Protein 4KE2 (pdb70)

Nearest PDB structures (foldseek):
  4ke2-assembly2_B  TM=1.005E+00  e=4.136E-13  Pseudopleuronectes americanus
  4ke2-assembly1_A  TM=9.669E-01  e=2.980E-13  Pseudopleuronectes americanus
  4ke2-assembly1_A  TM=1.005E+00  e=1.232E-13  Pseudopleuronectes americanus
  4ke2-assembly2_B  TM=9.669E-01  e=6.623E-13  Pseudopleuronectes americanus
  4ke2-assembly1_A  TM=9.645E-01  e=1.603E-13  Pseudopleuronectes americanus

Structure (mmCIF, N/CA/C/O backbone):
data_4KE2
#
_entry.id   4KE2
#
_cell.length_a   95.820
_cell.length_b   48.140
_cell.length_c   182.540
_cell.angle_alpha   90.00
_cell.angle_beta   91.87
_cell.angle_gamma   90.00
#
_symmetry.space_group_name_H-M   'C 1 2 1'
#
loop_
_entity.id
_entity.type
_entity.pdbx_description
1 polymer 'Type I hyperactive antifreeze protein'
2 water water
#
loop_
_atom_site.group_PDB
_atom_site.id
_atom_site.type_symbol
_atom_site.label_atom_id
_atom_site.label_alt_id
_atom_site.label_comp_id
_atom_site.label_asym_id
_atom_site.label_entity_id
_atom_site.label_seq_id
_atom_site.pdbx_PDB_ins_code
_atom_site.Cartn_x
_atom_site.Cartn_y
_atom_site.Cartn_z
_atom_site.occupancy
_atom_site.B_iso_or_equiv
_atom_site.auth_seq_id
_atom_site.auth_comp_id
_atom_site.auth_asym_id
_atom_site.auth_atom_id
_atom_site.pdbx_PDB_model_num
ATOM 1 N N . MET A 1 1 ? 67.883 15.334 166.613 1.00 74.43 0 MET A N 1
ATOM 2 C CA . MET A 1 1 ? 67.471 15.371 165.175 1.00 54.66 0 MET A CA 1
ATOM 3 C C . MET A 1 1 ? 68.658 15.015 164.280 1.00 56.29 0 MET A C 1
ATOM 4 O O . MET A 1 1 ? 69.655 15.746 164.230 1.00 57.24 0 MET A O 1
ATOM 20 N N . ASN A 1 2 ? 68.553 13.900 163.561 1.00 54.85 1 ASN A N 1
ATOM 21 C CA . ASN A 1 2 ? 69.745 13.295 162.965 1.00 50.63 1 ASN A CA 1
ATOM 22 C C . ASN A 1 2 ? 70.035 13.631 161.495 1.00 45.72 1 ASN A C 1
ATOM 23 O O . ASN A 1 2 ? 70.825 12.929 160.855 1.00 43.00 1 ASN A O 1
ATOM 34 N N . ILE A 1 3 ? 69.441 14.710 160.974 1.00 37.51 2 ILE A N 1
ATOM 35 C CA . ILE A 1 3 ? 69.771 15.181 159.625 1.00 38.88 2 ILE A CA 1
ATOM 36 C C . ILE A 1 3 ? 70.691 16.411 159.631 1.00 35.92 2 ILE A C 1
ATOM 37 O O . ILE A 1 3 ? 70.291 17.522 160.004 1.00 32.75 2 ILE A O 1
ATOM 53 N N . ASP A 1 4 ? 71.918 16.197 159.180 1.00 30.16 3 ASP A N 1
ATOM 54 C CA . ASP A 1 4 ? 72.884 17.269 158.972 1.00 36.19 3 ASP A CA 1
ATOM 55 C C . ASP A 1 4 ? 72.300 18.386 158.097 1.00 46.17 3 ASP A C 1
ATOM 56 O O . ASP A 1 4 ? 71.797 18.128 156.996 1.00 35.84 3 ASP A O 1
ATOM 65 N N . PRO A 1 5 ? 72.366 19.637 158.582 1.00 38.87 4 PRO A N 1
ATOM 66 C CA . PRO A 1 5 ? 71.793 20.782 157.857 1.00 39.56 4 PRO A CA 1
ATOM 67 C C . PRO A 1 5 ? 72.283 20.908 156.408 1.00 36.65 4 PRO A C 1
ATOM 68 O O . PRO A 1 5 ? 71.468 21.101 155.513 1.00 33.77 4 PRO A O 1
ATOM 79 N N . ALA A 1 6 ? 73.591 20.829 156.192 1.00 24.28 5 ALA A N 1
ATOM 80 C CA . ALA A 1 6 ? 74.160 20.908 154.851 1.00 30.25 5 ALA A CA 1
ATOM 81 C C . ALA A 1 6 ? 73.678 19.760 153.956 1.00 37.23 5 ALA A C 1
ATOM 82 O O . ALA A 1 6 ? 73.511 19.949 152.741 1.00 31.44 5 ALA A O 1
ATOM 89 N N . ALA A 1 7 ? 73.447 18.587 154.552 1.00 28.40 6 ALA A N 1
ATOM 90 C CA . ALA A 1 7 ? 72.951 17.424 153.807 1.00 31.03 6 ALA A CA 1
ATOM 91 C C . ALA A 1 7 ? 71.522 17.634 153.373 1.00 34.57 6 ALA A C 1
ATOM 92 O O . ALA A 1 7 ? 71.147 17.243 152.266 1.00 21.06 6 ALA A O 1
ATOM 99 N N . ARG A 1 8 ? 70.715 18.207 154.265 1.00 27.37 7 ARG A N 1
ATOM 100 C CA . ARG A 1 8 ? 69.345 18.550 153.915 1.00 27.26 7 ARG A CA 1
ATOM 101 C C . ARG A 1 8 ? 69.369 19.562 152.797 1.00 22.31 7 ARG A C 1
ATOM 102 O O . ARG A 1 8 ? 68.648 19.419 151.810 1.00 27.28 7 ARG A O 1
ATOM 123 N N . ALA A 1 9 ? 70.198 20.589 152.945 1.00 24.55 8 ALA A N 1
ATOM 124 C CA . ALA A 1 9 ? 70.317 21.594 151.899 1.00 22.90 8 ALA A CA 1
ATOM 125 C C . ALA A 1 9 ? 70.685 20.931 150.563 1.00 28.09 8 ALA A C 1
ATOM 126 O O . ALA A 1 9 ? 70.091 21.236 149.531 1.00 25.61 8 ALA A O 1
ATOM 133 N N . ALA A 1 10 ? 71.654 20.022 150.585 1.00 20.53 9 ALA A N 1
ATOM 134 C CA . ALA A 1 10 ? 72.100 19.395 149.348 1.00 22.29 9 ALA A CA 1
ATOM 135 C C . ALA A 1 10 ? 70.956 18.611 148.720 1.00 16.54 9 ALA A C 1
ATOM 136 O O . ALA A 1 10 ? 70.763 18.676 147.494 1.00 23.67 9 ALA A O 1
ATOM 143 N N . ALA A 1 11 ? 70.183 17.898 149.539 1.00 20.61 10 ALA A N 1
ATOM 144 C CA . ALA A 1 11 ? 69.077 17.098 149.006 1.00 16.81 10 ALA A CA 1
ATOM 145 C C . ALA A 1 11 ? 68.046 18.011 148.354 1.00 22.62 10 ALA A C 1
ATOM 146 O O . ALA A 1 11 ? 67.539 17.701 147.265 1.00 19.66 10 ALA A O 1
ATOM 153 N N . ALA A 1 12 ? 67.746 19.133 149.009 1.00 18.80 11 ALA A N 1
ATOM 154 C CA . ALA A 1 12 ? 66.737 20.063 148.488 1.00 23.47 11 ALA A CA 1
ATOM 155 C C . ALA A 1 12 ? 67.206 20.745 147.196 1.00 23.41 11 ALA A C 1
ATOM 156 O O . ALA A 1 12 ? 66.420 21.006 146.284 1.00 21.71 11 ALA A O 1
ATOM 163 N N . ALA A 1 13 ? 68.493 21.056 147.122 1.00 19.25 12 ALA A N 1
ATOM 164 C CA . ALA A 1 13 ? 69.031 21.636 145.907 1.00 25.67 12 ALA A CA 1
ATOM 165 C C . ALA A 1 13 ? 68.939 20.613 144.774 1.00 25.61 12 ALA A C 1
ATOM 166 O O . ALA A 1 13 ? 68.664 20.974 143.635 1.00 23.89 12 ALA A O 1
ATOM 173 N N . ALA A 1 14 ? 69.158 19.336 145.071 1.00 24.04 13 ALA A N 1
ATOM 174 C CA . ALA A 1 14 ? 69.104 18.332 143.999 1.00 22.54 13 ALA A CA 1
ATOM 175 C C . ALA A 1 14 ? 67.661 18.144 143.514 1.00 21.72 13 ALA A C 1
ATOM 176 O O . ALA A 1 14 ? 67.420 17.990 142.321 1.00 17.85 13 ALA A O 1
ATOM 183 N N . ALA A 1 15 ? 66.704 18.154 144.437 1.00 18.68 14 ALA A N 1
ATOM 184 C CA . ALA A 1 15 ? 65.295 18.039 144.045 1.00 12.91 14 ALA A CA 1
ATOM 185 C C . ALA A 1 15 ? 64.848 19.235 143.196 1.00 23.16 14 ALA A C 1
ATOM 186 O O . ALA A 1 15 ? 64.101 19.084 142.218 1.00 18.31 14 ALA A O 1
ATOM 193 N N . SER A 1 16 ? 65.310 20.422 143.573 1.00 23.44 15 SER A N 1
ATOM 194 C CA A SER A 1 16 ? 64.946 21.629 142.849 0.62 22.27 15 SER A CA 1
ATOM 195 C CA B SER A 1 16 ? 64.981 21.653 142.858 0.38 22.28 15 SER A CA 1
ATOM 196 C C . SER A 1 16 ? 65.591 21.640 141.472 1.00 18.47 15 SER A C 1
ATOM 197 O O . SER A 1 16 ? 64.936 21.966 140.475 1.00 19.03 15 SER A O 1
ATOM 212 N N . LYS A 1 17 ? 66.863 21.273 141.409 1.00 18.41 16 LYS A N 1
ATOM 213 C CA . LYS A 1 17 ? 67.566 21.179 140.133 1.00 17.57 16 LYS A CA 1
ATOM 214 C C . LYS A 1 17 ? 66.873 20.175 139.210 1.00 21.34 16 LYS A C 1
ATOM 215 O O . LYS A 1 17 ? 66.725 20.440 138.005 1.00 23.01 16 LYS A O 1
ATOM 234 N N . ALA A 1 18 ? 66.425 19.044 139.769 1.00 13.78 17 ALA A N 1
ATOM 235 C CA . ALA A 1 18 ? 65.730 18.034 138.985 1.00 13.74 17 ALA A CA 1
ATOM 236 C C . ALA A 1 18 ? 64.416 18.618 138.425 1.00 14.96 17 ALA A C 1
ATOM 237 O O . ALA A 1 18 ? 64.065 18.380 137.275 1.00 14.23 17 ALA A O 1
ATOM 244 N N . ALA A 1 19 ? 63.689 19.358 139.254 1.00 14.66 18 ALA A N 1
ATOM 245 C CA . ALA A 1 19 ? 62.428 19.956 138.792 1.00 21.02 18 ALA A CA 1
ATOM 246 C C . ALA A 1 19 ? 62.644 20.870 137.593 1.00 15.40 18 ALA A C 1
ATOM 247 O O . ALA A 1 19 ? 61.887 20.814 136.630 1.00 16.39 18 ALA A O 1
ATOM 254 N N . VAL A 1 20 ? 63.647 21.737 137.670 1.00 15.99 19 VAL A N 1
ATOM 255 C CA . VAL A 1 20 ? 63.960 22.683 136.597 1.00 17.64 19 VAL A CA 1
ATOM 256 C C . VAL A 1 20 ? 64.397 21.935 135.324 1.00 29.65 19 VAL A C 1
ATOM 257 O O . VAL A 1 20 ? 63.942 22.220 134.207 1.00 18.70 19 VAL A O 1
ATOM 270 N N . THR A 1 21 ? 65.283 20.966 135.507 1.00 16.31 20 THR A N 1
ATOM 271 C CA . THR A 1 21 ? 65.747 20.109 134.404 1.00 15.55 20 THR A CA 1
ATOM 272 C C . THR A 1 21 ? 64.578 19.443 133.689 1.00 13.28 20 THR A C 1
ATOM 273 O O . THR A 1 21 ? 64.511 19.443 132.446 1.00 15.16 20 THR A O 1
ATOM 284 N N . ALA A 1 22 ? 63.668 18.856 134.468 1.00 14.84 21 ALA A N 1
ATOM 285 C CA . ALA A 1 22 ? 62.543 18.113 133.915 1.00 11.64 21 ALA A CA 1
ATOM 286 C C . ALA A 1 22 ? 61.587 19.051 133.194 1.00 20.38 21 ALA A C 1
ATOM 287 O O . ALA A 1 22 ? 61.072 18.706 132.124 1.00 18.05 21 ALA A O 1
ATOM 294 N N . ALA A 1 23 ? 61.357 20.229 133.779 1.00 17.50 22 ALA A N 1
ATOM 295 C CA . ALA A 1 23 ? 60.477 21.225 133.150 1.00 20.20 22 ALA A CA 1
ATOM 296 C C . ALA A 1 23 ? 61.084 21.685 131.829 1.00 18.33 22 ALA A C 1
ATOM 297 O O . ALA A 1 23 ? 60.377 21.800 130.809 1.00 21.27 22 ALA A O 1
ATOM 304 N N . ASP A 1 24 ? 62.390 21.921 131.829 1.00 24.97 23 ASP A N 1
ATOM 305 C CA . ASP A 1 24 ? 63.062 22.336 130.601 1.00 23.63 23 ASP A CA 1
ATOM 306 C C . ASP A 1 24 ? 62.990 21.233 129.528 1.00 27.81 23 ASP A C 1
ATOM 307 O O . ASP A 1 24 ? 62.779 21.526 128.351 1.00 22.09 23 ASP A O 1
ATOM 316 N N . ALA A 1 25 ? 63.166 19.975 129.928 1.00 15.89 24 ALA A N 1
ATOM 317 C CA . ALA A 1 25 ? 63.120 18.875 128.980 1.00 21.38 24 ALA A CA 1
ATOM 318 C C . ALA A 1 25 ? 61.723 18.758 128.364 1.00 18.95 24 ALA A C 1
ATOM 319 O O . ALA A 1 25 ? 61.589 18.527 127.164 1.00 18.60 24 ALA A O 1
ATOM 326 N N . ALA A 1 26 ? 60.685 18.909 129.187 1.00 16.73 25 ALA A N 1
ATOM 327 C CA . ALA A 1 26 ? 59.308 18.772 128.702 1.00 16.25 25 ALA A CA 1
ATOM 328 C C . ALA A 1 26 ? 58.979 19.857 127.685 1.00 16.61 25 ALA A C 1
ATOM 329 O O . ALA A 1 26 ? 58.369 19.591 126.644 1.00 19.39 25 ALA A O 1
ATOM 336 N N . ALA A 1 27 ? 59.373 21.084 127.996 1.00 19.32 26 ALA A N 1
ATOM 337 C CA . ALA A 1 27 ? 59.185 22.213 127.082 1.00 21.84 26 ALA A CA 1
ATOM 338 C C . ALA A 1 27 ? 59.999 22.029 125.808 1.00 23.55 26 ALA A C 1
ATOM 339 O O . ALA A 1 27 ? 59.497 22.266 124.706 1.00 19.84 26 ALA A O 1
ATOM 346 N N . ALA A 1 28 ? 61.262 21.630 125.953 1.00 18.69 27 ALA A N 1
ATOM 347 C CA . ALA A 1 28 ? 62.110 21.349 124.783 1.00 18.32 27 ALA A CA 1
ATOM 348 C C . ALA A 1 28 ? 61.474 20.331 123.843 1.00 24.06 27 ALA A C 1
ATOM 349 O O . ALA A 1 28 ? 61.429 20.550 122.626 1.00 24.35 27 ALA A O 1
ATOM 356 N N . ALA A 1 29 ? 60.971 19.229 124.393 1.00 15.65 28 ALA A N 1
ATOM 357 C CA . ALA A 1 29 ? 60.377 18.182 123.561 1.00 15.35 28 ALA A CA 1
ATOM 358 C C . ALA A 1 29 ? 59.104 18.706 122.891 1.00 27.48 28 ALA A C 1
ATOM 359 O O . ALA A 1 29 ? 58.836 18.416 121.720 1.00 17.72 28 ALA A O 1
ATOM 366 N N . ALA A 1 30 ? 58.305 19.457 123.644 1.00 19.80 29 ALA A N 1
ATOM 367 C CA . ALA A 1 30 ? 57.057 20.003 123.066 1.00 22.32 29 ALA A CA 1
ATOM 368 C C . ALA A 1 30 ? 57.357 20.926 121.891 1.00 19.11 29 ALA A C 1
ATOM 369 O O . ALA A 1 30 ? 56.630 20.931 120.885 1.00 25.78 29 ALA A O 1
ATOM 376 N N . THR A 1 31 ? 58.407 21.721 122.027 1.00 18.10 30 THR A N 1
ATOM 377 C CA . THR A 1 31 ? 58.842 22.628 120.963 1.00 24.92 30 THR A CA 1
ATOM 378 C C . THR A 1 31 ? 59.288 21.873 119.708 1.00 27.55 30 THR A C 1
ATOM 379 O O . THR A 1 31 ? 58.877 22.213 118.582 1.00 21.23 30 THR A O 1
ATOM 390 N N . ILE A 1 32 ? 60.117 20.845 119.895 1.00 23.72 31 ILE A N 1
ATOM 391 C CA . ILE A 1 32 ? 60.622 20.041 118.771 1.00 22.11 31 ILE A CA 1
ATOM 392 C C . ILE A 1 32 ? 59.497 19.310 118.046 1.00 17.54 31 ILE A C 1
ATOM 393 O O . ILE A 1 32 ? 59.477 19.216 116.808 1.00 21.40 31 ILE A O 1
ATOM 409 N N . ALA A 1 33 ? 58.556 18.778 118.816 1.00 12.93 32 ALA A N 1
ATOM 410 C CA . ALA A 1 33 ? 57.407 18.090 118.247 1.00 13.97 32 ALA A CA 1
ATOM 411 C C . ALA A 1 33 ? 56.521 19.064 117.455 1.00 24.08 32 ALA A C 1
ATOM 412 O O . ALA A 1 33 ? 56.035 18.732 116.360 1.00 15.13 32 ALA A O 1
ATOM 419 N N . ALA A 1 34 ? 56.289 20.248 118.025 1.00 16.05 33 ALA A N 1
ATOM 420 C CA . ALA A 1 34 ? 55.423 21.234 117.383 1.00 19.46 33 ALA A CA 1
ATOM 421 C C . ALA A 1 34 ? 56.065 21.660 116.072 1.00 21.77 33 ALA A C 1
ATOM 422 O O . ALA A 1 34 ? 55.399 21.795 115.036 1.00 23.37 33 ALA A O 1
ATOM 429 N N . SER A 1 35 ? 57.366 21.876 116.120 1.00 17.56 34 SER A N 1
ATOM 430 C CA . SER A 1 35 ? 58.106 22.244 114.911 1.00 19.39 34 SER A CA 1
ATOM 431 C C . SER A 1 35 ? 57.950 21.227 113.770 1.00 24.89 34 SER A C 1
ATOM 432 O O . SER A 1 35 ? 57.683 21.612 112.620 1.00 22.21 34 SER A O 1
ATOM 440 N N . ALA A 1 36 ? 58.099 19.942 114.094 1.00 23.15 35 ALA A N 1
ATOM 441 C CA . ALA A 1 36 ? 57.964 18.865 113.115 1.00 24.82 35 ALA A CA 1
ATOM 442 C C . ALA A 1 36 ? 56.575 18.856 112.478 1.00 22.68 35 ALA A C 1
ATOM 443 O O . ALA A 1 36 ? 56.436 18.670 111.267 1.00 21.65 35 ALA A O 1
ATOM 450 N N . ALA A 1 37 ? 55.541 19.045 113.291 1.00 21.02 36 ALA A N 1
ATOM 451 C CA . ALA A 1 37 ? 54.169 19.088 112.762 1.00 20.85 36 ALA A CA 1
ATOM 452 C C . ALA A 1 37 ? 53.957 20.299 111.857 1.00 19.00 36 ALA A C 1
ATOM 453 O O . ALA A 1 3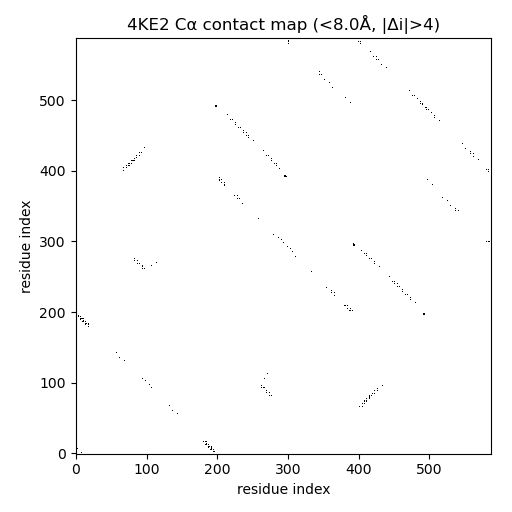7 ? 53.213 20.234 110.871 1.00 19.25 36 ALA A O 1
ATOM 460 N N . SER A 1 38 ? 54.610 21.404 112.197 1.00 16.87 37 SER A N 1
ATOM 461 C CA . SER A 1 38 ? 54.474 22.632 111.437 1.00 18.45 37 SER A CA 1
ATOM 462 C C . SER A 1 38 ? 55.077 22.407 110.071 1.00 25.51 37 SER A C 1
ATOM 463 O O . SER A 1 38 ? 54.482 22.746 109.034 1.00 22.94 37 SER A O 1
ATOM 471 N N . VAL A 1 39 ? 56.266 21.825 110.080 1.00 18.74 38 VAL A N 1
ATOM 472 C CA . VAL A 1 39 ? 57.012 21.562 108.842 1.00 18.69 38 VAL A CA 1
ATOM 473 C C . VAL A 1 39 ? 56.250 20.571 107.972 1.00 23.31 38 VAL A C 1
ATOM 474 O O . VAL A 1 39 ? 56.136 20.764 106.745 1.00 22.65 38 VAL A O 1
ATOM 487 N N . ALA A 1 40 ? 55.706 19.523 108.591 1.00 16.02 39 ALA A N 1
ATOM 488 C CA . ALA A 1 40 ? 54.961 18.522 107.835 1.00 17.29 39 ALA A CA 1
ATOM 489 C C . ALA A 1 40 ? 53.735 19.148 107.183 1.00 26.90 39 ALA A C 1
ATOM 490 O O . ALA A 1 40 ? 53.398 18.814 106.027 1.00 19.26 39 ALA A O 1
ATOM 497 N N . ALA A 1 41 ? 53.073 20.055 107.908 1.00 16.28 40 ALA A N 1
ATOM 498 C CA . ALA A 1 41 ? 51.876 20.704 107.357 1.00 18.55 40 ALA A CA 1
ATOM 499 C C . ALA A 1 41 ? 52.216 21.650 106.198 1.00 25.18 40 ALA A C 1
ATOM 500 O O . ALA A 1 41 ? 51.479 21.709 105.219 1.00 24.06 40 ALA A O 1
ATOM 507 N N . ALA A 1 42 ? 53.336 22.367 106.301 1.00 23.93 41 ALA A N 1
ATOM 508 C CA . ALA A 1 42 ? 53.776 23.258 105.225 1.00 25.94 41 ALA A CA 1
ATOM 509 C C . ALA A 1 42 ? 54.225 22.490 103.996 1.00 23.79 41 ALA A C 1
ATOM 510 O O . ALA A 1 42 ? 54.040 22.960 102.880 1.00 25.01 41 ALA A O 1
ATOM 517 N N . THR A 1 43 ? 54.837 21.334 104.222 1.00 24.05 42 THR A N 1
ATOM 518 C CA . THR A 1 43 ? 55.310 20.472 103.150 1.00 23.75 42 THR A CA 1
ATOM 519 C C . THR A 1 43 ? 54.119 19.893 102.387 1.00 27.64 42 THR A C 1
ATOM 520 O O . THR A 1 43 ? 54.142 19.796 101.156 1.00 24.41 42 THR A O 1
ATOM 531 N N . ALA A 1 44 ? 53.074 19.515 103.121 1.00 18.09 43 ALA A N 1
ATOM 532 C CA . ALA A 1 44 ? 51.859 19.006 102.514 1.00 21.84 43 ALA A CA 1
ATOM 533 C C . ALA A 1 44 ? 51.171 20.071 101.676 1.00 25.67 43 ALA A C 1
ATOM 534 O O . ALA A 1 44 ? 50.613 19.757 100.615 1.00 21.63 43 ALA A O 1
ATOM 541 N N . ALA A 1 45 ? 51.198 21.319 102.140 1.00 18.09 44 ALA A N 1
ATOM 542 C CA . ALA A 1 45 ? 50.602 22.410 101.363 1.00 21.48 44 ALA A CA 1
ATOM 543 C C . ALA A 1 45 ? 51.429 22.697 100.115 1.00 24.89 44 ALA A C 1
ATOM 544 O O . ALA A 1 45 ? 50.868 23.048 99.066 1.00 21.73 44 ALA A O 1
ATOM 551 N N . ASP A 1 46 ? 52.753 22.573 100.219 1.00 18.36 45 ASP A N 1
ATOM 552 C CA . ASP A 1 46 ? 53.617 22.749 99.040 1.00 22.39 45 ASP A CA 1
ATOM 553 C C . ASP A 1 46 ? 53.300 21.691 97.991 1.00 30.18 45 ASP A C 1
ATOM 554 O O . ASP A 1 46 ? 53.293 21.975 96.788 1.00 22.52 45 ASP A O 1
ATOM 563 N N . ASP A 1 47 ? 53.055 20.466 98.446 1.00 24.44 46 ASP A N 1
ATOM 564 C CA A ASP A 1 47 ? 52.732 19.359 97.546 0.49 27.31 46 ASP A CA 1
ATOM 565 C CA B ASP A 1 47 ? 52.770 19.379 97.534 0.51 27.29 46 ASP A CA 1
ATOM 566 C C . ASP A 1 47 ? 51.387 19.578 96.876 1.00 23.78 46 ASP A C 1
ATOM 567 O O . ASP A 1 47 ? 51.201 19.264 95.701 1.00 17.10 46 ASP A O 1
ATOM 584 N N . ALA A 1 48 ? 50.425 20.118 97.618 1.00 20.48 47 ALA A N 1
ATOM 585 C CA . ALA A 1 48 ? 49.121 20.395 97.017 1.00 20.96 47 ALA A CA 1
ATOM 586 C C . ALA A 1 48 ? 49.289 21.444 95.915 1.00 25.60 47 ALA A C 1
ATOM 587 O O . ALA A 1 48 ? 48.725 21.325 94.821 1.00 21.00 47 ALA A O 1
ATOM 594 N N . ALA A 1 49 ? 50.070 22.477 96.197 1.00 18.05 48 ALA A N 1
ATOM 595 C CA . ALA A 1 49 ? 50.341 23.508 95.199 1.00 18.13 48 ALA A CA 1
ATOM 596 C C . ALA A 1 49 ? 51.038 22.926 93.961 1.00 20.25 48 ALA A C 1
ATOM 597 O O . ALA A 1 49 ? 50.733 23.305 92.828 1.00 20.44 48 ALA A O 1
ATOM 604 N N . ALA A 1 50 ? 51.995 22.030 94.166 1.00 20.08 49 ALA A N 1
ATOM 605 C CA . ALA A 1 50 ? 52.680 21.383 93.034 1.00 19.84 49 ALA A CA 1
ATOM 606 C C . ALA A 1 50 ? 51.703 20.560 92.178 1.00 24.45 49 ALA A C 1
ATOM 607 O O . ALA A 1 50 ? 51.725 20.600 90.922 1.00 20.89 49 ALA A O 1
ATOM 614 N N A SER A 1 51 ? 50.846 19.791 92.832 0.73 19.64 50 SER A N 1
ATOM 615 N N B SER A 1 51 ? 50.835 19.821 92.857 0.27 19.79 50 SER A N 1
ATOM 616 C CA A SER A 1 51 ? 49.831 19.043 92.093 0.73 21.50 50 SER A CA 1
ATOM 617 C CA B SER A 1 51 ? 49.794 19.049 92.191 0.27 21.57 50 SER A CA 1
ATOM 618 C C A SER A 1 51 ? 48.942 19.967 91.255 0.73 23.42 50 SER A C 1
ATOM 619 C C B SER A 1 51 ? 48.921 19.938 91.306 0.27 23.25 50 SER A C 1
ATOM 620 O O A SER A 1 51 ? 48.547 19.623 90.131 0.73 20.72 50 SER A O 1
ATOM 621 O O B SER A 1 51 ? 48.516 19.542 90.208 0.27 20.86 50 SER A O 1
ATOM 636 N N . ILE A 1 52 ? 48.638 21.144 91.787 1.00 16.13 51 ILE A N 1
ATOM 637 C CA . ILE A 1 52 ? 47.780 22.080 91.064 1.00 19.28 51 ILE A CA 1
ATOM 638 C C . ILE A 1 52 ? 48.549 22.644 89.865 1.00 23.23 51 ILE A C 1
ATOM 639 O O . ILE A 1 52 ? 48.037 22.677 88.740 1.00 21.65 51 ILE A O 1
ATOM 656 N N . ALA A 1 53 ? 49.792 23.057 90.102 1.00 16.31 52 ALA A N 1
ATOM 657 C CA . ALA A 1 53 ? 50.663 23.503 89.021 1.00 24.06 52 ALA A CA 1
ATOM 658 C C . ALA A 1 53 ? 50.703 22.480 87.866 1.00 23.50 52 ALA A C 1
ATOM 659 O O . ALA A 1 53 ? 50.688 22.840 86.685 1.00 21.68 52 ALA A O 1
ATOM 666 N N . THR A 1 54 ? 50.775 21.202 88.212 1.00 22.73 53 THR A N 1
ATOM 667 C CA . THR A 1 54 ? 50.895 20.145 87.208 1.00 21.96 53 THR A CA 1
ATOM 668 C C . THR A 1 54 ? 49.631 20.040 86.364 1.00 22.19 53 THR A C 1
ATOM 669 O O . THR A 1 54 ? 49.692 19.825 85.148 1.00 19.32 53 THR A O 1
ATOM 680 N N . ILE A 1 55 ? 48.489 20.233 87.011 1.00 19.98 54 ILE A N 1
ATOM 681 C CA . ILE A 1 55 ? 47.198 20.173 86.343 1.00 19.90 54 ILE A CA 1
ATOM 682 C C . ILE A 1 55 ? 47.017 21.396 85.466 1.00 22.93 54 ILE A C 1
ATOM 683 O O . ILE A 1 55 ? 46.584 21.291 84.319 1.00 22.28 54 ILE A O 1
ATOM 699 N N . ASN A 1 56 ? 47.355 22.565 85.979 1.00 18.08 55 ASN A N 1
ATOM 700 C CA . ASN A 1 56 ? 47.324 23.759 85.129 1.00 21.99 55 ASN A CA 1
ATOM 701 C C . ASN A 1 56 ? 48.216 23.676 83.893 1.00 27.58 55 ASN A C 1
ATOM 702 O O . ASN A 1 56 ? 47.801 24.076 82.790 1.00 24.94 55 ASN A O 1
ATOM 713 N N . ALA A 1 57 ? 49.434 23.173 84.059 1.00 18.66 56 ALA A N 1
ATOM 714 C CA . ALA A 1 57 ? 50.332 23.038 82.913 1.00 20.86 56 ALA A CA 1
ATOM 715 C C . ALA A 1 57 ? 49.744 22.076 81.872 1.00 27.85 56 ALA A C 1
ATOM 716 O O . ALA A 1 57 ? 49.782 22.345 80.663 1.00 20.71 56 ALA A O 1
ATOM 723 N N . ALA A 1 58 ? 49.206 20.957 82.345 1.00 24.55 57 ALA A N 1
ATOM 724 C CA . ALA A 1 58 ? 48.657 19.944 81.448 1.00 26.06 57 ALA A CA 1
ATOM 725 C C . ALA A 1 58 ? 47.431 20.489 80.719 1.00 26.91 57 ALA A C 1
ATOM 726 O O . ALA A 1 58 ? 47.253 20.243 79.522 1.00 26.46 57 ALA A O 1
ATOM 733 N N . SER A 1 59 ? 46.593 21.242 81.421 1.00 19.94 58 SER A N 1
ATOM 734 C CA . SER A 1 59 ? 45.427 21.837 80.775 1.00 29.73 58 SER A CA 1
ATOM 735 C C . SER A 1 59 ? 45.879 22.851 79.702 1.00 26.49 58 SER A C 1
ATOM 736 O O . SER A 1 59 ? 45.318 22.904 78.595 1.00 21.95 58 SER A O 1
ATOM 744 N N . ALA A 1 60 ? 46.901 23.646 80.013 1.00 22.70 59 ALA A N 1
ATOM 745 C CA . ALA A 1 60 ? 47.443 24.586 79.024 1.00 23.51 59 ALA A CA 1
ATOM 746 C C . ALA A 1 60 ? 47.947 23.832 77.803 1.00 18.70 59 ALA A C 1
ATOM 747 O O . ALA A 1 60 ? 47.700 24.242 76.656 1.00 24.60 59 ALA A O 1
ATOM 754 N N . ALA A 1 61 ? 48.631 22.716 78.026 1.00 17.35 60 ALA A N 1
ATOM 755 C CA . ALA A 1 61 ? 49.199 21.954 76.910 1.00 18.91 60 ALA A CA 1
ATOM 756 C C . ALA A 1 61 ? 48.086 21.344 76.068 1.00 22.78 60 ALA A C 1
ATOM 757 O O . ALA A 1 61 ? 48.170 21.301 74.827 1.00 22.46 60 ALA A O 1
ATOM 764 N N . ALA A 1 62 ? 47.043 20.867 76.745 1.00 17.31 61 ALA A N 1
ATOM 765 C CA . ALA A 1 62 ? 45.903 20.251 76.057 1.00 18.71 61 ALA A CA 1
ATOM 766 C C . ALA A 1 62 ? 45.173 21.292 75.240 1.00 18.27 61 ALA A C 1
ATOM 767 O O . ALA A 1 62 ? 44.628 21.007 74.159 1.00 20.98 61 ALA A O 1
ATOM 774 N N . LYS A 1 63 ? 45.148 22.515 75.744 1.00 17.86 62 LYS A N 1
ATOM 775 C CA . LYS A 1 63 ? 44.474 23.581 75.029 1.00 18.84 62 LYS A CA 1
ATOM 776 C C . LYS A 1 63 ? 45.151 23.823 73.679 1.00 22.30 62 LYS A C 1
ATOM 777 O O . LYS A 1 63 ? 44.459 23.948 72.647 1.00 21.23 62 LYS A O 1
ATOM 796 N N . SER A 1 64 ? 46.487 23.921 73.706 1.00 18.03 63 SER A N 1
ATOM 797 C CA . SER A 1 64 ? 47.278 24.133 72.468 1.00 21.18 63 SER A CA 1
ATOM 798 C C . SER A 1 64 ? 47.095 22.996 71.459 1.00 21.46 63 SER A C 1
ATOM 799 O O . SER A 1 64 ? 46.862 23.206 70.239 1.00 18.98 63 SER A O 1
ATOM 807 N N . ILE A 1 65 ? 47.218 21.775 71.955 1.00 20.14 64 ILE A N 1
ATOM 808 C CA . ILE A 1 65 ? 47.025 20.617 71.105 1.00 24.57 64 ILE A CA 1
ATOM 809 C C . ILE A 1 65 ? 45.638 20.647 70.424 1.00 25.53 64 ILE A C 1
ATOM 810 O O . ILE A 1 65 ? 45.533 20.426 69.207 1.00 20.64 64 ILE A O 1
ATOM 826 N N . ALA A 1 66 ? 44.582 20.953 71.184 1.00 20.99 65 ALA A N 1
ATOM 827 C CA . ALA A 1 66 ? 43.223 20.923 70.633 1.00 24.72 65 ALA A CA 1
ATOM 828 C C . ALA A 1 66 ? 43.026 21.997 69.569 1.00 22.61 65 ALA A C 1
ATOM 829 O O . ALA A 1 66 ? 42.326 21.787 68.581 1.00 14.97 65 ALA A O 1
ATOM 836 N N . ALA A 1 67 ? 43.641 23.152 69.768 1.00 17.90 66 ALA A N 1
ATOM 837 C CA . ALA A 1 67 ? 43.536 24.249 68.814 1.00 14.15 66 ALA A CA 1
ATOM 838 C C . ALA A 1 67 ? 44.267 23.892 67.530 1.00 16.27 66 ALA A C 1
ATOM 839 O O . ALA A 1 67 ? 43.830 24.253 66.419 1.00 21.23 66 ALA A O 1
ATOM 846 N N . ALA A 1 68 ? 45.385 23.189 67.663 1.00 13.87 67 ALA A N 1
ATOM 847 C CA . ALA A 1 68 ? 46.178 22.838 66.473 1.00 21.42 67 ALA A CA 1
ATOM 848 C C . ALA A 1 68 ? 45.454 21.741 65.698 1.00 23.14 67 ALA A C 1
ATOM 849 O O . ALA A 1 68 ? 45.471 21.694 64.454 1.00 20.61 67 ALA A O 1
ATOM 856 N N . ALA A 1 69 ? 44.809 20.855 66.448 1.00 17.87 68 ALA A N 1
ATOM 857 C CA . ALA A 1 69 ? 44.056 19.764 65.846 1.00 22.00 68 ALA A CA 1
ATOM 858 C C . ALA A 1 69 ? 42.888 20.344 65.097 1.00 14.59 68 ALA A C 1
ATOM 859 O O . ALA A 1 69 ? 42.586 19.883 63.994 1.00 20.49 68 ALA A O 1
ATOM 866 N N . ALA A 1 70 ? 42.241 21.369 65.653 1.00 14.96 69 ALA A N 1
ATOM 867 C CA . ALA A 1 70 ? 41.146 22.036 64.949 1.00 17.60 69 ALA A CA 1
ATOM 868 C C . ALA A 1 70 ? 41.607 22.656 63.623 1.00 19.21 69 ALA A C 1
ATOM 869 O O . ALA A 1 70 ? 40.917 22.566 62.599 1.00 15.30 69 ALA A O 1
ATOM 876 N N A MET A 1 71 ? 42.767 23.296 63.647 0.59 16.26 70 MET A N 1
ATOM 877 N N B MET A 1 71 ? 42.767 23.293 63.644 0.41 16.34 70 MET A N 1
ATOM 878 C CA A MET A 1 71 ? 43.309 23.906 62.430 0.59 18.65 70 MET A CA 1
ATOM 879 C CA B MET A 1 71 ? 43.303 23.910 62.432 0.41 18.69 70 MET A CA 1
ATOM 880 C C A MET A 1 71 ? 43.650 22.849 61.393 0.59 16.96 70 MET A C 1
ATOM 881 C C B MET A 1 71 ? 43.687 22.867 61.391 0.41 17.03 70 MET A C 1
ATOM 882 O O A MET A 1 71 ? 43.411 23.037 60.196 0.59 21.59 70 MET A O 1
ATOM 883 O O B MET A 1 71 ? 43.505 23.081 60.189 0.41 21.54 70 MET A O 1
ATOM 910 N N . ALA A 1 72 ? 44.230 21.745 61.851 1.00 12.37 71 ALA A N 1
ATOM 911 C CA . ALA A 1 72 ? 44.596 20.664 60.962 1.00 13.17 71 ALA A CA 1
ATOM 912 C C . ALA A 1 72 ? 43.351 20.057 60.304 1.00 22.86 71 ALA A C 1
ATOM 913 O O . ALA A 1 72 ? 43.400 19.625 59.133 1.00 15.21 71 ALA A O 1
ATOM 921 N N . ALA A 1 73 ? 42.248 20.013 61.057 1.00 14.69 72 ALA A N 1
ATOM 922 C CA . ALA A 1 73 ? 40.974 19.493 60.516 1.00 16.12 72 ALA A CA 1
ATOM 923 C C . ALA A 1 73 ? 40.411 20.432 59.458 1.00 14.28 72 ALA A C 1
ATOM 924 O O . ALA A 1 73 ? 39.894 20.000 58.410 1.00 15.91 72 ALA A O 1
ATOM 931 N N . LYS A 1 74 ? 40.510 21.722 59.736 1.00 17.46 73 LYS A N 1
ATOM 932 C CA . LYS A 1 74 ? 40.108 22.764 58.811 1.00 18.83 73 LYS A CA 1
ATOM 933 C C . LYS A 1 74 ? 40.902 22.649 57.496 1.00 19.39 73 LYS A C 1
ATOM 934 O O . LYS A 1 74 ? 40.322 22.702 56.391 1.00 17.50 73 LYS A O 1
ATOM 953 N N . ASP A 1 75 ? 42.217 22.490 57.630 1.00 15.32 74 ASP A N 1
ATOM 954 C CA . ASP A 1 75 ? 43.106 22.320 56.481 1.00 16.15 74 ASP A CA 1
ATOM 955 C C . ASP A 1 75 ? 42.782 21.061 55.690 1.00 22.10 74 ASP A C 1
ATOM 956 O O . ASP A 1 75 ? 42.832 21.070 54.458 1.00 16.11 74 ASP A O 1
ATOM 965 N N . THR A 1 76 ? 42.501 19.959 56.384 1.00 13.44 75 THR A N 1
ATOM 966 C CA . THR A 1 76 ? 42.207 18.707 55.692 1.00 15.05 75 THR A CA 1
ATOM 967 C C . THR A 1 76 ? 40.900 18.827 54.878 1.00 16.97 75 THR A C 1
ATOM 968 O O . THR A 1 76 ? 40.822 18.394 53.707 1.00 13.51 75 THR A O 1
ATOM 979 N N . ALA A 1 77 ? 39.897 19.445 55.494 1.00 19.12 76 ALA A N 1
ATOM 980 C CA . ALA A 1 77 ? 38.629 19.739 54.826 1.00 13.98 76 ALA A CA 1
ATOM 981 C C . ALA A 1 77 ? 38.833 20.636 53.619 1.00 18.31 76 ALA A C 1
ATOM 982 O O . ALA A 1 77 ? 38.184 20.463 52.593 1.00 13.50 76 ALA A O 1
ATOM 989 N N . ALA A 1 78 ? 39.684 21.642 53.757 1.00 14.29 77 ALA A N 1
ATOM 990 C CA . ALA A 1 78 ? 39.919 22.581 52.644 1.00 12.87 77 ALA A CA 1
ATOM 991 C C . ALA A 1 78 ? 40.589 21.896 51.456 1.00 16.22 77 ALA A C 1
ATOM 992 O O . ALA A 1 78 ? 40.284 22.209 50.309 1.00 16.26 77 ALA A O 1
ATOM 999 N N . ALA A 1 79 ? 41.515 20.980 51.720 1.00 12.79 78 ALA A N 1
ATOM 1000 C CA . ALA A 1 79 ? 42.120 20.214 50.627 1.00 12.92 78 ALA A CA 1
ATOM 1001 C C . ALA A 1 79 ? 41.036 19.375 49.937 1.00 16.28 78 ALA A C 1
ATOM 1002 O O . ALA A 1 79 ? 40.967 19.306 48.724 1.00 10.69 78 ALA A O 1
ATOM 1009 N N . ALA A 1 80 ? 40.202 18.702 50.719 1.00 11.09 79 ALA A N 1
ATOM 1010 C CA . ALA A 1 80 ? 39.135 17.880 50.124 1.00 12.81 79 ALA A CA 1
ATOM 1011 C C . ALA A 1 80 ? 38.167 18.737 49.337 1.00 10.94 79 ALA A C 1
ATOM 1012 O O . ALA A 1 80 ? 37.603 18.286 48.347 1.00 18.73 79 ALA A O 1
ATOM 1019 N N . ALA A 1 81 ? 37.944 19.973 49.775 1.00 11.94 80 ALA A N 1
ATOM 1020 C CA . ALA A 1 81 ? 37.005 20.844 49.068 1.00 10.72 80 ALA A CA 1
ATOM 1021 C C . ALA A 1 81 ? 37.626 21.330 47.745 1.00 16.16 80 ALA A C 1
ATOM 1022 O O . ALA A 1 81 ? 36.929 21.475 46.724 1.00 14.06 80 ALA A O 1
ATOM 1029 N N . SER A 1 82 ? 38.937 21.577 47.747 1.00 12.19 81 SER A N 1
ATOM 1030 C CA . SER A 1 82 ? 39.590 21.942 46.486 1.00 12.99 81 SER A CA 1
ATOM 1031 C C . SER A 1 82 ? 39.468 20.831 45.445 1.00 12.91 81 SER A C 1
ATOM 1032 O O . SER A 1 82 ? 39.163 21.105 44.274 1.00 13.08 81 SER A O 1
ATOM 1040 N N . ALA A 1 83 ? 39.775 19.601 45.858 1.00 15.24 82 ALA A N 1
ATOM 1041 C CA . ALA A 1 83 ? 39.643 18.437 44.989 1.00 13.95 82 ALA A CA 1
ATOM 1042 C C . ALA A 1 83 ? 38.192 18.262 44.479 1.00 18.70 82 ALA A C 1
ATOM 1043 O O . ALA A 1 83 ? 37.963 17.993 43.271 1.00 13.43 82 ALA A O 1
ATOM 1050 N N . ALA A 1 84 ? 37.223 18.407 45.381 1.00 14.54 83 ALA A N 1
ATOM 1051 C CA . ALA A 1 84 ? 35.809 18.249 45.000 1.00 13.34 83 ALA A CA 1
ATOM 1052 C C . ALA A 1 84 ? 35.368 19.294 43.966 1.00 12.38 83 ALA A C 1
ATOM 1053 O O . ALA A 1 84 ? 34.639 18.988 43.004 1.00 11.78 83 ALA A O 1
ATOM 1060 N N . ALA A 1 85 ? 35.811 20.534 44.157 1.00 13.69 84 ALA A N 1
ATOM 1061 C CA . ALA A 1 85 ? 35.468 21.617 43.241 1.00 14.02 84 ALA A CA 1
ATOM 1062 C C . ALA A 1 85 ? 36.092 21.355 41.872 1.00 18.17 84 ALA A C 1
ATOM 1063 O O . ALA A 1 85 ? 35.473 21.617 40.812 1.00 15.85 84 ALA A O 1
ATOM 1070 N N . ALA A 1 86 ? 37.297 20.808 41.871 1.00 16.69 85 ALA A N 1
ATOM 1071 C CA . ALA A 1 86 ? 37.967 20.511 40.593 1.00 17.20 85 ALA A CA 1
ATOM 1072 C C . ALA A 1 86 ? 37.210 19.417 39.874 1.00 18.58 85 ALA A C 1
ATOM 1073 O O . ALA A 1 86 ? 37.058 19.469 38.663 1.00 14.32 85 ALA A O 1
ATOM 1080 N N . ALA A 1 87 ? 36.723 18.425 40.617 1.00 13.86 86 ALA A N 1
ATOM 1081 C CA . ALA A 1 87 ? 36.007 17.322 39.981 1.00 14.97 86 ALA A CA 1
ATOM 1082 C C . ALA A 1 87 ? 34.672 17.779 39.422 1.00 14.30 86 ALA A C 1
ATOM 1083 O O . ALA A 1 87 ? 34.297 17.331 38.352 1.00 19.15 86 ALA A O 1
ATOM 1090 N N . VAL A 1 88 ? 33.973 18.663 40.141 1.00 11.90 87 VAL A N 1
ATOM 1091 C CA . VAL A 1 88 ? 32.713 19.214 39.669 1.00 13.71 87 VAL A CA 1
ATOM 1092 C C . VAL A 1 88 ? 32.959 19.939 38.358 1.00 16.89 87 VAL A C 1
ATOM 1093 O O . VAL A 1 88 ? 32.208 19.775 37.395 1.00 16.55 87 VAL A O 1
ATOM 1106 N N . ALA A 1 89 ? 33.999 20.769 38.339 1.00 14.44 88 ALA A N 1
ATOM 1107 C CA . ALA A 1 89 ? 34.387 21.510 37.126 1.00 16.28 88 ALA A CA 1
ATOM 1108 C C . ALA A 1 89 ? 34.706 20.588 35.960 1.00 20.63 88 ALA A C 1
ATOM 1109 O O . ALA A 1 89 ? 34.146 20.754 34.857 1.00 20.17 88 ALA A O 1
ATOM 1116 N N . SER A 1 90 ? 35.584 19.608 36.166 1.00 18.04 89 SER A N 1
ATOM 1117 C CA A SER A 1 90 ? 35.930 18.748 35.052 0.68 14.32 89 SER A CA 1
ATOM 1118 C CA B SER A 1 90 ? 35.958 18.670 35.110 0.32 14.46 89 SER A CA 1
ATOM 1119 C C . SER A 1 90 ? 34.750 17.857 34.618 1.00 20.54 89 SER A C 1
ATOM 1120 O O . SER A 1 90 ? 34.597 17.591 33.415 1.00 18.19 89 SER A O 1
ATOM 1135 N N . ALA A 1 91 ? 33.906 17.432 35.559 1.00 15.32 90 ALA A N 1
ATOM 1136 C CA . ALA A 1 91 ? 32.684 16.660 35.222 1.00 14.86 90 ALA A CA 1
ATOM 1137 C C . ALA A 1 91 ? 31.824 17.393 34.217 1.00 20.53 90 ALA A C 1
ATOM 1138 O O . ALA A 1 91 ? 31.359 16.807 33.235 1.00 19.11 90 ALA A O 1
ATOM 1145 N N . ALA A 1 92 ? 31.593 18.672 34.483 1.00 15.93 91 ALA A N 1
ATOM 1146 C CA . ALA A 1 92 ? 30.730 19.486 33.649 1.00 19.11 91 ALA A CA 1
ATOM 1147 C C . ALA A 1 92 ? 31.373 19.846 32.311 1.00 24.64 91 ALA A C 1
ATOM 1148 O O . ALA A 1 92 ? 30.702 19.831 31.273 1.00 25.57 91 ALA A O 1
ATOM 1155 N N A LYS A 1 93 ? 32.660 20.174 32.336 0.46 18.26 92 LYS A N 1
ATOM 1156 N N C LYS A 1 93 ? 32.664 20.164 32.322 0.20 18.51 92 LYS A N 1
ATOM 1157 C CA A LYS A 1 93 ? 33.341 20.579 31.120 0.46 24.14 92 LYS A CA 1
ATOM 1158 C CA B LYS A 1 93 ? 33.864 20.726 31.381 0.34 22.05 92 LYS A CA 1
ATOM 1159 C CA C LYS A 1 93 ? 33.343 20.593 31.103 0.20 24.11 92 LYS A CA 1
ATOM 1160 C C A LYS A 1 93 ? 33.267 19.442 30.119 0.46 25.67 92 LYS A C 1
ATOM 1161 C C C LYS A 1 93 ? 33.462 19.459 30.095 0.20 25.53 92 LYS A C 1
ATOM 1162 O O A LYS A 1 93 ? 32.939 19.655 28.954 0.46 22.58 92 LYS A O 1
ATOM 1163 O O C LYS A 1 93 ? 33.486 19.692 28.887 0.20 24.60 92 LYS A O 1
ATOM 1216 N N . ALA A 1 94 ? 33.538 18.232 30.596 1.00 25.61 93 ALA A N 1
ATOM 1217 C CA . ALA A 1 94 ? 33.631 17.071 29.728 1.00 25.21 93 ALA A CA 1
ATOM 1218 C C . ALA A 1 94 ? 32.310 16.849 28.995 1.00 24.48 93 ALA A C 1
ATOM 1219 O O . ALA A 1 94 ? 32.312 16.436 27.836 1.00 30.38 93 ALA A O 1
ATOM 1227 N N . LEU A 1 95 ? 31.199 17.163 29.653 1.00 31.13 94 LEU A N 1
ATOM 1228 C CA . LEU A 1 95 ? 29.866 16.968 29.067 1.00 33.67 94 LEU A CA 1
ATOM 1229 C C . LEU A 1 95 ? 29.528 18.022 28.001 1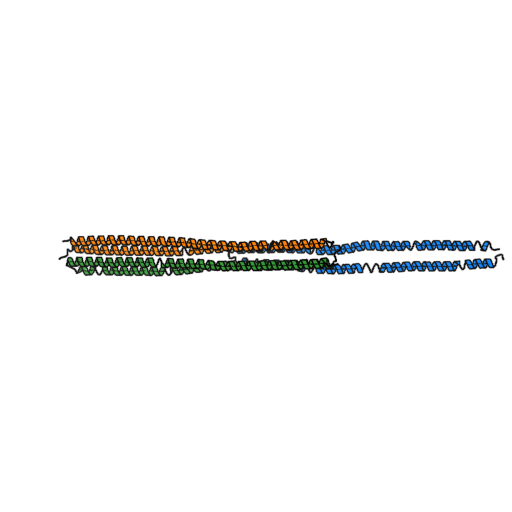.00 34.95 94 LEU A C 1
ATOM 1230 O O . LEU A 1 95 ? 28.619 17.829 27.191 1.00 27.46 94 LEU A O 1
ATOM 1246 N N . GLU A 1 96 ? 30.272 19.123 27.999 1.00 34.16 95 GLU A N 1
ATOM 1247 C CA . GLU A 1 96 ? 29.966 20.254 27.134 1.00 34.92 95 GLU A CA 1
ATOM 1248 C C . GLU A 1 96 ? 30.119 19.934 25.652 1.00 33.84 95 GLU A C 1
ATOM 1249 O O . GLU A 1 96 ? 29.457 20.540 24.813 1.00 34.65 95 GLU A O 1
ATOM 1261 N N . THR A 1 97 ? 31.012 19.004 25.337 1.00 33.90 96 THR A N 1
ATOM 1262 C CA . THR A 1 97 ? 31.348 18.702 23.953 1.00 32.70 96 THR A CA 1
ATOM 1263 C C . THR A 1 97 ? 30.730 17.378 23.500 1.00 38.41 96 THR A C 1
ATOM 1264 O O . THR A 1 97 ? 30.920 16.959 22.358 1.00 36.97 96 THR A O 1
ATOM 1275 N N . ILE A 1 98 ? 30.001 16.724 24.404 1.00 31.89 97 ILE A N 1
ATOM 1276 C CA . ILE A 1 98 ? 29.394 15.421 24.124 1.00 30.79 97 ILE A CA 1
ATOM 1277 C C . ILE A 1 98 ? 27.993 15.631 23.572 1.00 30.29 97 ILE A C 1
ATOM 1278 O O . ILE A 1 98 ? 27.170 16.290 24.220 1.00 28.40 97 ILE A O 1
ATOM 1294 N N . ASN A 1 99 ? 27.725 15.067 22.386 1.00 32.22 98 ASN A N 1
ATOM 1295 C CA . ASN A 1 99 ? 26.459 15.296 21.686 1.00 27.01 98 ASN A CA 1
ATOM 1296 C C . ASN A 1 99 ? 25.628 14.036 21.396 1.00 31.37 98 ASN A C 1
ATOM 1297 O O . ASN A 1 99 ? 24.554 14.138 20.823 1.00 30.89 98 ASN A O 1
ATOM 1308 N N . VAL A 1 100 ? 26.124 12.865 21.781 1.00 22.33 99 VAL A N 1
ATOM 1309 C CA . VAL A 1 100 ? 25.383 11.612 21.644 1.00 25.45 99 VAL A CA 1
ATOM 1310 C C . VAL A 1 100 ? 24.798 11.183 23.011 1.00 27.73 99 VAL A C 1
ATOM 1311 O O . VAL A 1 100 ? 25.529 11.022 23.991 1.00 22.62 99 VAL A O 1
ATOM 1324 N N A LYS A 1 101 ? 23.480 11.016 23.046 0.54 20.05 100 LYS A N 1
ATOM 1325 N N B LYS A 1 101 ? 23.484 10.983 23.046 0.46 20.08 100 LYS A N 1
ATOM 1326 C CA A LYS A 1 101 ? 22.730 10.750 24.271 0.54 21.25 100 LYS A CA 1
ATOM 1327 C CA B LYS A 1 101 ? 22.746 10.789 24.294 0.46 21.27 100 LYS A CA 1
ATOM 1328 C C A LYS A 1 101 ? 23.386 9.688 25.150 0.54 19.57 100 LYS A C 1
ATOM 1329 C C B LYS A 1 101 ? 23.331 9.669 25.168 0.46 19.57 100 LYS A C 1
ATOM 1330 O O A LYS A 1 101 ? 23.649 9.922 26.333 0.54 20.40 100 LYS A O 1
ATOM 1331 O O B LYS A 1 101 ? 23.498 9.854 26.377 0.46 20.48 100 LYS A O 1
ATOM 1368 N N . ALA A 1 102 ? 23.671 8.525 24.572 1.00 16.72 101 ALA A N 1
ATOM 1369 C CA . ALA A 1 102 ? 24.210 7.411 25.356 1.00 18.41 101 ALA A CA 1
ATOM 1370 C C . ALA A 1 102 ? 25.555 7.790 25.988 1.00 19.72 101 ALA A C 1
ATOM 1371 O O . ALA A 1 102 ? 25.832 7.442 27.137 1.00 24.57 101 ALA A O 1
ATOM 1379 N N . ALA A 1 103 ? 26.397 8.475 25.211 1.00 15.64 102 ALA A N 1
ATOM 1380 C CA . ALA A 1 103 ? 27.698 8.947 25.673 1.00 15.36 102 ALA A CA 1
ATOM 1381 C C . ALA A 1 103 ? 27.544 9.958 26.803 1.00 14.30 102 ALA A C 1
ATOM 1382 O O . ALA A 1 103 ? 28.288 9.932 27.790 1.00 15.58 102 ALA A O 1
ATOM 1389 N N . TYR A 1 104 ? 26.594 10.867 26.652 1.00 11.60 103 TYR A N 1
ATOM 1390 C CA . TYR A 1 104 ? 26.313 11.840 27.695 1.00 12.95 103 TYR A CA 1
ATOM 1391 C C . TYR A 1 104 ? 25.921 11.129 28.994 1.00 20.10 103 TYR A C 1
ATOM 1392 O O . TYR A 1 104 ? 26.403 11.492 30.080 1.00 15.99 103 TYR A O 1
ATOM 1410 N N . ALA A 1 105 ? 25.076 10.100 28.886 1.00 16.83 104 ALA A N 1
ATOM 1411 C CA . ALA A 1 105 ? 24.629 9.350 30.100 1.00 15.58 104 ALA A CA 1
ATOM 1412 C C . ALA A 1 105 ? 25.771 8.546 30.698 1.00 12.35 104 ALA A C 1
ATOM 1413 O O . ALA A 1 105 ? 25.905 8.440 31.909 1.00 13.40 104 ALA A O 1
ATOM 1420 N N . ALA A 1 106 ? 26.614 7.997 29.837 1.00 14.89 105 ALA A N 1
ATOM 1421 C CA . ALA A 1 106 ? 27.743 7.200 30.278 1.00 14.38 105 ALA A CA 1
ATOM 1422 C C . ALA A 1 106 ? 28.761 8.047 31.060 1.00 16.19 105 ALA A C 1
ATOM 1423 O O . ALA A 1 106 ? 29.293 7.604 32.092 1.00 14.72 105 ALA A O 1
ATOM 1430 N N . ALA A 1 107 ? 29.056 9.243 30.546 1.00 13.40 106 ALA A N 1
ATOM 1431 C CA . ALA A 1 107 ? 29.949 10.169 31.245 1.00 16.91 106 ALA A CA 1
ATOM 1432 C C . ALA A 1 107 ? 29.317 10.626 32.578 1.00 11.76 106 ALA A C 1
ATOM 1433 O O . ALA A 1 107 ? 30.004 10.740 33.588 1.00 16.32 106 ALA A O 1
ATOM 1440 N N . THR A 1 108 ? 28.016 10.889 32.565 1.00 10.73 107 THR A N 1
ATOM 1441 C CA . THR A 1 108 ? 27.298 11.267 33.789 1.00 14.09 107 THR A CA 1
ATOM 1442 C C . THR A 1 108 ? 27.442 10.155 34.829 1.00 18.21 107 THR A C 1
ATOM 1443 O O . THR A 1 108 ? 27.691 10.423 36.020 1.00 15.85 107 THR A O 1
ATOM 1454 N N . THR A 1 109 ? 27.284 8.911 34.385 1.00 13.08 108 THR A N 1
ATOM 1455 C CA . THR A 1 109 ? 27.404 7.747 35.281 1.00 15.64 108 THR A CA 1
ATOM 1456 C C . THR A 1 109 ? 28.796 7.714 35.928 1.00 17.77 108 THR A C 1
ATOM 1457 O O . THR A 1 109 ? 28.944 7.426 37.126 1.00 9.99 108 THR A O 1
ATOM 1468 N N . ALA A 1 110 ? 29.817 8.003 35.129 1.00 9.33 109 ALA A N 1
ATOM 1469 C CA . ALA A 1 110 ? 31.185 8.034 35.654 1.00 14.51 109 ALA A CA 1
ATOM 1470 C C . ALA A 1 110 ? 31.344 9.204 36.620 1.00 9.19 109 ALA A C 1
ATOM 1471 O O . ALA A 1 110 ? 31.983 9.071 37.650 1.00 12.87 109 ALA A O 1
ATOM 1478 N N . ASN A 1 111 ? 30.747 10.355 36.318 1.00 8.30 110 ASN A N 1
ATOM 1479 C CA . ASN A 1 111 ? 30.898 11.493 37.222 1.00 10.03 110 ASN A CA 1
ATOM 1480 C C . ASN A 1 111 ? 30.271 11.167 38.593 1.00 15.29 110 ASN A C 1
ATOM 1481 O O . ASN A 1 111 ? 30.837 11.432 39.682 1.00 11.38 110 ASN A O 1
ATOM 1492 N N . THR A 1 112 ? 29.092 10.566 38.533 1.00 8.97 111 THR A N 1
ATOM 1493 C CA . THR A 1 112 ? 28.360 10.233 39.758 1.00 10.33 111 THR A CA 1
ATOM 1494 C C . THR A 1 112 ? 29.138 9.267 40.603 1.00 8.44 111 THR A C 1
ATOM 1495 O O . THR A 1 112 ? 29.206 9.423 41.819 1.00 10.91 111 THR A O 1
ATOM 1506 N N . ALA A 1 113 ? 29.710 8.241 39.980 1.00 9.17 112 ALA A N 1
ATOM 1507 C CA . ALA A 1 113 ? 30.395 7.226 40.745 1.00 13.18 112 ALA A CA 1
ATOM 1508 C C . ALA A 1 113 ? 31.679 7.813 41.340 1.00 13.29 112 ALA A C 1
ATOM 1509 O O . ALA A 1 113 ? 32.073 7.464 42.470 1.00 13.85 112 ALA A O 1
ATOM 1516 N N . ALA A 1 114 ? 32.356 8.663 40.564 1.00 14.13 113 ALA A N 1
ATOM 1517 C CA . ALA A 1 114 ? 33.604 9.304 41.066 1.00 14.88 113 ALA A CA 1
ATOM 1518 C C . ALA A 1 114 ? 33.340 10.129 42.335 1.00 10.39 113 ALA A C 1
ATOM 1519 O O . ALA A 1 114 ? 34.099 10.056 43.322 1.00 11.76 113 ALA A O 1
ATOM 1526 N N . ALA A 1 115 ? 32.295 10.941 42.292 1.00 9.28 114 ALA A N 1
ATOM 1527 C CA . ALA A 1 115 ? 31.911 11.787 43.397 1.00 9.09 114 ALA A CA 1
ATOM 1528 C C . ALA A 1 115 ? 31.578 10.935 44.632 1.00 13.50 114 ALA A C 1
ATOM 1529 O O . ALA A 1 115 ? 31.989 11.263 45.766 1.00 12.27 114 ALA A O 1
ATOM 1536 N N . ALA A 1 116 ? 30.894 9.814 44.416 1.00 16.73 115 ALA A N 1
ATOM 1537 C CA . ALA A 1 116 ? 30.569 8.893 45.528 1.00 19.02 115 ALA A CA 1
ATOM 1538 C C . ALA A 1 116 ? 31.814 8.204 46.081 1.00 16.71 115 ALA A C 1
ATOM 1539 O O . ALA A 1 116 ? 31.890 7.931 47.274 1.00 16.04 115 ALA A O 1
ATOM 1546 N N . ALA A 1 117 ? 32.770 7.877 45.214 1.00 13.95 116 ALA A N 1
ATOM 1547 C CA . ALA A 1 117 ? 33.971 7.196 45.665 1.00 15.07 116 ALA A CA 1
ATOM 1548 C C . ALA A 1 117 ? 34.783 8.127 46.526 1.00 16.96 116 ALA A C 1
ATOM 1549 O O . ALA A 1 117 ? 35.325 7.722 47.574 1.00 13.62 116 ALA A O 1
ATOM 1556 N N . ALA A 1 118 ? 34.873 9.380 46.095 1.00 13.51 117 ALA A N 1
ATOM 1557 C CA . ALA A 1 118 ? 35.654 10.351 46.881 1.00 18.16 117 ALA A CA 1
ATOM 1558 C C . ALA A 1 118 ? 34.943 10.740 48.187 1.00 19.04 117 ALA A C 1
ATOM 1559 O O . ALA A 1 118 ? 35.601 10.976 49.215 1.00 14.44 117 ALA A O 1
ATOM 1566 N N . ALA A 1 119 ? 33.616 10.839 48.138 1.00 12.64 118 ALA A N 1
ATOM 1567 C CA . ALA A 1 119 ? 32.830 11.136 49.343 1.00 16.50 118 ALA A CA 1
ATOM 1568 C C . ALA A 1 119 ? 33.026 10.062 50.407 1.00 16.44 118 ALA A C 1
ATOM 1569 O O . ALA A 1 119 ? 33.156 10.381 51.601 1.00 13.94 118 ALA A O 1
ATOM 1576 N N . THR A 1 120 ? 33.054 8.800 49.970 1.00 13.48 119 THR A N 1
ATOM 1577 C CA . THR A 1 120 ? 33.236 7.653 50.855 1.00 16.32 119 THR A CA 1
ATOM 1578 C C . THR A 1 120 ? 34.625 7.685 51.506 1.00 21.70 119 THR A C 1
ATOM 1579 O O . THR A 1 120 ? 34.795 7.387 52.696 1.00 16.47 119 THR A O 1
ATOM 1590 N N . ALA A 1 121 ? 35.618 8.071 50.718 1.00 13.50 120 ALA A N 1
ATOM 1591 C CA . ALA A 1 121 ? 36.987 8.110 51.203 1.00 14.60 120 ALA A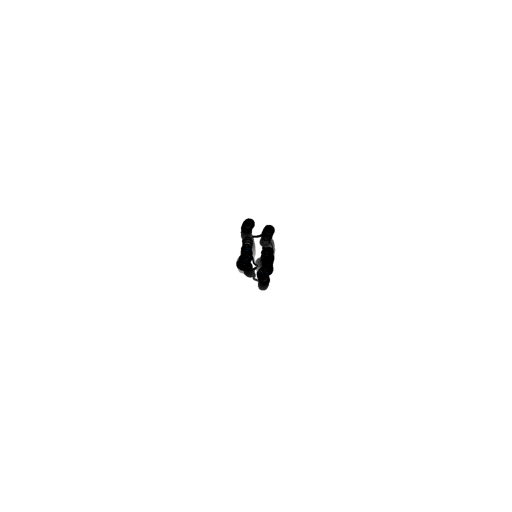 CA 1
ATOM 1592 C C . ALA A 1 121 ? 37.160 9.302 52.125 1.00 9.63 120 ALA A C 1
ATOM 1593 O O . ALA A 1 121 ? 37.857 9.220 53.136 1.00 18.64 120 ALA A O 1
ATOM 1600 N N . THR A 1 122 ? 36.513 10.416 51.818 1.00 12.78 121 THR A N 1
ATOM 1601 C CA . THR A 1 122 ? 36.692 11.611 52.639 1.00 8.85 121 THR A CA 1
ATOM 1602 C C . THR A 1 122 ? 36.022 11.436 54.006 1.00 16.53 121 THR A C 1
ATOM 1603 O O . THR A 1 122 ? 36.585 11.809 55.046 1.00 16.16 121 THR A O 1
ATOM 1614 N N . THR A 1 123 ? 34.823 10.862 53.985 1.00 12.41 122 THR A N 1
ATOM 1615 C CA . THR A 1 123 ? 34.083 10.523 55.217 1.00 12.81 122 THR A CA 1
ATOM 1616 C C . THR A 1 123 ? 34.831 9.554 56.094 1.00 11.55 122 THR A C 1
ATOM 1617 O O . THR A 1 123 ? 34.926 9.738 57.326 1.00 16.11 122 THR A O 1
ATOM 1628 N N . ALA A 1 124 ? 35.362 8.504 55.493 1.00 10.02 123 ALA A N 1
ATOM 1629 C CA . ALA A 1 124 ? 36.072 7.505 56.265 1.00 14.38 123 ALA A CA 1
ATOM 1630 C C . ALA A 1 124 ? 37.347 8.087 56.885 1.00 17.67 123 ALA A C 1
ATOM 1631 O O . ALA A 1 124 ? 37.744 7.711 58.003 1.00 15.03 123 ALA A O 1
ATOM 1638 N N . ALA A 1 125 ? 38.008 8.970 56.137 1.00 15.74 124 ALA A N 1
ATOM 1639 C CA . ALA A 1 125 ? 39.268 9.537 56.617 1.00 17.23 124 ALA A CA 1
ATOM 1640 C C . ALA A 1 125 ? 38.985 10.400 57.832 1.00 16.45 124 ALA A C 1
ATOM 1641 O O . ALA A 1 125 ? 39.739 10.395 58.838 1.00 15.77 124 ALA A O 1
ATOM 1648 N N . ALA A 1 126 ? 37.909 11.168 57.738 1.00 12.26 125 ALA A N 1
ATOM 1649 C CA . ALA A 1 126 ? 37.559 12.104 58.789 1.00 17.38 125 ALA A CA 1
ATOM 1650 C C . ALA A 1 126 ? 37.152 11.348 60.063 1.00 21.22 125 ALA A C 1
ATOM 1651 O O . ALA A 1 126 ? 37.501 11.754 61.170 1.00 18.23 125 ALA A O 1
ATOM 1658 N N . ALA A 1 127 ? 36.442 10.235 59.915 1.00 22.52 126 ALA A N 1
ATOM 1659 C CA . ALA A 1 127 ? 36.133 9.406 61.086 1.00 27.51 126 ALA A CA 1
ATOM 1660 C C . ALA A 1 127 ? 37.422 8.866 61.736 1.00 25.21 126 ALA A C 1
ATOM 1661 O O . ALA A 1 127 ? 37.561 8.885 62.971 1.00 21.87 126 ALA A O 1
ATOM 1668 N N . ALA A 1 128 ? 38.364 8.398 60.916 1.00 15.22 127 ALA A N 1
ATOM 1669 C CA . ALA A 1 128 ? 39.641 7.869 61.414 1.00 21.03 127 ALA A CA 1
ATOM 1670 C C . ALA A 1 128 ? 40.472 8.951 62.095 1.00 26.45 127 ALA A C 1
ATOM 1671 O O . ALA A 1 128 ? 41.094 8.701 63.139 1.00 23.36 127 ALA A O 1
ATOM 1678 N N . ALA A 1 129 ? 40.478 10.149 61.506 1.00 15.56 128 ALA A N 1
ATOM 1679 C CA . ALA A 1 129 ? 41.282 11.258 62.026 1.00 19.82 128 ALA A CA 1
ATOM 1680 C C . ALA A 1 129 ? 40.706 11.796 63.342 1.00 17.75 128 ALA A C 1
ATOM 1681 O O . ALA A 1 129 ? 41.468 12.121 64.304 1.00 19.34 128 ALA A O 1
ATOM 1688 N N . ALA A 1 130 ? 39.383 11.916 63.390 1.00 14.98 129 ALA A N 1
ATOM 1689 C CA . ALA A 1 130 ? 38.725 12.458 64.590 1.00 18.71 129 ALA A CA 1
ATOM 1690 C C . ALA A 1 130 ? 38.929 11.503 65.762 1.00 27.65 129 ALA A C 1
ATOM 1691 O O . ALA A 1 130 ? 39.111 11.944 66.916 1.00 20.19 129 ALA A O 1
ATOM 1698 N N A LYS A 1 131 ? 38.893 10.208 65.461 0.54 22.64 130 LYS A N 1
ATOM 1699 N N B LYS A 1 131 ? 38.906 10.202 65.489 0.46 22.67 130 LYS A N 1
ATOM 1700 C CA A LYS A 1 131 ? 39.074 9.181 66.476 0.54 26.08 130 LYS A CA 1
ATOM 1701 C CA B LYS A 1 131 ? 39.062 9.223 66.561 0.46 26.06 130 LYS A CA 1
ATOM 1702 C C A LYS A 1 131 ? 40.499 9.251 67.017 0.54 25.69 130 LYS A C 1
ATOM 1703 C C B LYS A 1 131 ? 40.522 9.147 67.021 0.46 25.66 130 LYS A C 1
ATOM 1704 O O A LYS A 1 131 ? 40.708 9.205 68.228 0.54 24.37 130 LYS A O 1
ATOM 1705 O O B LYS A 1 131 ? 40.782 8.879 68.193 0.46 24.56 130 LYS A O 1
ATOM 1742 N N . ALA A 1 132 ? 41.479 9.406 66.126 1.00 21.51 131 ALA A N 1
ATOM 1743 C CA . ALA A 1 132 ? 42.891 9.456 66.551 1.00 18.69 131 ALA A CA 1
ATOM 1744 C C . ALA A 1 132 ? 43.126 10.642 67.478 1.00 25.75 131 ALA A C 1
ATOM 1745 O O . ALA A 1 132 ? 43.866 10.546 68.454 1.00 25.08 131 ALA A O 1
ATOM 1753 N N . THR A 1 133 ? 42.480 11.758 67.177 1.00 19.16 132 THR A N 1
ATOM 1754 C CA . THR A 1 133 ? 42.612 12.949 67.984 1.00 24.43 132 THR A CA 1
ATOM 1755 C C . THR A 1 133 ? 42.022 12.677 69.363 1.00 20.29 132 THR A C 1
ATOM 1756 O O . THR A 1 133 ? 42.640 12.969 70.415 1.00 19.14 132 THR A O 1
ATOM 1767 N N . ILE A 1 134 ? 40.822 12.121 69.348 1.00 16.20 133 ILE A N 1
ATOM 1768 C CA . ILE A 1 134 ? 40.136 11.720 70.583 1.00 18.24 133 ILE A CA 1
ATOM 1769 C C . ILE A 1 134 ? 41.012 10.784 71.394 1.00 22.44 133 ILE A C 1
ATOM 1770 O O . ILE A 1 134 ? 41.181 10.964 72.620 1.00 26.59 133 ILE A O 1
ATOM 1786 N N . ASP A 1 135 ? 41.592 9.784 70.743 1.00 16.52 134 ASP A N 1
ATOM 1787 C CA . ASP A 1 135 ? 42.425 8.834 71.473 1.00 15.55 134 ASP A CA 1
ATOM 1788 C C . ASP A 1 135 ? 43.682 9.496 72.019 1.00 22.52 134 ASP A C 1
ATOM 1789 O O . ASP A 1 135 ? 44.093 9.198 73.137 1.00 23.78 134 ASP A O 1
ATOM 1798 N N . ASN A 1 136 ? 44.299 10.388 71.248 1.00 21.26 135 ASN A N 1
ATOM 1799 C CA . ASN A 1 136 ? 45.504 11.063 71.727 1.00 23.54 135 ASN A CA 1
ATOM 1800 C C . ASN A 1 136 ? 45.213 11.848 73.011 1.00 27.26 135 ASN A C 1
ATOM 1801 O O . ASN A 1 136 ? 46.007 11.845 73.965 1.00 21.46 135 ASN A O 1
ATOM 1812 N N . ALA A 1 137 ? 44.084 12.536 73.032 1.00 16.91 136 ALA A N 1
ATOM 1813 C CA . ALA A 1 137 ? 43.756 13.357 74.186 1.00 21.69 136 ALA A CA 1
ATOM 1814 C C . ALA A 1 137 ? 43.438 12.494 75.414 1.00 27.60 136 ALA A C 1
ATOM 1815 O O . ALA A 1 137 ? 43.794 12.839 76.556 1.00 18.72 136 ALA A O 1
ATOM 1822 N N . ALA A 1 138 ? 42.759 11.380 75.181 1.00 19.18 137 ALA A N 1
ATOM 1823 C CA . ALA A 1 138 ? 42.432 10.472 76.274 1.00 22.84 137 ALA A CA 1
ATOM 1824 C C . ALA A 1 138 ? 43.712 9.851 76.805 1.00 24.22 137 ALA A C 1
ATOM 1825 O O . ALA A 1 138 ? 43.881 9.695 78.021 1.00 23.79 137 ALA A O 1
ATOM 1832 N N . ALA A 1 139 ? 44.639 9.517 75.911 1.00 20.97 138 ALA A N 1
ATOM 1833 C CA . ALA A 1 139 ? 45.918 8.943 76.342 1.00 23.23 138 ALA A CA 1
ATOM 1834 C C . ALA A 1 139 ? 46.767 9.931 77.149 1.00 25.79 138 ALA A C 1
ATOM 1835 O O . ALA A 1 139 ? 47.409 9.540 78.137 1.00 25.49 138 ALA A O 1
ATOM 1842 N N . ALA A 1 140 ? 46.778 11.200 76.747 1.00 23.07 139 ALA A N 1
ATOM 1843 C CA . ALA A 1 140 ? 47.527 12.214 77.508 1.00 23.35 139 ALA A CA 1
ATOM 1844 C C . ALA A 1 140 ? 46.946 12.329 78.908 1.00 24.57 139 ALA A C 1
ATOM 1845 O O . ALA A 1 140 ? 47.676 12.345 79.909 1.00 21.95 139 ALA A O 1
ATOM 1852 N N . LYS A 1 141 ? 45.627 12.437 78.968 1.00 18.34 140 LYS A N 1
ATOM 1853 C CA . LYS A 1 141 ? 44.934 12.599 80.243 1.00 24.43 140 LYS A CA 1
ATOM 1854 C C . LYS A 1 141 ? 45.213 11.407 81.158 1.00 26.78 140 LYS A C 1
ATOM 1855 O O . LYS A 1 141 ? 45.500 11.570 82.353 1.00 20.03 140 LYS A O 1
ATOM 1874 N N . ALA A 1 142 ? 45.141 10.202 80.603 1.00 16.29 141 ALA A N 1
ATOM 1875 C CA . ALA A 1 142 ? 45.381 8.999 81.398 1.00 26.22 141 ALA A CA 1
ATOM 1876 C C . ALA A 1 142 ? 46.809 8.954 81.917 1.00 27.72 141 ALA A C 1
ATOM 1877 O O . ALA A 1 142 ? 47.055 8.533 83.049 1.00 27.42 141 ALA A O 1
ATOM 1884 N N . ALA A 1 143 ? 47.764 9.366 81.091 1.00 25.49 142 ALA A N 1
ATOM 1885 C CA . ALA A 1 143 ? 49.159 9.363 81.537 1.00 26.45 142 ALA A CA 1
ATOM 1886 C C . ALA A 1 143 ? 49.315 10.317 82.699 1.00 26.66 142 ALA A C 1
ATOM 1887 O O . ALA A 1 143 ? 50.075 10.051 83.630 1.00 29.51 142 ALA A O 1
ATOM 1894 N N . ALA A 1 144 ? 48.610 11.443 82.648 1.00 21.93 143 ALA A N 1
ATOM 1895 C CA . ALA A 1 144 ? 48.713 12.414 83.739 1.00 27.55 143 ALA A CA 1
ATOM 1896 C C . ALA A 1 144 ? 48.131 11.821 85.025 1.00 28.63 143 ALA A C 1
ATOM 1897 O O . ALA A 1 144 ? 48.694 11.967 86.121 1.00 25.25 143 ALA A O 1
ATOM 1904 N N . VAL A 1 145 ? 47.005 11.138 84.879 1.00 21.64 144 VAL A N 1
ATOM 1905 C CA . VAL A 1 145 ? 46.345 10.474 86.004 1.00 24.94 144 VAL A CA 1
ATOM 1906 C C . VAL A 1 145 ? 47.275 9.410 86.597 1.00 34.19 144 VAL A C 1
ATOM 1907 O O . VAL A 1 145 ? 47.485 9.365 87.808 1.00 31.46 144 VAL A O 1
ATOM 1920 N N . ALA A 1 146 ? 47.866 8.580 85.740 1.00 25.21 145 ALA A N 1
ATOM 1921 C CA . ALA A 1 146 ? 48.739 7.503 86.208 1.00 24.41 145 ALA A CA 1
ATOM 1922 C C . ALA A 1 146 ? 49.904 8.084 86.970 1.00 31.17 145 ALA A C 1
ATOM 1923 O O . ALA A 1 146 ? 50.333 7.537 87.990 1.00 38.70 145 ALA A O 1
ATOM 1930 N N . THR A 1 147 ? 50.418 9.204 86.481 1.00 21.48 146 THR A N 1
ATOM 1931 C CA . THR A 1 147 ? 51.581 9.806 87.106 1.00 22.68 146 THR A CA 1
ATOM 1932 C C . THR A 1 147 ? 51.182 10.362 88.489 1.00 31.51 146 THR A C 1
ATOM 1933 O O . THR A 1 147 ? 51.974 10.344 89.428 1.00 28.75 146 THR A O 1
ATOM 1944 N N . ALA A 1 148 ? 49.942 10.819 88.618 1.00 30.40 147 ALA A N 1
ATOM 1945 C CA . ALA A 1 148 ? 49.442 11.323 89.905 1.00 31.92 147 ALA A CA 1
ATOM 1946 C C . ALA A 1 148 ? 49.283 10.208 90.936 1.00 32.45 147 ALA A C 1
ATOM 1947 O O . ALA A 1 148 ? 49.431 10.438 92.145 1.00 26.35 147 ALA A O 1
ATOM 1954 N N . VAL A 1 149 ? 48.949 9.011 90.467 1.00 27.31 148 VAL A N 1
ATOM 1955 C CA . VAL A 1 149 ? 48.867 7.839 91.344 1.00 36.39 148 VAL A CA 1
ATOM 1956 C C . VAL A 1 149 ? 50.224 7.522 91.984 1.00 36.39 148 VAL A C 1
ATOM 1957 O O . VAL A 1 149 ? 50.327 7.316 93.204 1.00 29.53 148 VAL A O 1
ATOM 1970 N N . SER A 1 150 ? 51.265 7.472 91.161 1.00 23.66 149 SER A N 1
ATOM 1971 C CA . SER A 1 150 ? 52.587 7.150 91.662 1.00 29.08 149 SER A CA 1
ATOM 1972 C C . SER A 1 150 ? 53.166 8.316 92.446 1.00 33.13 149 SER A C 1
ATOM 1973 O O . SER A 1 150 ? 53.863 8.102 93.440 1.00 30.96 149 SER A O 1
ATOM 1981 N N . ASP A 1 151 ? 52.880 9.549 92.023 1.00 19.86 150 ASP A N 1
ATOM 1982 C CA . ASP A 1 151 ? 53.374 10.705 92.771 1.00 24.45 150 ASP A CA 1
ATOM 1983 C C . ASP A 1 151 ? 52.771 10.706 94.181 1.00 27.07 150 ASP A C 1
ATOM 1984 O O . ASP A 1 151 ? 53.462 10.992 95.165 1.00 23.69 150 ASP A O 1
ATOM 1993 N N . ALA A 1 152 ? 51.484 10.396 94.271 1.00 25.01 151 ALA A N 1
ATOM 1994 C CA . ALA A 1 152 ? 50.795 10.378 95.568 1.00 25.18 151 ALA A CA 1
ATOM 1995 C C . ALA A 1 152 ? 51.374 9.291 96.455 1.00 29.62 151 ALA A C 1
ATOM 1996 O O . ALA A 1 152 ? 51.470 9.453 97.676 1.00 33.43 151 ALA A O 1
ATOM 2003 N N . ALA A 1 153 ? 51.740 8.168 95.845 1.00 21.29 152 ALA A N 1
ATOM 2004 C CA . ALA A 1 153 ? 52.386 7.097 96.588 1.00 30.31 152 ALA A CA 1
ATOM 2005 C C . ALA A 1 153 ? 53.723 7.580 97.153 1.00 29.05 152 ALA A C 1
ATOM 2006 O O . ALA A 1 153 ? 53.996 7.403 98.348 1.00 26.60 152 ALA A O 1
ATOM 2013 N N . ALA A 1 154 ? 54.544 8.201 96.303 1.00 22.04 153 ALA A N 1
ATOM 2014 C CA . ALA A 1 154 ? 55.863 8.692 96.714 1.00 25.95 153 ALA A CA 1
ATOM 2015 C C . ALA A 1 154 ? 55.754 9.763 97.796 1.00 29.21 153 ALA A C 1
ATOM 2016 O O . ALA A 1 154 ? 56.570 9.823 98.734 1.00 25.25 153 ALA A O 1
ATOM 2023 N N . THR A 1 155 ? 54.767 10.634 97.655 1.00 23.87 154 THR A N 1
ATOM 2024 C CA . THR A 1 155 ? 54.600 11.708 98.620 1.00 26.54 154 THR A CA 1
ATOM 2025 C C . THR A 1 155 ? 54.217 11.103 99.966 1.00 23.32 154 THR A C 1
ATOM 2026 O O . THR A 1 155 ? 54.766 11.495 101.007 1.00 23.44 154 THR A O 1
ATOM 2037 N N . ALA A 1 156 ? 53.309 10.130 99.952 1.00 19.79 155 ALA A N 1
ATOM 2038 C CA . ALA A 1 156 ? 52.893 9.469 101.207 1.00 25.15 155 ALA A CA 1
ATOM 2039 C C . ALA A 1 156 ? 54.007 8.648 101.884 1.00 25.80 155 ALA A C 1
ATOM 2040 O O . ALA A 1 156 ? 54.079 8.586 103.125 1.00 20.21 155 ALA A O 1
ATOM 2047 N N . ALA A 1 157 ? 54.842 7.990 101.083 1.00 21.33 156 ALA A N 1
ATOM 2048 C CA . ALA A 1 157 ? 56.022 7.285 101.605 1.00 20.46 156 ALA A CA 1
ATOM 2049 C C . ALA A 1 157 ? 57.004 8.236 102.248 1.00 25.36 156 ALA A C 1
ATOM 2050 O O . ALA A 1 157 ? 57.570 7.950 103.311 1.00 22.30 156 ALA A O 1
ATOM 2057 N N . THR A 1 158 ? 57.245 9.367 101.610 1.00 23.29 157 THR A N 1
ATOM 2058 C CA . THR A 1 158 ? 58.204 10.297 102.166 1.00 26.91 157 THR A CA 1
ATOM 2059 C C . THR A 1 158 ? 57.665 10.817 103.498 1.00 27.03 157 THR A C 1
ATOM 2060 O O . THR A 1 158 ? 58.407 10.927 104.475 1.00 24.64 157 THR A O 1
ATOM 2071 N N . ALA A 1 159 ? 56.377 11.139 103.535 1.00 18.82 158 ALA A N 1
ATOM 2072 C CA . ALA A 1 159 ? 55.801 11.691 104.769 1.00 22.66 158 ALA A CA 1
ATOM 2073 C C . ALA A 1 159 ? 55.826 10.675 105.903 1.00 25.74 158 ALA A C 1
ATOM 2074 O O . ALA A 1 159 ? 56.081 11.033 107.058 1.00 21.11 158 ALA A O 1
ATOM 2081 N N . ALA A 1 160 ? 55.541 9.414 105.600 1.00 19.66 159 ALA A N 1
ATOM 2082 C CA . ALA A 1 160 ? 55.550 8.400 106.644 1.00 24.87 159 ALA A CA 1
ATOM 2083 C C . ALA A 1 160 ? 56.975 8.137 107.168 1.00 32.08 159 ALA A C 1
ATOM 2084 O O . ALA A 1 160 ? 57.163 7.787 108.351 1.00 22.76 159 ALA A O 1
ATOM 2091 N N . ALA A 1 161 ? 57.971 8.308 106.300 1.00 25.69 160 ALA A N 1
ATOM 2092 C CA . ALA A 1 161 ? 59.358 8.118 106.706 1.00 24.80 160 ALA A CA 1
ATOM 2093 C C . ALA A 1 161 ? 59.804 9.243 107.606 1.00 28.44 160 ALA A C 1
ATOM 2094 O O . ALA A 1 161 ? 60.524 9.025 108.603 1.00 20.38 160 ALA A O 1
ATOM 2101 N N . VAL A 1 162 ? 59.400 10.459 107.266 1.00 22.44 161 VAL A N 1
ATOM 2102 C CA . VAL A 1 162 ? 59.749 11.590 108.113 1.00 20.64 161 VAL A CA 1
ATOM 2103 C C . VAL A 1 162 ? 59.038 11.445 109.463 1.00 20.58 161 VAL A C 1
ATOM 2104 O O . VAL A 1 162 ? 59.651 11.651 110.499 1.00 21.78 161 VAL A O 1
ATOM 2117 N N . ALA A 1 163 ? 57.770 11.042 109.453 1.00 23.75 162 ALA A N 1
ATOM 2118 C CA . ALA A 1 163 ? 57.058 10.831 110.716 1.00 21.83 162 ALA A CA 1
ATOM 2119 C C . ALA A 1 163 ? 57.764 9.776 111.561 1.00 23.82 162 ALA A C 1
ATOM 2120 O O . ALA A 1 163 ? 57.880 9.921 112.783 1.00 20.62 162 ALA A O 1
ATOM 2127 N N . ALA A 1 164 ? 58.228 8.705 110.927 1.00 19.63 163 ALA A N 1
ATOM 2128 C CA . ALA A 1 164 ? 58.881 7.624 111.667 1.00 20.39 163 ALA A CA 1
ATOM 2129 C C . ALA A 1 164 ? 60.187 8.101 112.254 1.00 25.20 163 ALA A C 1
ATOM 2130 O O . ALA A 1 164 ? 60.513 7.778 113.403 1.00 22.95 163 ALA A O 1
ATOM 2137 N N . ALA A 1 165 ? 60.933 8.884 111.480 1.00 20.09 164 ALA A N 1
ATOM 2138 C CA . ALA A 1 165 ? 62.195 9.419 111.966 1.00 19.84 164 ALA A CA 1
ATOM 2139 C C . ALA A 1 165 ? 61.959 10.329 113.178 1.00 22.95 164 ALA A C 1
ATOM 2140 O O . ALA A 1 165 ? 62.755 10.384 114.136 1.00 19.47 164 ALA A O 1
ATOM 2147 N N . THR A 1 166 ? 60.866 11.065 113.122 1.00 13.90 165 THR A N 1
ATOM 2148 C CA . THR A 1 166 ? 60.548 12.037 114.171 1.00 19.86 165 THR A CA 1
ATOM 2149 C C . THR A 1 166 ? 60.189 11.311 115.468 1.00 22.79 165 THR A C 1
ATOM 2150 O O . THR A 1 166 ? 60.700 11.662 116.555 1.00 21.53 165 THR A O 1
ATOM 2161 N N A LEU A 1 167 ? 59.301 10.325 115.338 0.47 17.20 166 LEU A N 1
ATOM 2162 N N B LEU A 1 167 ? 59.337 10.296 115.356 0.53 17.20 166 LEU A N 1
ATOM 2163 C CA A LEU A 1 167 ? 58.902 9.443 116.435 0.47 21.78 166 LEU A CA 1
ATOM 2164 C CA B LEU A 1 167 ? 58.894 9.530 116.519 0.53 21.79 166 LEU A CA 1
ATOM 2165 C C A LEU A 1 167 ? 60.146 8.880 117.118 0.47 19.89 166 LEU A C 1
ATOM 2166 C C B LEU A 1 167 ? 60.040 8.705 117.152 0.53 19.94 166 LEU A C 1
ATOM 2167 O O A LEU A 1 167 ? 60.392 9.067 118.324 0.47 13.79 166 LEU A O 1
ATOM 2168 O O B LEU A 1 167 ? 60.120 8.557 118.382 0.53 13.62 166 LEU A O 1
ATOM 2199 N N . GLU A 1 168 ? 60.927 8.178 116.320 1.00 18.99 167 GLU A N 1
ATOM 2200 C CA . GLU A 1 168 ? 62.101 7.473 116.816 1.00 19.67 167 GLU A CA 1
ATOM 2201 C C . GLU A 1 168 ? 63.064 8.420 117.513 1.00 16.38 167 GLU A C 1
ATOM 2202 O O . GLU A 1 168 ? 63.679 8.062 118.540 1.00 18.31 167 GLU A O 1
ATOM 2215 N N . ALA A 1 169 ? 63.234 9.629 116.987 1.00 14.11 168 ALA A N 1
ATOM 2216 C CA . ALA A 1 169 ? 64.156 10.567 117.639 1.00 17.37 168 ALA A CA 1
ATOM 2217 C C . ALA A 1 169 ? 63.595 11.059 118.984 1.00 17.07 168 ALA A C 1
ATOM 2218 O O . ALA A 1 169 ? 64.337 11.239 119.958 1.00 16.25 168 ALA A O 1
ATOM 2225 N N . ALA A 1 170 ? 62.295 11.309 119.020 1.00 17.02 169 ALA A N 1
ATOM 2226 C CA . ALA A 1 170 ? 61.655 11.724 120.274 1.00 17.82 169 ALA A CA 1
ATOM 2227 C C . ALA A 1 170 ? 61.790 10.632 121.353 1.00 16.93 169 ALA A C 1
ATOM 2228 O O . ALA A 1 170 ? 62.066 10.913 122.555 1.00 15.81 169 ALA A O 1
ATOM 2235 N N . ALA A 1 171 ? 61.601 9.386 120.934 1.00 15.21 170 ALA A N 1
ATOM 2236 C CA . ALA A 1 171 ? 61.678 8.267 121.850 1.00 15.81 170 ALA A CA 1
ATOM 2237 C C . ALA A 1 171 ? 63.096 8.095 122.387 1.00 16.40 170 ALA A C 1
ATOM 2238 O O . ALA A 1 171 ? 63.272 7.809 123.581 1.00 15.35 170 ALA A O 1
ATOM 2245 N N . ALA A 1 172 ? 64.107 8.259 121.526 1.00 15.48 171 ALA A N 1
ATOM 2246 C CA . ALA A 1 172 ? 65.506 8.147 122.010 1.00 13.20 171 ALA A CA 1
ATOM 2247 C C . ALA A 1 172 ? 65.821 9.257 123.005 1.00 16.11 171 ALA A C 1
ATOM 2248 O O . ALA A 1 172 ? 66.489 9.044 124.029 1.00 11.64 171 ALA A O 1
ATOM 2255 N N . LYS A 1 173 ? 65.351 10.455 122.694 1.00 13.20 172 LYS A N 1
ATOM 2256 C CA . LYS A 1 173 ? 65.548 11.603 123.570 1.00 15.78 172 LYS A CA 1
ATOM 2257 C C . LYS A 1 173 ? 64.866 11.429 124.909 1.00 10.15 172 LYS A C 1
ATOM 2258 O O . LYS A 1 173 ? 65.492 11.736 125.944 1.00 16.93 172 LYS A O 1
ATOM 2277 N N . ALA A 1 174 ? 63.621 10.959 124.908 1.00 12.00 173 ALA A N 1
ATOM 2278 C CA . ALA A 1 174 ? 62.898 10.710 126.179 1.00 14.71 173 ALA A CA 1
ATOM 2279 C C . ALA A 1 174 ? 63.622 9.652 127.014 1.00 14.19 173 ALA A C 1
ATOM 2280 O O . ALA A 1 174 ? 63.698 9.757 128.245 1.00 13.26 173 ALA A O 1
ATOM 2287 N N . ALA A 1 175 ? 64.081 8.595 126.342 1.00 14.70 174 ALA A N 1
ATOM 2288 C CA . ALA A 1 175 ? 64.785 7.500 127.027 1.00 15.46 174 ALA A CA 1
ATOM 2289 C C . ALA A 1 175 ? 66.066 7.969 127.721 1.00 13.92 174 ALA A C 1
ATOM 2290 O O . ALA A 1 175 ? 66.335 7.582 128.875 1.00 14.44 174 ALA A O 1
ATOM 2297 N N . ALA A 1 176 ? 66.864 8.769 127.012 1.00 14.34 175 ALA A N 1
ATOM 2298 C CA . ALA A 1 176 ? 68.112 9.338 127.553 1.00 15.50 175 ALA A CA 1
ATOM 2299 C C . ALA A 1 176 ? 67.830 10.313 128.708 1.00 16.99 175 ALA A C 1
ATOM 2300 O O . ALA A 1 176 ? 68.529 10.352 129.751 1.00 14.94 175 ALA A O 1
ATOM 2307 N N . THR A 1 177 ? 66.770 11.088 128.542 1.00 10.81 176 THR A N 1
ATOM 2308 C CA . THR A 1 177 ? 66.320 11.982 129.613 1.00 12.50 176 THR A CA 1
ATOM 2309 C C . THR A 1 177 ? 65.960 11.233 130.894 1.00 9.52 176 THR A C 1
ATOM 2310 O O . THR A 1 177 ? 66.327 11.662 131.999 1.00 13.02 176 THR A O 1
ATOM 2321 N N . ALA A 1 178 ? 65.254 10.118 130.760 1.00 11.31 177 ALA A N 1
ATOM 2322 C CA . ALA A 1 178 ? 64.884 9.296 131.899 1.00 10.95 177 ALA A CA 1
ATOM 2323 C C . ALA A 1 178 ? 66.150 8.739 132.575 1.00 14.30 177 ALA A C 1
ATOM 2324 O O . ALA A 1 178 ? 66.283 8.752 133.801 1.00 10.32 177 ALA A O 1
ATOM 2331 N N . VAL A 1 179 ? 67.081 8.239 131.771 1.00 13.12 178 VAL A N 1
ATOM 2332 C CA . VAL A 1 179 ? 68.323 7.674 132.329 1.00 10.95 178 VAL A CA 1
ATOM 2333 C C . VAL A 1 179 ? 69.085 8.698 133.129 1.00 13.00 178 VAL A C 1
ATOM 2334 O O . VAL A 1 179 ? 69.501 8.411 134.264 1.00 11.97 178 VAL A O 1
ATOM 2347 N N . SER A 1 180 ? 69.236 9.901 132.587 1.00 11.39 179 SER A N 1
ATOM 2348 C CA . SER A 1 180 ? 69.946 10.969 133.291 1.00 15.16 179 SER A CA 1
ATOM 2349 C C . SER A 1 180 ? 69.239 11.366 134.601 1.00 13.58 179 SER A C 1
ATOM 2350 O O . SER A 1 180 ? 69.890 11.551 135.626 1.00 14.55 179 SER A O 1
ATOM 2358 N N . ALA A 1 181 ? 67.919 11.501 134.562 1.00 14.42 180 ALA A N 1
ATOM 2359 C CA . ALA A 1 181 ? 67.180 11.859 135.772 1.00 12.64 180 ALA A CA 1
ATOM 2360 C C . ALA A 1 181 ? 67.395 10.808 136.874 1.00 16.69 180 ALA A C 1
ATOM 2361 O O . ALA A 1 181 ? 67.641 11.143 138.039 1.00 13.51 180 ALA A O 1
ATOM 2368 N N . ALA A 1 182 ? 67.326 9.538 136.507 1.00 12.68 181 ALA A N 1
ATOM 2369 C CA . ALA A 1 182 ? 67.461 8.497 137.505 1.00 11.21 181 ALA A CA 1
ATOM 2370 C C . ALA A 1 182 ? 68.880 8.488 138.087 1.00 9.42 181 ALA A C 1
ATOM 2371 O O . ALA A 1 182 ? 69.038 8.280 139.276 1.00 12.38 181 ALA A O 1
ATOM 2378 N N . ALA A 1 183 ? 69.884 8.753 137.243 1.00 14.00 182 ALA A N 1
ATOM 2379 C CA . ALA A 1 183 ? 71.276 8.772 137.696 1.00 12.88 182 ALA A CA 1
ATOM 2380 C C . ALA A 1 183 ? 71.534 9.943 138.642 1.00 17.24 182 ALA A C 1
ATOM 2381 O O . ALA A 1 183 ? 72.250 9.796 139.624 1.00 13.08 182 ALA A O 1
ATOM 2388 N N . ALA A 1 184 ? 70.958 11.106 138.348 1.00 12.29 183 ALA A N 1
ATOM 2389 C CA . ALA A 1 184 ? 71.077 12.253 139.244 1.00 12.13 183 ALA A CA 1
ATOM 2390 C C . ALA A 1 184 ? 70.382 12.017 140.594 1.00 9.69 183 ALA A C 1
ATOM 2391 O O . ALA A 1 184 ? 70.945 12.379 141.628 1.00 15.70 183 ALA A O 1
ATOM 2398 N N . ALA A 1 185 ? 69.190 11.414 140.583 1.00 11.90 184 ALA A N 1
ATOM 2399 C CA . ALA A 1 185 ? 68.475 11.106 141.832 1.00 9.77 184 ALA A CA 1
ATOM 2400 C C . ALA A 1 185 ? 69.289 10.086 142.622 1.00 14.41 184 ALA A C 1
ATOM 2401 O O . ALA A 1 185 ? 69.366 10.163 143.850 1.00 13.16 184 ALA A O 1
ATOM 2408 N N . ALA A 1 186 ? 69.862 9.114 141.909 1.00 10.67 185 ALA A N 1
ATOM 2409 C CA . ALA A 1 186 ? 70.593 8.016 142.580 1.00 13.97 185 ALA A CA 1
ATOM 2410 C C . ALA A 1 186 ? 71.846 8.542 143.272 1.00 15.10 185 ALA A C 1
ATOM 2411 O O . ALA A 1 186 ? 72.167 8.133 144.413 1.00 13.61 185 ALA A O 1
ATOM 2418 N N . ALA A 1 187 ? 72.557 9.445 142.590 1.00 12.11 186 ALA A N 1
ATOM 2419 C CA . ALA A 1 187 ? 73.743 10.092 143.173 1.00 16.54 186 ALA A CA 1
ATOM 2420 C C . ALA A 1 187 ? 73.389 10.950 144.376 1.00 18.06 186 ALA A C 1
ATOM 2421 O O . ALA A 1 187 ? 74.143 11.055 145.341 1.00 13.61 186 ALA A O 1
ATOM 2428 N N . ALA A 1 188 ? 72.248 11.622 144.306 1.00 12.91 187 ALA A N 1
ATOM 2429 C CA . ALA A 1 188 ? 71.863 12.473 145.433 1.00 14.93 187 ALA A CA 1
ATOM 2430 C C . ALA A 1 188 ? 71.514 11.625 146.636 1.00 14.15 187 ALA A C 1
ATOM 2431 O O . ALA A 1 188 ? 71.778 12.017 147.771 1.00 20.65 187 ALA A O 1
ATOM 2438 N N . ALA A 1 189 ? 70.934 10.453 146.406 1.00 9.68 188 ALA A N 1
ATOM 2439 C CA . ALA A 1 189 ? 70.502 9.598 147.502 1.00 12.13 188 ALA A CA 1
ATOM 2440 C C . ALA A 1 189 ? 71.728 9.014 148.201 1.00 17.11 188 ALA A C 1
ATOM 2441 O O . ALA A 1 189 ? 71.764 8.913 149.424 1.00 14.79 188 ALA A O 1
ATOM 2448 N N A ILE A 1 190 ? 72.738 8.658 147.418 0.39 16.31 189 ILE A N 1
ATOM 2449 N N B ILE A 1 190 ? 72.733 8.621 147.415 0.61 16.27 189 ILE A N 1
ATOM 2450 C CA A ILE A 1 190 ? 73.974 8.125 147.989 0.39 17.98 189 ILE A CA 1
ATOM 2451 C CA B ILE A 1 190 ? 74.018 8.161 147.981 0.61 17.98 189 ILE A CA 1
ATOM 2452 C C A ILE A 1 190 ? 74.712 9.181 148.823 0.39 15.98 189 ILE A C 1
ATOM 2453 C C B ILE A 1 190 ? 74.652 9.206 148.872 0.61 15.95 189 ILE A C 1
ATOM 2454 O O A ILE A 1 190 ? 75.285 8.872 149.877 0.39 16.25 189 ILE A O 1
ATOM 2455 O O B ILE A 1 190 ? 75.129 8.917 149.987 0.61 16.16 189 ILE A O 1
ATOM 2486 N N . ALA A 1 191 ? 74.690 10.430 148.361 1.00 16.49 190 ALA A N 1
ATOM 2487 C CA . ALA A 1 191 ? 75.343 11.524 149.059 1.00 19.09 190 ALA A CA 1
ATOM 2488 C C . ALA A 1 191 ? 74.640 11.867 150.374 1.00 18.23 190 ALA A C 1
ATOM 2489 O O . ALA A 1 191 ? 75.291 12.090 151.404 1.00 18.45 190 ALA A O 1
ATOM 2497 N N . PHE A 1 192 ? 73.321 11.930 150.337 1.00 14.38 191 PHE A N 1
ATOM 2498 C CA . PHE A 1 192 ? 72.535 12.185 151.547 1.00 17.23 191 PHE A CA 1
ATOM 2499 C C . PHE A 1 192 ? 72.779 11.116 152.620 1.00 24.28 191 PHE A C 1
ATOM 2500 O O . PHE A 1 192 ? 72.964 11.438 153.814 1.00 20.86 191 PHE A O 1
ATOM 2517 N N . ALA A 1 193 ? 72.772 9.850 152.202 1.00 18.68 192 ALA A N 1
ATOM 2518 C CA . ALA A 1 193 ? 72.957 8.722 153.128 1.00 21.73 192 ALA A CA 1
ATOM 2519 C C . ALA A 1 193 ? 74.359 8.655 153.732 1.00 23.13 192 ALA A C 1
ATOM 2520 O O . ALA A 1 193 ? 74.535 8.194 154.867 1.00 24.15 192 ALA A O 1
ATOM 2527 N N . ALA A 1 194 ? 75.339 9.115 152.964 1.00 19.55 193 ALA A N 1
ATOM 2528 C CA . ALA A 1 194 ? 76.726 9.116 153.402 1.00 25.89 193 ALA A CA 1
ATOM 2529 C C . ALA A 1 194 ? 77.043 10.279 154.330 1.00 33.84 193 ALA A C 1
ATOM 2530 O O . ALA A 1 194 ? 78.011 10.213 155.081 1.00 27.76 193 ALA A O 1
ATOM 2537 N N . ALA A 1 195 ? 76.258 11.350 154.264 1.00 28.13 194 ALA A N 1
ATOM 2538 C CA . ALA A 1 195 ? 76.558 12.541 155.051 1.00 32.48 194 ALA A CA 1
ATOM 2539 C C . ALA A 1 195 ? 76.445 12.196 156.524 1.00 32.98 194 ALA A C 1
ATOM 2540 O O . ALA A 1 195 ? 75.589 11.401 156.915 1.00 35.29 194 ALA A O 1
ATOM 2547 N N . PRO A 1 196 ? 77.334 12.769 157.349 1.00 42.27 195 PRO A N 1
ATOM 2548 C CA . PRO A 1 196 ? 77.340 12.386 158.764 1.00 45.42 195 PRO A CA 1
ATOM 2549 C C . PRO A 1 196 ? 76.164 13.007 159.505 1.00 48.40 195 PRO A C 1
ATOM 2550 O O . PRO A 1 196 ? 76.101 14.227 159.652 1.00 54.86 195 PRO A O 1
ATOM 2562 N N . MET B 1 1 ? 17.431 18.900 -70.355 1.00 50.43 0 MET B N 1
ATOM 2563 C CA . MET B 1 1 ? 16.560 20.100 -70.180 1.00 37.66 0 MET B CA 1
ATOM 2564 C C . MET B 1 1 ? 15.334 19.747 -69.344 1.00 46.51 0 MET B C 1
ATOM 2565 O O . MET B 1 1 ? 15.235 20.155 -68.196 1.00 38.45 0 MET B O 1
ATOM 2571 N N . ASN B 1 2 ? 14.398 18.990 -69.912 1.00 52.09 1 ASN B N 1
ATOM 2572 C CA . ASN B 1 2 ? 13.200 18.601 -69.166 1.00 54.38 1 ASN B CA 1
ATOM 2573 C C . ASN B 1 2 ? 13.468 17.540 -68.109 1.00 47.25 1 ASN B C 1
ATOM 2574 O O . ASN B 1 2 ? 14.320 16.658 -68.278 1.00 42.96 1 ASN B O 1
ATOM 2585 N N . ILE B 1 3 ? 12.710 17.638 -67.022 1.00 42.72 2 ILE B N 1
ATOM 2586 C CA . ILE B 1 3 ? 12.883 16.775 -65.875 1.00 33.37 2 ILE B CA 1
ATOM 2587 C C . ILE B 1 3 ? 11.835 15.672 -65.821 1.00 28.77 2 ILE B C 1
ATOM 2588 O O . ILE B 1 3 ? 10.651 15.929 -65.639 1.00 28.81 2 ILE B O 1
ATOM 2604 N N . ASP B 1 4 ? 12.301 14.438 -65.955 1.00 35.76 3 ASP B N 1
ATOM 2605 C CA . ASP B 1 4 ? 11.473 13.268 -65.742 1.00 36.91 3 ASP B CA 1
ATOM 2606 C C . ASP B 1 4 ? 10.765 13.323 -64.378 1.00 42.02 3 ASP B C 1
ATOM 2607 O O . ASP B 1 4 ? 11.409 13.470 -63.334 1.00 34.30 3 ASP B O 1
ATOM 2616 N N . PRO B 1 5 ? 9.428 13.215 -64.381 1.00 28.33 4 PRO B N 1
ATOM 2617 C CA . PRO B 1 5 ? 8.643 13.219 -63.141 1.00 29.41 4 PRO B CA 1
ATOM 2618 C C . PRO B 1 5 ? 9.138 12.202 -62.107 1.00 35.77 4 PRO B C 1
ATOM 2619 O O . PRO B 1 5 ? 9.133 12.492 -60.899 1.00 31.61 4 PRO B O 1
ATOM 2630 N N . ALA B 1 6 ? 9.545 11.025 -62.575 1.00 36.20 5 ALA B N 1
ATOM 2631 C CA . ALA B 1 6 ? 9.992 9.959 -61.679 1.00 40.79 5 ALA B CA 1
ATOM 2632 C C . ALA B 1 6 ? 11.325 10.335 -61.049 1.00 30.47 5 ALA B C 1
ATOM 2633 O O . ALA B 1 6 ? 11.533 10.134 -59.851 1.00 28.37 5 ALA B O 1
ATOM 2640 N N . ALA B 1 7 ? 12.211 10.889 -61.869 1.00 29.87 6 ALA B N 1
ATOM 2641 C CA . ALA B 1 7 ? 13.508 11.371 -61.411 1.00 29.74 6 ALA B CA 1
ATOM 2642 C C . ALA B 1 7 ? 13.311 12.449 -60.374 1.00 34.99 6 ALA B C 1
ATOM 2643 O O . ALA B 1 7 ? 14.015 12.490 -59.371 1.00 24.07 6 ALA B O 1
ATOM 2650 N N . ARG B 1 8 ? 12.340 13.321 -60.619 1.00 24.22 7 ARG B N 1
ATOM 2651 C CA . ARG B 1 8 ? 12.001 14.369 -59.665 1.00 31.27 7 ARG B CA 1
ATOM 2652 C C . ARG B 1 8 ? 11.510 13.791 -58.328 1.00 33.54 7 ARG B C 1
ATOM 2653 O O . ARG B 1 8 ? 11.945 14.225 -57.256 1.00 22.38 7 ARG B O 1
ATOM 2674 N N . ALA B 1 9 ? 10.601 12.821 -58.394 1.00 28.72 8 ALA B N 1
ATOM 2675 C CA . ALA B 1 9 ? 10.065 12.197 -57.188 1.00 32.01 8 ALA B CA 1
ATOM 2676 C C . ALA B 1 9 ? 11.192 11.576 -56.383 1.00 26.29 8 ALA B C 1
ATOM 2677 O O . ALA B 1 9 ? 11.247 11.734 -55.171 1.00 28.72 8 ALA B O 1
ATOM 2684 N N . ALA B 1 10 ? 12.096 10.886 -57.070 1.00 26.93 9 ALA B N 1
ATOM 2685 C CA . ALA B 1 10 ? 13.221 10.224 -56.410 1.00 30.11 9 ALA B CA 1
ATOM 2686 C C . ALA B 1 10 ? 14.114 11.240 -55.720 1.00 27.12 9 ALA B C 1
ATOM 2687 O O . ALA B 1 10 ? 14.531 11.054 -54.566 1.00 23.60 9 ALA B O 1
ATOM 2694 N N . ALA B 1 11 ? 14.431 12.312 -56.436 1.00 25.42 10 ALA B N 1
ATOM 2695 C CA . ALA B 1 11 ? 15.275 13.361 -55.887 1.00 23.53 10 ALA B CA 1
ATOM 2696 C C . ALA B 1 11 ? 14.663 13.932 -54.617 1.00 22.65 10 ALA B C 1
ATOM 2697 O O . ALA B 1 11 ? 15.360 14.138 -53.622 1.00 24.04 10 ALA B O 1
ATOM 2704 N N . ALA B 1 12 ? 13.362 14.193 -54.659 1.00 22.01 11 ALA B N 1
ATOM 2705 C CA . ALA B 1 12 ? 12.640 14.760 -53.527 1.00 22.91 11 ALA B CA 1
ATOM 2706 C C . ALA B 1 12 ? 12.552 13.772 -52.375 1.00 21.79 11 ALA B C 1
ATOM 2707 O O . ALA B 1 12 ? 12.617 14.167 -51.202 1.00 28.66 11 ALA B O 1
ATOM 2714 N N . ALA B 1 13 ? 12.420 12.490 -52.695 1.00 26.01 12 ALA B N 1
ATOM 2715 C CA . ALA B 1 13 ? 12.377 11.454 -51.654 1.00 25.57 12 ALA B CA 1
ATOM 2716 C C . ALA B 1 13 ? 13.736 11.350 -50.965 1.00 19.39 12 ALA B C 1
ATOM 2717 O O . ALA B 1 13 ? 13.823 11.069 -49.764 1.00 22.13 12 ALA B O 1
ATOM 2724 N N . ALA B 1 14 ? 14.792 11.505 -51.750 1.00 24.60 13 ALA B N 1
ATOM 2725 C CA . ALA B 1 14 ? 16.144 11.456 -51.209 1.00 26.14 13 ALA B CA 1
ATOM 2726 C C . ALA B 1 14 ? 16.361 12.654 -50.307 1.00 24.78 13 ALA B C 1
ATOM 2727 O O . ALA B 1 14 ? 16.965 12.547 -49.237 1.00 23.83 13 ALA B O 1
ATOM 2734 N N . ALA B 1 15 ? 15.869 13.814 -50.720 1.00 20.77 14 ALA B N 1
ATOM 2735 C CA . ALA B 1 15 ? 16.081 15.004 -49.899 1.00 23.66 14 ALA B CA 1
ATOM 2736 C C . ALA B 1 15 ? 15.285 14.894 -48.596 1.00 30.18 14 ALA B C 1
ATOM 2737 O O . ALA B 1 15 ? 15.769 15.273 -47.532 1.00 20.40 14 ALA B O 1
ATOM 2744 N N . SER B 1 16 ? 14.076 14.346 -48.675 1.00 18.83 15 SER B N 1
ATOM 2745 C CA . SER B 1 16 ? 13.214 14.228 -47.506 1.00 23.96 15 SER B CA 1
ATOM 2746 C C . SER B 1 16 ? 13.825 13.212 -46.554 1.00 21.91 15 SER B C 1
ATOM 2747 O O . SER B 1 16 ? 13.841 13.413 -45.334 1.00 20.07 15 SER B O 1
ATOM 2755 N N . LYS B 1 17 ? 14.341 12.125 -47.120 1.00 17.31 16 LYS B N 1
ATOM 2756 C CA . LYS B 1 17 ? 14.966 11.088 -46.314 1.00 24.49 16 LYS B CA 1
ATOM 2757 C C . LYS B 1 17 ? 16.212 11.631 -45.635 1.00 19.98 16 LYS B C 1
ATOM 2758 O O . LYS B 1 17 ? 16.465 11.346 -44.461 1.00 18.14 16 LYS B O 1
ATOM 2777 N N . ALA B 1 18 ? 17.006 12.396 -46.373 1.00 21.23 17 ALA B N 1
ATOM 2778 C CA . ALA B 1 18 ? 18.226 12.946 -45.796 1.00 22.46 17 ALA B CA 1
ATOM 2779 C C . ALA B 1 18 ? 17.857 13.861 -44.635 1.00 22.71 17 ALA B C 1
ATOM 2780 O O . ALA B 1 18 ? 18.516 13.861 -43.593 1.00 18.40 17 ALA B O 1
ATOM 2787 N N . ALA B 1 19 ? 16.787 14.627 -44.805 1.00 16.39 18 ALA B N 1
ATOM 2788 C CA . ALA B 1 19 ? 16.367 15.577 -43.756 1.00 15.87 18 ALA B CA 1
ATOM 2789 C C . ALA B 1 19 ? 15.992 14.888 -42.441 1.00 19.66 18 ALA B C 1
ATOM 2790 O O . ALA B 1 19 ? 16.407 15.325 -41.349 1.00 17.18 18 ALA B O 1
ATOM 2797 N N . VAL B 1 20 ? 15.194 13.831 -42.538 1.00 17.07 19 VAL B N 1
ATOM 2798 C CA . VAL B 1 20 ? 14.770 13.066 -41.369 1.00 22.86 19 VAL B CA 1
ATOM 2799 C C . VAL B 1 20 ? 15.984 12.390 -40.699 1.00 20.11 19 VAL B C 1
ATOM 2800 O O . VAL B 1 20 ? 16.145 12.434 -39.477 1.00 17.87 19 VAL B O 1
ATOM 2813 N N . THR B 1 21 ? 16.834 11.779 -41.518 1.00 20.50 20 THR B N 1
ATOM 2814 C CA . THR B 1 21 ? 18.024 11.097 -41.024 1.00 20.17 20 THR B CA 1
ATOM 2815 C C . THR B 1 21 ? 18.913 12.062 -40.261 1.00 16.82 20 THR B C 1
ATOM 2816 O O . THR B 1 21 ? 19.398 11.724 -39.173 1.00 18.35 20 THR B O 1
ATOM 2827 N N . ALA B 1 22 ? 19.113 13.263 -40.802 1.00 17.67 21 ALA B N 1
ATOM 2828 C CA . ALA B 1 22 ? 19.966 14.258 -40.141 1.00 16.99 21 ALA B CA 1
ATOM 2829 C C . ALA B 1 22 ? 19.345 14.802 -38.842 1.00 17.48 21 ALA B C 1
ATOM 2830 O O . ALA B 1 22 ? 20.061 15.060 -37.846 1.00 19.09 21 ALA B O 1
ATOM 2837 N N . ALA B 1 23 ? 18.027 14.988 -38.846 1.00 14.36 22 ALA B N 1
ATOM 2838 C CA . ALA B 1 23 ? 17.336 15.462 -37.635 1.00 17.56 22 ALA B CA 1
ATOM 2839 C C . ALA B 1 23 ? 17.430 14.435 -36.513 1.00 16.58 22 ALA B C 1
ATOM 2840 O O . ALA B 1 23 ? 17.708 14.801 -35.342 1.00 19.41 22 ALA B O 1
ATOM 2847 N N . ASP B 1 24 ? 17.230 13.160 -36.858 1.00 17.98 23 ASP B N 1
ATOM 2848 C CA . ASP B 1 24 ? 17.310 12.067 -35.879 1.00 22.77 23 ASP B CA 1
ATOM 2849 C C . ASP B 1 24 ? 18.736 12.000 -35.325 1.00 22.30 23 ASP B C 1
ATOM 2850 O O . ASP B 1 24 ? 18.936 11.817 -34.117 1.00 20.61 23 ASP B O 1
ATOM 2859 N N . ALA B 1 25 ? 19.717 12.143 -36.214 1.00 16.53 24 ALA B N 1
ATOM 2860 C CA . ALA B 1 25 ? 21.128 12.115 -35.792 1.00 22.24 24 ALA B CA 1
ATOM 2861 C C . ALA B 1 25 ? 21.525 13.278 -34.888 1.00 19.56 24 ALA B C 1
ATOM 2862 O O . ALA B 1 25 ? 22.268 13.101 -33.902 1.00 14.01 24 ALA B O 1
ATOM 2869 N N . ALA B 1 26 ? 21.071 14.481 -35.209 1.00 18.11 25 ALA B N 1
ATOM 2870 C CA . ALA B 1 26 ? 21.331 15.611 -34.330 1.00 17.48 25 ALA B CA 1
ATOM 2871 C C . ALA B 1 26 ? 20.648 15.422 -32.966 1.00 17.55 25 ALA B C 1
ATOM 2872 O O . ALA B 1 26 ? 21.228 15.752 -31.917 1.00 13.93 25 ALA B O 1
ATOM 2879 N N . ALA B 1 27 ? 19.420 14.901 -32.967 1.00 17.29 26 ALA B N 1
ATOM 2880 C CA . ALA B 1 27 ? 18.682 14.718 -31.714 1.00 16.48 26 ALA B CA 1
ATOM 2881 C C . ALA B 1 27 ? 19.295 13.597 -30.864 1.00 16.60 26 ALA B C 1
ATOM 2882 O O . ALA B 1 27 ? 19.340 13.698 -29.647 1.00 16.09 26 ALA B O 1
ATOM 2889 N N . ALA B 1 28 ? 19.785 12.552 -31.516 1.00 16.59 27 ALA B N 1
ATOM 2890 C CA . ALA B 1 28 ? 20.449 11.462 -30.803 1.00 14.10 27 ALA B CA 1
ATOM 2891 C C . ALA B 1 28 ? 21.723 11.948 -30.134 1.00 15.34 27 ALA B C 1
ATOM 2892 O O . ALA B 1 28 ? 22.026 11.549 -29.015 1.00 23.80 27 ALA B O 1
ATOM 2899 N N . ALA B 1 29 ? 22.479 12.791 -30.824 1.00 15.73 28 ALA B N 1
ATOM 2900 C CA . ALA B 1 29 ? 23.742 13.287 -30.297 1.00 14.23 28 ALA B CA 1
ATOM 2901 C C . ALA B 1 29 ? 23.501 14.268 -29.163 1.00 17.52 28 ALA B C 1
ATOM 2902 O O . ALA B 1 29 ? 24.262 14.321 -28.197 1.00 16.07 28 ALA B O 1
ATOM 2909 N N . ALA B 1 30 ? 22.464 15.083 -29.285 1.00 13.89 29 ALA B N 1
ATOM 2910 C CA . ALA B 1 30 ? 22.177 16.049 -28.227 1.00 17.17 29 ALA B CA 1
ATOM 2911 C C . ALA B 1 30 ? 21.734 15.318 -26.967 1.00 12.59 29 ALA B C 1
ATOM 2912 O O . ALA B 1 30 ? 22.068 15.709 -25.853 1.00 15.78 29 ALA B O 1
ATOM 2919 N N . THR B 1 31 ? 20.993 14.246 -27.140 1.00 14.65 30 THR B N 1
ATOM 2920 C CA . THR B 1 31 ? 20.482 13.501 -25.985 1.00 15.98 30 THR B CA 1
ATOM 2921 C C . THR B 1 31 ? 21.615 12.775 -25.257 1.00 21.12 30 THR B C 1
ATOM 2922 O O . THR B 1 31 ? 21.708 12.798 -24.026 1.00 18.90 30 THR B O 1
ATOM 2933 N N . ILE B 1 32 ? 22.476 12.119 -26.024 1.00 17.24 31 ILE B N 1
ATOM 2934 C CA . ILE B 1 32 ? 23.620 11.426 -25.439 1.00 16.74 31 ILE B CA 1
ATOM 2935 C C . ILE B 1 32 ? 24.534 12.411 -24.721 1.00 17.52 31 ILE B C 1
ATOM 2936 O O . ILE B 1 32 ? 25.030 12.140 -23.601 1.00 15.40 31 ILE B O 1
ATOM 2952 N N . ALA B 1 33 ? 24.750 13.575 -25.325 1.00 16.04 32 ALA B N 1
ATOM 2953 C CA . ALA B 1 33 ? 25.645 14.551 -24.697 1.00 17.33 32 ALA B CA 1
ATOM 2954 C C . ALA B 1 33 ? 25.028 15.102 -23.409 1.00 18.89 32 ALA B C 1
ATOM 2955 O O . ALA B 1 33 ? 25.731 15.299 -22.414 1.00 14.30 32 ALA B O 1
ATOM 2962 N N . ALA B 1 34 ? 23.724 15.346 -23.403 1.00 12.90 33 ALA B N 1
ATOM 2963 C CA . ALA B 1 34 ? 23.088 15.881 -22.181 1.00 18.10 33 ALA B CA 1
ATOM 2964 C C . ALA B 1 34 ? 23.109 14.851 -21.056 1.00 18.17 33 ALA B C 1
ATOM 2965 O O . ALA B 1 34 ? 23.272 15.195 -19.869 1.00 15.21 33 ALA B O 1
ATOM 2972 N N . SER B 1 35 ? 22.945 13.585 -21.423 1.00 15.65 34 SER B N 1
ATOM 2973 C CA . SER B 1 35 ? 23.030 12.511 -20.434 1.00 20.59 34 SER B CA 1
ATOM 2974 C C . SER B 1 35 ? 24.428 12.456 -19.826 1.00 16.98 34 SER B C 1
ATOM 2975 O O . SER B 1 35 ? 24.576 12.356 -18.603 1.00 18.72 34 SER B O 1
ATOM 2983 N N . ALA B 1 36 ? 25.461 12.511 -20.655 1.00 18.48 35 ALA B N 1
ATOM 2984 C CA . ALA B 1 36 ? 26.820 12.451 -20.113 1.00 17.00 35 ALA B CA 1
ATOM 2985 C C . ALA B 1 36 ? 27.108 13.607 -19.163 1.00 16.63 35 ALA B C 1
ATOM 2986 O O . ALA B 1 36 ? 27.799 13.421 -18.151 1.00 12.89 35 ALA B O 1
ATOM 2993 N N . ALA B 1 37 ? 26.644 14.812 -19.497 1.00 15.76 36 ALA B N 1
ATOM 2994 C CA . ALA B 1 37 ? 26.934 15.971 -18.648 1.00 17.39 36 ALA B CA 1
ATOM 2995 C C . ALA B 1 37 ? 26.161 15.837 -17.344 1.00 19.45 36 ALA B C 1
ATOM 2996 O O . ALA B 1 37 ? 26.682 16.177 -16.278 1.00 17.18 36 ALA B O 1
ATOM 3003 N N . SER B 1 38 ? 24.933 15.324 -17.441 1.00 15.46 37 SER B N 1
ATOM 3004 C CA . SER B 1 38 ? 24.087 15.075 -16.259 1.00 17.28 37 SER B CA 1
ATOM 3005 C C . SER B 1 38 ? 24.688 14.020 -15.325 1.00 18.32 37 SER B C 1
ATOM 3006 O O . SER B 1 38 ? 24.732 14.198 -14.101 1.00 14.28 37 SER B O 1
ATOM 3014 N N . VAL B 1 39 ? 25.150 12.910 -15.891 1.00 16.16 38 VAL B N 1
ATOM 3015 C CA . VAL B 1 39 ? 25.790 11.884 -15.080 1.00 17.40 38 VAL B CA 1
ATOM 3016 C C . VAL B 1 39 ? 27.040 12.479 -14.403 1.00 21.90 38 VAL B C 1
ATOM 3017 O O . VAL B 1 39 ? 27.276 12.266 -13.201 1.00 17.30 38 VAL B O 1
ATOM 3030 N N . ALA B 1 40 ? 27.832 13.249 -15.150 1.00 16.58 39 ALA B N 1
ATOM 3031 C CA . ALA B 1 40 ? 29.049 13.833 -14.569 1.00 17.72 39 ALA B CA 1
ATOM 3032 C C . ALA B 1 40 ? 28.710 14.727 -13.383 1.00 16.86 39 ALA B C 1
ATOM 3033 O O . ALA B 1 40 ? 29.371 14.690 -12.339 1.00 14.55 39 ALA B O 1
ATOM 3040 N N . ALA B 1 41 ? 27.693 15.559 -13.542 1.00 15.24 40 ALA B N 1
ATOM 3041 C CA . ALA B 1 41 ? 27.302 16.469 -12.475 1.00 19.90 40 ALA B CA 1
ATOM 3042 C C . ALA B 1 41 ? 26.865 15.680 -11.248 1.00 15.10 40 ALA B C 1
ATOM 3043 O O . ALA B 1 41 ? 27.211 16.031 -10.132 1.00 16.17 40 ALA B O 1
ATOM 3050 N N . ALA B 1 42 ? 26.144 14.587 -11.465 1.00 16.25 41 ALA B N 1
ATOM 3051 C CA . ALA B 1 42 ? 25.618 13.805 -10.357 1.00 19.25 41 ALA B CA 1
ATOM 3052 C C . ALA B 1 42 ? 26.760 13.075 -9.651 1.00 19.58 41 ALA B C 1
ATOM 3053 O O . ALA B 1 42 ? 26.794 12.981 -8.422 1.00 20.19 41 ALA B O 1
ATOM 3060 N N . THR B 1 43 ? 27.712 12.576 -10.426 1.00 16.12 42 THR B N 1
ATOM 3061 C CA . THR B 1 43 ? 28.881 11.912 -9.857 1.00 22.57 42 THR B CA 1
ATOM 3062 C C . THR B 1 43 ? 29.704 12.899 -9.013 1.00 19.66 42 THR B C 1
ATOM 3063 O O . THR B 1 43 ? 30.173 12.564 -7.916 1.00 21.01 42 THR B O 1
ATOM 3074 N N . ALA B 1 44 ? 29.841 14.127 -9.502 1.00 13.57 43 ALA B N 1
ATOM 3075 C CA . ALA B 1 44 ? 30.567 15.155 -8.762 1.00 16.99 43 ALA B CA 1
ATOM 3076 C C . ALA B 1 44 ? 29.828 15.498 -7.467 1.00 19.40 43 ALA B C 1
ATOM 3077 O O . ALA B 1 44 ? 30.454 15.659 -6.402 1.00 18.42 43 ALA B O 1
ATOM 3084 N N . ALA B 1 45 ? 28.505 15.619 -7.551 1.00 14.16 44 ALA B N 1
ATOM 3085 C CA . ALA B 1 45 ? 27.691 15.830 -6.342 1.00 15.26 44 ALA B CA 1
ATOM 3086 C C . ALA B 1 45 ? 27.810 14.663 -5.361 1.00 14.61 44 ALA B C 1
ATOM 3087 O O . ALA B 1 45 ? 27.867 14.875 -4.145 1.00 16.51 44 ALA B O 1
ATOM 3094 N N . ASP B 1 46 ? 27.901 13.437 -5.872 1.00 17.55 45 ASP B N 1
ATOM 3095 C CA . ASP B 1 46 ? 28.109 12.286 -4.993 1.00 21.95 45 ASP B CA 1
ATOM 3096 C C . ASP B 1 46 ? 29.477 12.377 -4.300 1.00 25.36 45 ASP B C 1
ATOM 3097 O O . ASP B 1 46 ? 29.586 12.095 -3.097 1.00 16.47 45 ASP B O 1
ATOM 3106 N N . ASP B 1 47 ? 30.515 12.752 -5.054 1.00 16.19 46 ASP B N 1
ATOM 3107 C CA A ASP B 1 47 ? 31.855 12.915 -4.490 0.56 19.64 46 ASP B CA 1
ATOM 3108 C CA B ASP B 1 47 ? 31.845 12.906 -4.485 0.44 19.65 46 ASP B CA 1
ATOM 3109 C C . ASP B 1 47 ? 31.816 13.884 -3.306 1.00 17.59 46 ASP B C 1
ATOM 3110 O O . ASP B 1 47 ? 32.409 13.626 -2.268 1.00 20.30 46 ASP B O 1
ATOM 3127 N N . ALA B 1 48 ? 31.125 15.006 -3.474 1.00 19.33 47 ALA B N 1
ATOM 3128 C CA . ALA B 1 48 ? 31.004 15.997 -2.407 1.00 18.24 47 ALA B CA 1
ATOM 3129 C C . ALA B 1 48 ? 30.326 15.409 -1.164 1.00 18.23 47 ALA B C 1
ATOM 3130 O O . ALA B 1 48 ? 30.827 15.545 -0.034 1.00 15.53 47 ALA B O 1
ATOM 3137 N N . ALA B 1 49 ? 29.204 14.742 -1.367 1.00 18.46 48 ALA B N 1
ATOM 3138 C CA . ALA B 1 49 ? 28.464 14.145 -0.259 1.00 20.82 48 ALA B CA 1
ATOM 3139 C C . ALA B 1 49 ? 29.345 13.140 0.443 1.00 21.03 48 ALA B C 1
ATOM 3140 O O . ALA B 1 49 ? 29.339 13.049 1.674 1.00 20.59 48 ALA B O 1
ATOM 3147 N N . ALA B 1 50 ? 30.116 12.389 -0.335 1.00 13.28 49 ALA B N 1
ATOM 3148 C CA . ALA B 1 50 ? 31.019 11.392 0.233 1.00 16.97 49 ALA B CA 1
ATOM 3149 C C . ALA B 1 50 ? 32.130 12.025 1.056 1.00 19.87 49 ALA B C 1
ATOM 3150 O O . ALA B 1 50 ? 32.463 11.518 2.123 1.00 17.12 49 ALA B O 1
ATOM 3157 N N . SER B 1 51 ? 32.706 13.123 0.570 1.00 14.76 50 SER B N 1
ATOM 3158 C CA . SER B 1 51 ? 33.720 13.837 1.359 1.00 15.65 50 SER B CA 1
ATOM 3159 C C . SER B 1 51 ? 33.082 14.328 2.653 1.00 21.44 50 SER B C 1
ATOM 3160 O O . SER B 1 51 ? 33.669 14.246 3.735 1.00 19.05 50 SER B O 1
ATOM 3168 N N . ILE B 1 52 ? 31.865 14.830 2.556 1.00 11.87 51 ILE B N 1
ATOM 3169 C CA . ILE B 1 52 ? 31.173 15.286 3.769 1.00 16.01 51 ILE B CA 1
ATOM 3170 C C . ILE B 1 52 ? 30.908 14.165 4.763 1.00 18.20 51 ILE B C 1
ATOM 3171 O O . ILE B 1 52 ? 31.061 14.346 5.977 1.00 19.13 51 ILE B O 1
ATOM 3187 N N . ALA B 1 53 ? 30.503 13.003 4.270 1.00 17.17 52 ALA B N 1
ATOM 3188 C CA . ALA B 1 53 ? 30.248 11.885 5.164 1.00 21.33 52 ALA B CA 1
ATOM 3189 C C . ALA B 1 53 ? 31.543 11.430 5.835 1.00 21.92 52 ALA B C 1
ATOM 3190 O O . ALA B 1 53 ? 31.538 10.982 6.992 1.00 21.33 52 ALA B O 1
ATOM 3197 N N . THR B 1 54 ? 32.652 11.522 5.116 1.00 20.69 53 THR B N 1
ATOM 3198 C CA . THR B 1 54 ? 33.950 11.146 5.695 1.00 21.72 53 THR B CA 1
ATOM 3199 C C . THR B 1 54 ? 34.277 12.051 6.884 1.00 16.87 53 THR B C 1
ATOM 3200 O O . THR B 1 54 ? 34.699 11.594 7.965 1.00 16.95 53 THR B O 1
ATOM 3211 N N . ILE B 1 55 ? 34.116 13.344 6.666 1.00 14.95 54 ILE B N 1
ATOM 3212 C CA . ILE B 1 55 ? 34.472 14.337 7.670 1.00 18.73 54 ILE B CA 1
ATOM 3213 C C . ILE B 1 55 ? 33.542 14.203 8.862 1.00 18.85 54 ILE B C 1
ATOM 3214 O O . ILE B 1 55 ? 33.977 14.346 10.019 1.00 14.06 54 ILE B O 1
ATOM 3230 N N . ASN B 1 56 ? 32.262 13.938 8.604 1.00 15.30 55 ASN B N 1
ATOM 3231 C CA . ASN B 1 56 ? 31.323 13.758 9.724 1.00 15.65 55 ASN B CA 1
ATOM 3232 C C . ASN B 1 56 ? 31.703 12.550 10.559 1.00 16.63 55 ASN B C 1
ATOM 3233 O O . ASN B 1 56 ? 31.614 12.581 11.797 1.00 18.18 55 ASN B O 1
ATOM 3244 N N . ALA B 1 57 ? 32.147 11.486 9.897 1.00 13.21 56 ALA B N 1
ATOM 3245 C CA . ALA B 1 57 ? 32.505 10.269 10.615 1.00 19.50 56 ALA B CA 1
ATOM 3246 C C . ALA B 1 57 ? 33.769 10.469 11.446 1.00 23.11 56 ALA B C 1
ATOM 3247 O O . ALA B 1 57 ? 33.880 9.958 12.566 1.00 16.03 56 ALA B O 1
ATOM 3254 N N . ALA B 1 58 ? 34.728 11.193 10.875 1.00 15.36 57 ALA B N 1
ATOM 3255 C CA . ALA B 1 58 ? 35.978 11.507 11.568 1.00 13.82 57 ALA B CA 1
ATOM 3256 C C . ALA B 1 58 ? 35.687 12.421 12.758 1.00 12.24 57 ALA B C 1
ATOM 3257 O O . ALA B 1 58 ? 36.252 12.268 13.835 1.00 13.97 57 ALA B O 1
ATOM 3264 N N . SER B 1 59 ? 34.825 13.396 12.562 1.00 11.87 58 SER B N 1
ATOM 3265 C CA . SER B 1 59 ? 34.477 14.293 13.658 1.00 15.93 58 SER B CA 1
ATOM 3266 C C . SER B 1 59 ? 33.849 13.547 14.851 1.00 19.68 58 SER B C 1
ATOM 3267 O O . SER B 1 59 ? 34.181 13.796 16.027 1.00 11.99 58 SER B O 1
ATOM 3275 N N . ALA B 1 60 ? 32.949 12.623 14.557 1.00 13.36 59 ALA B N 1
ATOM 3276 C CA . ALA B 1 60 ? 32.299 11.865 15.618 1.00 20.10 59 ALA B CA 1
ATOM 3277 C C . ALA B 1 60 ? 33.309 11.003 16.348 1.00 13.85 59 ALA B C 1
ATOM 3278 O O . ALA B 1 60 ? 33.259 10.880 17.574 1.00 19.02 59 ALA B O 1
ATOM 3285 N N . ALA B 1 61 ? 34.201 10.358 15.605 1.00 14.23 60 ALA B N 1
ATOM 3286 C CA . ALA B 1 61 ? 35.229 9.525 16.224 1.00 14.23 60 ALA B CA 1
ATOM 3287 C C . ALA B 1 61 ? 36.173 10.367 17.072 1.00 18.75 60 ALA B C 1
ATOM 3288 O O . ALA B 1 61 ? 36.636 9.910 18.122 1.00 17.95 60 ALA B O 1
ATOM 3295 N N . ALA B 1 62 ? 36.466 11.587 16.615 1.00 17.75 61 ALA B N 1
ATOM 3296 C CA . ALA B 1 62 ? 37.396 12.451 17.338 1.00 15.41 61 ALA B CA 1
ATOM 3297 C C . ALA B 1 62 ? 36.743 12.936 18.631 1.00 13.67 61 ALA B C 1
ATOM 3298 O O . ALA B 1 62 ? 37.406 13.098 19.657 1.00 16.78 61 ALA B O 1
ATOM 3305 N N . LYS B 1 63 ? 35.442 13.158 18.593 1.00 16.73 62 LYS B N 1
ATOM 3306 C CA . LYS B 1 63 ? 34.729 13.521 19.819 1.00 18.11 62 LYS B CA 1
ATOM 3307 C C . LYS B 1 63 ? 34.809 12.413 20.869 1.00 16.93 62 LYS B C 1
ATOM 3308 O O . LYS B 1 63 ? 35.022 12.681 22.073 1.00 14.43 62 LYS B O 1
ATOM 3327 N N . SER B 1 64 ? 34.632 11.165 20.454 1.00 17.67 63 SER B N 1
ATOM 3328 C CA A SER B 1 64 ? 34.652 10.068 21.422 0.35 17.34 63 SER B CA 1
ATOM 3329 C CA B SER B 1 64 ? 34.658 10.057 21.406 0.65 17.29 63 SER B CA 1
ATOM 3330 C C . SER B 1 64 ? 36.053 9.919 22.010 1.00 17.99 63 SER B C 1
ATOM 3331 O O . SER B 1 64 ? 36.198 9.654 23.189 1.00 13.31 63 SER B O 1
ATOM 3346 N N . ILE B 1 65 ? 37.066 10.093 21.171 1.00 14.97 64 ILE B N 1
ATOM 3347 C CA . ILE B 1 65 ? 38.464 9.994 21.612 1.00 13.46 64 ILE B CA 1
ATOM 3348 C C . ILE B 1 65 ? 38.803 11.123 22.598 1.00 15.50 64 ILE B C 1
ATOM 3349 O O . ILE B 1 65 ? 39.480 10.891 23.603 1.00 12.78 64 ILE B O 1
ATOM 3365 N N . ALA B 1 66 ? 38.312 12.329 22.332 1.00 11.16 65 ALA B N 1
ATOM 3366 C CA . ALA B 1 66 ? 38.608 13.457 23.210 1.00 15.05 65 ALA B CA 1
ATOM 3367 C C . ALA B 1 66 ? 37.872 13.307 24.547 1.00 11.69 65 ALA B C 1
ATOM 3368 O O . ALA B 1 66 ? 38.421 13.627 25.619 1.00 9.94 65 ALA B O 1
ATOM 3375 N N . ALA B 1 67 ? 36.654 12.786 24.491 1.00 11.61 66 ALA B N 1
ATOM 3376 C CA . ALA B 1 67 ? 35.907 12.485 25.726 1.00 14.03 66 ALA B CA 1
ATOM 3377 C C . ALA B 1 67 ? 36.643 11.447 26.568 1.00 13.26 66 ALA B C 1
ATOM 3378 O O . ALA B 1 67 ? 36.767 11.613 27.791 1.00 15.88 66 ALA B O 1
ATOM 3385 N N . ALA B 1 68 ? 37.171 10.396 25.926 1.00 12.77 67 ALA B N 1
ATOM 3386 C CA . ALA B 1 68 ? 37.899 9.377 26.658 1.00 11.99 67 ALA B CA 1
ATOM 3387 C C . ALA B 1 68 ? 39.153 9.954 27.319 1.00 12.96 67 ALA B C 1
ATOM 3388 O O . ALA B 1 68 ? 39.518 9.536 28.424 1.00 13.19 67 ALA B O 1
ATOM 3395 N N . ALA B 1 69 ? 39.850 10.841 26.612 1.00 11.75 68 ALA B N 1
ATOM 3396 C CA . ALA B 1 69 ? 41.030 11.507 27.196 1.00 7.79 68 ALA B CA 1
ATOM 3397 C C . ALA B 1 69 ? 40.641 12.297 28.431 1.00 9.36 68 ALA B C 1
ATOM 3398 O O . ALA B 1 69 ? 41.349 12.268 29.459 1.00 11.88 68 ALA B O 1
ATOM 3405 N N . ALA B 1 70 ? 39.546 13.027 28.338 1.00 12.37 69 ALA B N 1
ATOM 3406 C CA . ALA B 1 70 ? 39.126 13.876 29.426 1.00 10.53 69 ALA B CA 1
ATOM 3407 C C . ALA B 1 70 ? 38.728 13.028 30.649 1.00 17.66 69 ALA B C 1
ATOM 3408 O O . ALA B 1 70 ? 39.046 13.375 31.796 1.00 14.26 69 ALA B O 1
ATOM 3415 N N . MET B 1 71 ? 38.051 11.903 30.417 1.00 14.25 70 MET B N 1
ATOM 3416 C CA . MET B 1 71 ? 37.684 11.035 31.538 1.00 16.22 70 MET B CA 1
ATOM 3417 C C . MET B 1 71 ? 38.923 10.415 32.175 1.00 17.61 70 MET B C 1
ATOM 3418 O O . MET B 1 71 ? 39.015 10.303 33.421 1.00 15.45 70 MET B O 1
ATOM 3432 N N . ALA B 1 72 ? 39.900 10.021 31.360 1.00 14.22 71 ALA B N 1
ATOM 3433 C CA . ALA B 1 72 ? 41.148 9.508 31.929 1.00 12.46 71 ALA B CA 1
ATOM 3434 C C . ALA B 1 72 ? 41.918 10.581 32.715 1.00 14.33 71 ALA B C 1
ATOM 3435 O O . ALA B 1 72 ? 42.491 10.276 33.769 1.00 13.88 71 ALA B O 1
ATOM 3442 N N . ALA B 1 73 ? 41.959 11.825 32.216 1.00 10.84 72 ALA B N 1
ATOM 3443 C CA . ALA B 1 73 ? 42.660 12.883 32.956 1.00 12.87 72 ALA B CA 1
ATOM 3444 C C . ALA B 1 73 ? 41.934 13.172 34.278 1.00 12.71 72 ALA B C 1
ATOM 3445 O O . ALA B 1 73 ? 42.561 13.430 35.284 1.00 11.94 72 ALA B O 1
ATOM 3452 N N . LYS B 1 74 ? 40.616 13.149 34.257 1.00 13.02 73 LYS B N 1
ATOM 3453 C CA . LYS B 1 74 ? 39.821 13.366 35.484 1.00 12.69 73 LYS B CA 1
ATOM 3454 C C . LYS B 1 74 ? 40.059 12.251 36.525 1.00 17.75 73 LYS B C 1
ATOM 3455 O O . LYS B 1 74 ? 40.213 12.535 37.707 1.00 11.11 73 LYS B O 1
ATOM 3474 N N . ASP B 1 75 ? 40.088 10.994 36.083 1.00 16.43 74 ASP B N 1
ATOM 3475 C CA . ASP B 1 75 ? 40.314 9.862 36.980 1.00 17.81 74 ASP B CA 1
ATOM 3476 C C . ASP B 1 75 ? 41.737 9.854 37.536 1.00 11.82 74 ASP B C 1
ATOM 3477 O O . ASP B 1 75 ? 41.945 9.529 38.704 1.00 11.47 74 ASP B O 1
ATOM 3486 N N A THR B 1 76 ? 42.728 10.162 36.702 0.58 13.95 75 THR B N 1
ATOM 3487 N N B THR B 1 76 ? 42.693 10.227 36.699 0.42 13.94 75 THR B N 1
ATOM 3488 C CA A THR B 1 76 ? 44.115 10.192 37.195 0.58 11.54 75 THR B CA 1
ATOM 3489 C CA B THR B 1 76 ? 44.094 10.233 37.099 0.42 11.60 75 THR B CA 1
ATOM 3490 C C A THR B 1 76 ? 44.304 11.323 38.197 0.58 12.24 75 THR B C 1
ATOM 3491 C C B THR B 1 76 ? 44.329 11.323 38.138 0.42 12.26 75 THR B C 1
ATOM 3492 O O A THR B 1 76 ? 44.999 11.163 39.193 0.58 14.38 75 THR B O 1
ATOM 3493 O O B THR B 1 76 ? 45.060 11.126 39.103 0.42 14.36 75 THR B O 1
ATOM 3514 N N . ALA B 1 77 ? 43.701 12.476 37.937 1.00 10.98 76 ALA B N 1
ATOM 3515 C CA . ALA B 1 77 ? 43.822 13.585 38.881 1.00 14.12 76 ALA B CA 1
ATOM 3516 C C . ALA B 1 77 ? 43.156 13.198 40.198 1.00 15.96 76 ALA B C 1
ATOM 3517 O O . ALA B 1 77 ? 43.658 13.519 41.274 1.00 10.59 76 ALA B O 1
ATOM 3525 N N . ALA B 1 78 ? 42.016 12.526 40.111 1.00 10.50 77 ALA B N 1
ATOM 3526 C CA . ALA B 1 78 ? 41.309 12.110 41.347 1.00 9.23 77 ALA B CA 1
ATOM 3527 C C . ALA B 1 78 ? 42.120 11.098 42.144 1.00 11.43 77 ALA B C 1
ATOM 3528 O O . ALA B 1 78 ? 42.142 11.135 43.392 1.00 13.27 77 ALA B O 1
ATOM 3535 N N . ALA B 1 79 ? 42.791 10.189 41.449 1.00 11.49 78 ALA B N 1
ATOM 3536 C CA . ALA B 1 79 ? 43.575 9.175 42.132 1.00 13.07 78 ALA B CA 1
ATOM 3537 C C . ALA B 1 79 ? 44.830 9.804 42.745 1.00 15.17 78 ALA B C 1
ATOM 3538 O O . ALA B 1 79 ? 45.299 9.364 43.794 1.00 12.75 78 ALA B O 1
ATOM 3545 N N . ALA B 1 80 ? 45.396 10.807 42.072 1.00 14.17 79 ALA B N 1
ATOM 3546 C CA . ALA B 1 80 ? 46.558 11.509 42.656 1.00 11.47 79 ALA B CA 1
ATOM 3547 C C . ALA B 1 80 ? 46.162 12.222 43.933 1.00 13.65 79 ALA B C 1
ATOM 3548 O O . ALA B 1 80 ? 46.905 12.197 44.914 1.00 14.32 79 ALA B O 1
ATOM 3555 N N . ALA B 1 81 ? 45.010 12.888 43.919 1.00 11.90 80 ALA B N 1
ATOM 3556 C CA . ALA B 1 81 ? 44.582 13.667 45.085 1.00 16.23 80 ALA B CA 1
ATOM 3557 C C . ALA B 1 81 ? 44.281 12.735 46.257 1.00 17.08 80 ALA B C 1
ATOM 3558 O O . ALA B 1 81 ? 44.518 13.087 47.415 1.00 12.51 80 ALA B O 1
ATOM 3565 N N . SER B 1 82 ? 43.713 11.573 45.943 1.00 14.10 81 SER B N 1
ATOM 3566 C CA . SER B 1 82 ? 43.381 10.587 46.965 1.00 17.76 81 SER B CA 1
ATOM 3567 C C . SER B 1 82 ? 44.648 10.052 47.613 1.00 17.46 81 SER B C 1
ATOM 3568 O O . SER B 1 82 ? 44.748 9.943 48.830 1.00 13.34 81 SER B O 1
ATOM 3576 N N . ALA B 1 83 ? 45.626 9.714 46.788 1.00 14.89 82 ALA B N 1
ATOM 3577 C CA . ALA B 1 83 ? 46.871 9.164 47.293 1.00 13.36 82 ALA B CA 1
ATOM 3578 C C . ALA B 1 83 ? 47.605 10.254 48.091 1.00 15.51 82 ALA B C 1
ATOM 3579 O O . ALA B 1 83 ? 48.210 9.962 49.125 1.00 14.88 82 ALA B O 1
ATOM 3586 N N . ALA B 1 84 ? 47.531 11.503 47.627 1.00 13.92 83 ALA B N 1
ATOM 3587 C CA . ALA B 1 84 ? 48.219 12.602 48.330 1.00 19.86 83 ALA B CA 1
ATOM 3588 C C . ALA B 1 84 ? 47.644 12.804 49.734 1.00 16.42 83 ALA B C 1
ATOM 3589 O O . ALA B 1 84 ? 48.382 12.930 50.717 1.00 11.38 83 ALA B O 1
ATOM 3596 N N . ALA B 1 85 ? 46.321 12.831 49.825 1.00 10.03 84 ALA B N 1
ATOM 3597 C CA . ALA B 1 85 ? 45.686 13.028 51.120 1.00 10.50 84 ALA B CA 1
ATOM 3598 C C . ALA B 1 85 ? 45.998 11.869 52.076 1.00 14.00 84 ALA B C 1
ATOM 3599 O O . ALA B 1 85 ? 46.129 12.086 53.273 1.00 15.55 84 ALA B O 1
ATOM 3606 N N . ALA B 1 86 ? 46.141 10.651 51.557 1.00 14.30 85 ALA B N 1
ATOM 3607 C CA . ALA B 1 86 ? 46.445 9.516 52.429 1.00 15.64 85 ALA B CA 1
ATOM 3608 C C . ALA B 1 86 ? 47.867 9.630 52.961 1.00 21.59 85 ALA B C 1
ATOM 3609 O O . ALA B 1 86 ? 48.127 9.326 54.118 1.00 14.38 85 ALA B O 1
ATOM 3616 N N . ALA B 1 87 ? 48.785 10.049 52.100 1.00 15.45 86 ALA B N 1
ATOM 3617 C CA . ALA B 1 87 ? 50.184 10.202 52.474 1.00 15.07 86 ALA B CA 1
ATOM 3618 C C . ALA B 1 87 ? 50.360 11.307 53.514 1.00 13.45 86 ALA B C 1
ATOM 3619 O O . ALA B 1 87 ? 51.184 11.189 54.410 1.00 17.46 86 ALA B O 1
ATOM 3626 N N . VAL B 1 88 ? 49.601 12.384 53.382 1.00 12.81 87 VAL B N 1
ATOM 3627 C CA . VAL B 1 88 ? 49.670 13.473 54.348 1.00 15.53 87 VAL B CA 1
ATOM 3628 C C . VAL B 1 88 ? 49.208 12.965 55.712 1.00 14.18 87 VAL B C 1
ATOM 3629 O O . VAL B 1 88 ? 49.879 13.173 56.725 1.00 11.63 87 VAL B O 1
ATOM 3642 N N . ALA B 1 89 ? 48.088 12.258 55.729 1.00 15.85 88 ALA B N 1
ATOM 3643 C CA . ALA B 1 89 ? 47.542 11.738 57.002 1.00 14.23 88 ALA B CA 1
ATOM 3644 C C . ALA B 1 89 ? 48.509 10.741 57.662 1.00 12.31 88 ALA B C 1
ATOM 3645 O O . ALA B 1 89 ? 48.759 10.813 58.860 1.00 19.97 88 ALA B O 1
ATOM 3652 N N A SER B 1 90 ? 49.051 9.836 56.857 0.62 11.98 89 SER B N 1
ATOM 3653 N N B SER B 1 90 ? 49.083 9.835 56.877 0.38 12.11 89 SER B N 1
ATOM 3654 C CA A SER B 1 90 ? 49.923 8.776 57.341 0.62 17.44 89 SER B CA 1
ATOM 3655 C CA B SER B 1 90 ? 49.917 8.766 57.433 0.38 17.53 89 SER B CA 1
ATOM 3656 C C A SER B 1 90 ? 51.197 9.370 57.933 0.62 19.01 89 SER B C 1
ATOM 3657 C C B SER B 1 90 ? 51.306 9.253 57.859 0.38 18.97 89 SER B C 1
ATOM 3658 O O A SER B 1 90 ? 51.619 9.005 59.023 0.62 17.84 89 SER B O 1
ATOM 3659 O O B SER B 1 90 ? 51.926 8.683 58.761 0.38 16.14 89 SER B O 1
ATOM 3674 N N . ALA B 1 91 ? 51.808 10.291 57.199 1.00 14.99 90 ALA B N 1
ATOM 3675 C CA . ALA B 1 91 ? 53.045 10.937 57.663 1.00 16.63 90 ALA B CA 1
ATOM 3676 C C . ALA B 1 91 ? 52.847 11.625 59.000 1.00 19.20 90 ALA B C 1
ATOM 3677 O O . ALA B 1 91 ? 53.684 11.489 59.892 1.00 19.31 90 ALA B O 1
ATOM 3685 N N . ALA B 1 92 ? 51.767 12.391 59.142 1.00 16.92 91 ALA B N 1
ATOM 3686 C CA . ALA B 1 92 ? 51.554 13.146 60.379 1.00 19.25 91 ALA B CA 1
ATOM 3687 C C . ALA B 1 92 ? 51.304 12.182 61.536 1.00 25.97 91 ALA B C 1
ATOM 3688 O O . ALA B 1 92 ? 51.804 12.379 62.635 1.00 21.63 91 ALA B O 1
ATOM 3695 N N . LYS B 1 93 ? 50.543 11.127 61.285 1.00 19.92 92 LYS B N 1
ATOM 3696 C CA . LYS B 1 93 ? 50.291 10.131 62.328 1.00 24.95 92 LYS B CA 1
ATOM 3697 C C . LYS B 1 93 ? 51.595 9.460 62.779 1.00 25.14 92 LYS B C 1
ATOM 3698 O O . LYS B 1 93 ? 51.795 9.225 63.966 1.00 20.20 92 LYS B O 1
ATOM 3717 N N . ALA B 1 94 ? 52.484 9.159 61.840 1.00 21.75 93 ALA B N 1
ATOM 3718 C CA . ALA B 1 94 ? 53.748 8.514 62.179 1.00 25.61 93 ALA B CA 1
ATOM 3719 C C . ALA B 1 94 ? 54.673 9.422 62.998 1.00 30.91 93 ALA B C 1
ATOM 3720 O O . ALA B 1 94 ? 55.421 8.937 63.852 1.00 25.43 93 ALA B O 1
ATOM 3727 N N . LEU B 1 95 ? 54.630 10.726 62.732 1.00 21.45 94 LEU B N 1
ATOM 3728 C CA . LEU B 1 95 ? 55.481 11.687 63.448 1.00 20.79 94 LEU B CA 1
ATOM 3729 C C . LEU B 1 95 ? 55.002 11.918 64.876 1.00 26.07 94 LEU B C 1
ATOM 3730 O O . LEU B 1 95 ? 55.807 12.196 65.773 1.00 25.74 94 LEU B O 1
ATOM 3746 N N . GLU B 1 96 ? 53.697 11.819 65.092 1.00 23.21 95 GLU B N 1
ATOM 3747 C CA A GLU B 1 96 ? 53.100 11.981 66.431 0.45 28.89 95 GLU B CA 1
ATOM 3748 C CA B GLU B 1 96 ? 53.172 12.072 66.433 0.55 28.93 95 GLU B CA 1
ATOM 3749 C C . GLU B 1 96 ? 53.806 11.136 67.477 1.00 29.23 95 GLU B C 1
ATOM 3750 O O . GLU B 1 96 ? 53.901 11.502 68.663 1.00 21.91 95 GLU B O 1
ATOM 3773 N N . THR B 1 97 ? 54.264 9.969 67.033 1.00 24.65 96 THR B N 1
ATOM 3774 C CA . THR B 1 97 ? 54.835 8.958 67.912 1.00 26.89 96 THR B CA 1
ATOM 3775 C C . THR B 1 97 ? 56.347 9.058 68.069 1.00 37.04 96 THR B C 1
ATOM 3776 O O . THR B 1 97 ? 56.916 8.347 68.883 1.00 30.03 96 THR B O 1
ATOM 3787 N N . ILE B 1 98 ? 56.996 9.917 67.283 1.00 31.51 97 ILE B N 1
ATOM 3788 C CA . ILE B 1 98 ? 58.455 10.061 67.329 1.00 22.07 97 ILE B CA 1
ATOM 3789 C C . ILE B 1 98 ? 58.858 11.054 68.419 1.00 26.92 97 ILE B C 1
ATOM 3790 O O . ILE B 1 98 ? 58.312 12.157 68.491 1.00 30.94 97 ILE B O 1
ATOM 3806 N N . ASN B 1 99 ? 59.816 10.656 69.260 1.00 30.52 98 ASN B N 1
ATOM 3807 C CA . ASN B 1 99 ? 60.216 11.472 70.410 1.00 39.05 98 ASN B CA 1
ATOM 3808 C C . ASN B 1 99 ? 61.679 11.929 70.425 1.00 39.41 98 ASN B C 1
ATOM 3809 O O . ASN B 1 99 ? 62.076 12.695 71.300 1.00 40.35 98 ASN B O 1
ATOM 3820 N N . VAL B 1 100 ? 62.464 11.456 69.458 1.00 27.70 99 VAL B N 1
ATOM 3821 C CA . VAL B 1 100 ? 63.855 11.859 69.305 1.00 24.83 99 VAL B CA 1
ATOM 3822 C C . VAL B 1 100 ? 63.989 12.874 68.157 1.00 29.90 99 VAL B C 1
ATOM 3823 O O . VAL B 1 100 ? 63.601 12.600 67.011 1.00 26.74 99 VAL B O 1
ATOM 3836 N N A LYS B 1 101 ? 64.538 14.040 68.475 0.56 26.11 100 LYS B N 1
ATOM 3837 N N B LYS B 1 101 ? 64.537 14.040 68.480 0.44 26.15 100 LYS B N 1
ATOM 3838 C CA A LYS B 1 101 ? 64.647 15.143 67.525 0.56 24.98 100 LYS B CA 1
ATOM 3839 C CA B LYS B 1 101 ? 64.663 15.145 67.534 0.44 25.02 100 LYS B CA 1
ATOM 3840 C C A LYS B 1 101 ? 65.226 14.679 66.188 0.56 26.48 100 LYS B C 1
ATOM 3841 C C B LYS B 1 101 ? 65.225 14.677 66.193 0.44 26.47 100 LYS B C 1
ATOM 3842 O O A LYS B 1 101 ? 64.650 14.939 65.128 0.56 23.92 100 LYS B O 1
ATOM 3843 O O B LYS B 1 101 ? 64.641 14.935 65.138 0.44 23.95 100 LYS B O 1
ATOM 3880 N N . ALA B 1 102 ? 66.357 13.983 66.244 1.00 24.15 101 ALA B N 1
ATOM 3881 C CA . ALA B 1 102 ? 67.060 13.546 65.040 1.00 28.65 101 ALA B CA 1
ATOM 3882 C C . ALA B 1 102 ? 66.209 12.659 64.133 1.00 26.29 101 ALA B C 1
ATOM 3883 O O . ALA B 1 102 ? 66.265 12.770 62.906 1.00 23.70 101 ALA B O 1
ATOM 3891 N N . ALA B 1 103 ? 65.449 11.756 64.745 1.00 28.61 102 ALA B N 1
ATOM 3892 C CA . ALA B 1 103 ? 64.602 10.825 63.996 1.00 30.05 102 ALA B CA 1
ATOM 3893 C C . ALA B 1 103 ? 63.405 11.547 63.389 1.00 31.71 102 ALA B C 1
ATOM 3894 O O . ALA B 1 103 ? 62.977 11.218 62.275 1.00 26.26 102 ALA B O 1
ATOM 3901 N N . TYR B 1 104 ? 62.877 12.527 64.131 1.00 24.74 103 TYR B N 1
ATOM 3902 C CA . TYR B 1 104 ? 61.768 13.367 63.669 1.00 21.56 103 TYR B CA 1
ATOM 3903 C C . TYR B 1 104 ? 62.161 14.172 62.420 1.00 30.41 103 TYR B C 1
ATOM 3904 O O . TYR B 1 104 ? 61.435 14.198 61.414 1.00 17.41 103 TYR B O 1
ATOM 3922 N N . ALA B 1 105 ? 63.311 14.842 62.492 1.00 20.03 104 ALA B N 1
ATOM 3923 C CA . ALA B 1 105 ? 63.838 15.564 61.334 1.00 21.05 104 ALA B CA 1
ATOM 3924 C C . ALA B 1 105 ? 64.067 14.611 60.160 1.00 16.63 104 ALA B C 1
ATOM 3925 O O . ALA B 1 105 ? 63.740 14.937 59.013 1.00 26.68 104 ALA B O 1
ATOM 3932 N N . ALA B 1 106 ? 64.616 13.430 60.416 1.00 17.25 105 ALA B N 1
ATOM 3933 C CA . ALA B 1 106 ? 64.875 12.490 59.331 1.00 21.90 105 ALA B CA 1
ATOM 3934 C C . ALA B 1 106 ? 63.558 12.049 58.686 1.00 23.08 105 ALA B C 1
ATOM 3935 O O . ALA B 1 106 ? 63.438 11.943 57.445 1.00 19.46 105 ALA B O 1
ATOM 3942 N N . ALA B 1 107 ? 62.556 11.814 59.522 1.00 20.67 106 ALA B N 1
ATOM 3943 C CA . ALA B 1 107 ? 61.265 11.390 58.999 1.00 22.34 106 ALA B CA 1
ATOM 3944 C C . ALA B 1 107 ? 60.637 12.512 58.172 1.00 19.75 106 ALA B C 1
ATOM 3945 O O . ALA B 1 107 ? 60.053 12.255 57.107 1.00 17.35 106 ALA B O 1
ATOM 3952 N N . THR B 1 108 ? 60.747 13.751 58.650 1.00 15.06 107 THR B N 1
ATOM 3953 C CA . THR B 1 108 ? 60.230 14.898 57.899 1.00 18.61 107 THR B CA 1
ATOM 3954 C C . THR B 1 108 ? 60.900 14.977 56.529 1.00 19.53 107 THR B C 1
ATOM 3955 O O . THR B 1 108 ? 60.235 15.210 55.508 1.00 17.55 107 THR B O 1
ATOM 3966 N N . THR B 1 109 ? 62.213 14.786 56.504 1.00 17.42 108 THR B N 1
ATOM 3967 C CA . THR B 1 109 ? 62.957 14.818 55.240 1.00 21.57 108 THR B CA 1
ATOM 3968 C C . THR B 1 109 ? 62.446 13.737 54.280 1.00 22.57 108 THR B C 1
ATOM 3969 O O . THR B 1 109 ? 62.278 13.974 53.064 1.00 16.09 108 THR B O 1
ATOM 3980 N N . ALA B 1 110 ? 62.216 12.540 54.810 1.00 18.97 109 ALA B N 1
ATOM 3981 C CA . ALA B 1 110 ? 61.666 11.464 53.979 1.00 24.11 109 ALA B CA 1
ATOM 3982 C C . ALA B 1 110 ? 60.264 11.818 53.465 1.00 15.67 109 ALA B C 1
ATOM 3983 O O . ALA B 1 110 ? 59.945 11.562 52.304 1.00 17.36 109 ALA B O 1
ATOM 3990 N N . ASN B 1 111 ? 59.421 12.383 54.322 1.00 14.86 110 ASN B N 1
ATOM 3991 C CA . ASN B 1 111 ? 58.093 12.810 53.864 1.00 14.17 110 ASN B CA 1
ATOM 3992 C C . ASN B 1 111 ? 58.165 13.901 52.775 1.00 16.27 110 ASN B C 1
ATOM 3993 O O . ASN B 1 111 ? 57.418 13.873 51.794 1.00 16.59 110 ASN B O 1
ATOM 4004 N N . THR B 1 112 ? 59.034 14.889 52.979 1.00 13.53 111 THR B N 1
ATOM 4005 C CA . THR B 1 112 ? 59.207 15.969 52.013 1.00 17.67 111 THR B CA 1
ATOM 4006 C C . THR B 1 112 ? 59.591 15.429 50.637 1.00 15.22 111 THR B C 1
ATOM 4007 O O . THR B 1 112 ? 59.006 15.828 49.621 1.00 14.67 111 THR B O 1
ATOM 4018 N N . ALA B 1 113 ? 60.555 14.509 50.620 1.00 18.46 112 ALA B N 1
ATOM 4019 C CA . ALA B 1 113 ? 61.074 13.927 49.387 1.00 17.10 112 ALA B CA 1
ATOM 4020 C C . ALA B 1 113 ? 60.016 13.054 48.737 1.00 19.18 112 ALA B C 1
ATOM 4021 O O . ALA B 1 113 ? 59.887 13.013 47.511 1.00 15.69 112 ALA B O 1
ATOM 4028 N N . ALA B 1 114 ? 59.283 12.323 49.563 1.00 16.26 113 ALA B N 1
ATOM 4029 C CA . ALA B 1 114 ? 58.252 11.432 49.036 1.00 20.77 113 ALA B CA 1
ATOM 4030 C C . ALA B 1 114 ? 57.178 12.224 48.334 1.00 13.81 113 ALA B C 1
ATOM 4031 O O . ALA B 1 114 ? 56.698 11.823 47.268 1.00 16.38 113 ALA B O 1
ATOM 4038 N N . ALA B 1 115 ? 56.771 13.337 48.942 1.00 13.62 114 ALA B N 1
ATOM 4039 C CA . ALA B 1 115 ? 55.743 14.188 48.359 1.00 13.90 114 ALA B CA 1
ATOM 4040 C C . ALA B 1 115 ? 56.258 14.799 47.056 1.00 16.89 114 ALA B C 1
ATOM 4041 O O . ALA B 1 115 ? 55.507 14.903 46.080 1.00 14.00 114 ALA B O 1
ATOM 4048 N N . ALA B 1 116 ? 57.525 15.230 47.054 1.00 14.18 115 ALA B N 1
ATOM 4049 C CA . ALA B 1 116 ? 58.129 15.784 45.839 1.00 18.01 115 ALA B CA 1
ATOM 4050 C C . ALA B 1 116 ? 58.193 14.747 44.727 1.00 12.87 115 ALA B C 1
ATOM 4051 O O . ALA B 1 116 ? 57.854 15.048 43.565 1.00 16.90 115 ALA B O 1
ATOM 4058 N N . ALA B 1 117 ? 58.585 13.522 45.069 1.00 16.49 116 ALA B N 1
ATOM 4059 C CA . ALA B 1 117 ? 58.742 12.482 44.054 1.00 15.61 116 ALA B CA 1
ATOM 4060 C C . ALA B 1 117 ? 57.386 12.158 43.431 1.00 20.05 116 ALA B C 1
ATOM 4061 O O . ALA B 1 117 ? 57.286 11.958 42.215 1.00 15.65 116 ALA B O 1
ATOM 4068 N N . ALA B 1 118 ? 56.355 12.117 44.276 1.00 12.55 117 ALA B N 1
ATOM 4069 C CA . ALA B 1 118 ? 54.991 11.779 43.836 1.00 17.97 117 ALA B CA 1
ATOM 4070 C C . ALA B 1 118 ? 54.429 12.886 42.965 1.00 14.80 117 ALA B C 1
ATOM 4071 O O . ALA B 1 118 ? 53.781 12.622 41.951 1.00 14.14 117 ALA B O 1
ATOM 4078 N N . ALA B 1 119 ? 54.643 14.131 43.382 1.00 9.98 118 ALA B N 1
ATOM 4079 C CA . ALA B 1 119 ? 54.193 15.277 42.598 1.00 14.97 118 ALA B CA 1
ATOM 4080 C C . ALA B 1 119 ? 54.881 15.275 41.227 1.00 13.47 118 ALA B C 1
ATOM 4081 O O . ALA B 1 119 ? 54.248 15.487 40.176 1.00 13.85 118 ALA B O 1
ATOM 4088 N N . THR B 1 120 ? 56.177 15.016 41.226 1.00 13.46 119 THR B N 1
ATOM 4089 C CA . THR B 1 120 ? 56.923 14.974 39.961 1.00 16.18 119 THR B CA 1
ATOM 4090 C C . THR B 1 120 ? 56.362 13.895 39.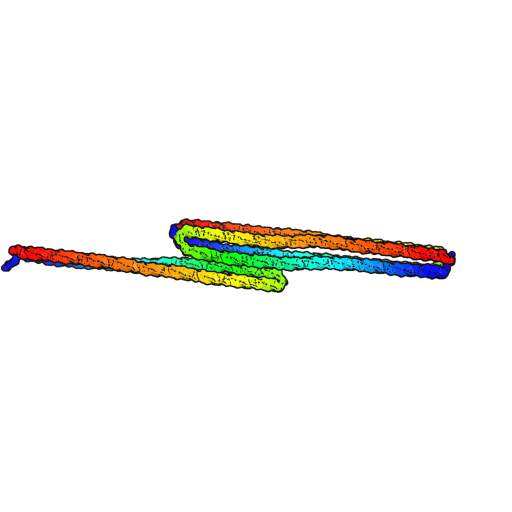053 1.00 14.96 119 THR B C 1
ATOM 4091 O O . THR B 1 120 ? 56.256 14.086 37.824 1.00 14.14 119 THR B O 1
ATOM 4102 N N . ALA B 1 121 ? 56.017 12.752 39.641 1.00 14.53 120 ALA B N 1
ATOM 4103 C CA . ALA B 1 121 ? 55.506 11.643 38.829 1.00 16.85 120 ALA B CA 1
ATOM 4104 C C . ALA B 1 121 ? 54.110 11.926 38.269 1.00 13.63 120 ALA B C 1
ATOM 4105 O O . ALA B 1 121 ? 53.813 11.554 37.109 1.00 9.90 120 ALA B O 1
ATOM 4112 N N A THR B 1 122 ? 53.263 12.559 39.078 0.42 15.23 121 THR B N 1
ATOM 4113 N N B THR B 1 122 ? 53.244 12.563 39.051 0.58 15.26 121 THR B N 1
ATOM 4114 C CA A THR B 1 122 ? 51.900 12.902 38.662 0.42 14.43 121 THR B CA 1
ATOM 4115 C CA B THR B 1 122 ? 51.886 12.842 38.560 0.58 14.40 121 THR B CA 1
ATOM 4116 C C A THR B 1 122 ? 51.982 13.899 37.513 0.42 14.84 121 THR B C 1
ATOM 4117 C C B THR B 1 122 ? 51.947 13.935 37.492 0.58 14.88 121 THR B C 1
ATOM 4118 O O A THR B 1 122 ? 51.327 13.759 36.460 0.42 15.58 121 THR B O 1
ATOM 4119 O O B THR B 1 122 ? 51.249 13.889 36.450 0.58 15.31 121 THR B O 1
ATOM 4140 N N . THR B 1 123 ? 52.811 14.910 37.721 1.00 14.05 122 THR B N 1
ATOM 4141 C CA . THR B 1 123 ? 53.019 15.957 36.748 1.00 11.16 122 THR B CA 1
ATOM 4142 C C . THR B 1 123 ? 53.554 15.377 35.445 1.00 8.73 122 THR B C 1
ATOM 4143 O O . THR B 1 123 ? 53.084 15.776 34.377 1.00 12.93 122 THR B O 1
ATOM 4155 N N . ALA B 1 124 ? 54.520 14.453 35.524 1.00 15.39 123 ALA B N 1
ATOM 4156 C CA . ALA B 1 124 ? 55.103 13.859 34.306 1.00 12.49 123 ALA B CA 1
ATOM 4157 C C . ALA B 1 124 ? 54.088 13.014 33.563 1.00 11.10 123 ALA B C 1
ATOM 4158 O O . ALA B 1 124 ? 54.008 13.043 32.314 1.00 13.50 123 ALA B O 1
ATOM 4165 N N . ALA B 1 125 ? 53.314 12.250 34.313 1.00 8.99 124 ALA B N 1
ATOM 4166 C CA . ALA B 1 125 ? 52.265 11.421 33.717 1.00 11.84 124 ALA B CA 1
ATOM 4167 C C . ALA B 1 125 ? 51.198 12.268 33.028 1.00 13.84 124 ALA B C 1
ATOM 4168 O O . ALA B 1 125 ? 50.708 11.902 31.948 1.00 14.05 124 ALA B O 1
ATOM 4175 N N . ALA B 1 126 ? 50.820 13.385 33.644 1.00 13.13 125 ALA B N 1
ATOM 4176 C CA . ALA B 1 126 ? 49.778 14.231 33.069 1.00 13.90 125 ALA B CA 1
ATOM 4177 C C . ALA B 1 126 ? 50.306 14.882 31.801 1.00 16.25 125 ALA B C 1
ATOM 4178 O O . ALA B 1 126 ? 49.571 15.046 30.801 1.00 11.23 125 ALA B O 1
ATOM 4185 N N . ALA B 1 127 ? 51.574 15.298 31.853 1.00 13.91 126 ALA B N 1
ATOM 4186 C CA . ALA B 1 127 ? 52.185 15.934 30.679 1.00 13.68 126 ALA B CA 1
ATOM 4187 C C . ALA B 1 127 ? 52.315 14.956 29.521 1.00 12.94 126 ALA B C 1
ATOM 4188 O O . ALA B 1 127 ? 52.047 15.314 28.366 1.00 15.69 126 ALA B O 1
ATOM 4195 N N . ALA B 1 128 ? 52.726 13.724 29.806 1.00 11.12 127 ALA B N 1
ATOM 4196 C CA . ALA B 1 128 ? 52.874 12.727 28.741 1.00 16.27 127 ALA B CA 1
ATOM 4197 C C . ALA B 1 128 ? 51.519 12.412 28.090 1.00 16.20 127 ALA B C 1
ATOM 4198 O O . ALA B 1 128 ? 51.422 12.261 26.856 1.00 14.36 127 ALA B O 1
ATOM 4205 N N . ALA B 1 129 ? 50.487 12.314 28.917 1.00 11.21 128 ALA B N 1
ATOM 4206 C CA . ALA B 1 129 ? 49.149 11.956 28.439 1.00 15.09 128 ALA B CA 1
ATOM 4207 C C . ALA B 1 129 ? 48.562 13.103 27.635 1.00 14.66 128 ALA B C 1
ATOM 4208 O O . ALA B 1 129 ? 47.933 12.883 26.590 1.00 13.32 128 ALA B O 1
ATOM 4215 N N . ALA B 1 130 ? 48.769 14.330 28.105 1.00 10.34 129 ALA B N 1
ATOM 4216 C CA . ALA B 1 130 ? 48.228 15.493 27.410 1.00 10.76 129 ALA B CA 1
ATOM 4217 C C . ALA B 1 130 ? 48.954 15.647 26.069 1.00 12.90 129 ALA B C 1
ATOM 4218 O O . ALA B 1 130 ? 48.330 15.926 25.014 1.00 13.09 129 ALA B O 1
ATOM 4225 N N . LYS B 1 131 ? 50.262 15.437 26.076 1.00 10.54 130 LYS B N 1
ATOM 4226 C CA . LYS B 1 131 ? 51.016 15.495 24.818 1.00 16.30 130 LYS B CA 1
ATOM 4227 C C . LYS B 1 131 ? 50.547 14.417 23.843 1.00 12.42 130 LYS B C 1
ATOM 4228 O O . LYS B 1 131 ? 50.407 14.662 22.638 1.00 13.35 130 LYS B O 1
ATOM 4247 N N . ALA B 1 132 ? 50.309 13.213 24.363 1.00 11.40 131 ALA B N 1
ATOM 4248 C CA . ALA B 1 132 ? 49.833 12.124 23.519 1.00 13.78 131 ALA B CA 1
ATOM 4249 C C . ALA B 1 132 ? 48.473 12.442 22.927 1.00 15.06 131 ALA B C 1
ATOM 4250 O O . ALA B 1 132 ? 48.226 12.155 21.750 1.00 13.08 131 ALA B O 1
ATOM 4257 N N . THR B 1 133 ? 47.590 13.043 23.718 1.00 12.83 132 THR B N 1
ATOM 4258 C CA . THR B 1 133 ? 46.270 13.390 23.202 1.00 14.75 132 THR B CA 1
ATOM 4259 C C . THR B 1 133 ? 46.404 14.390 22.031 1.00 13.17 132 THR B C 1
ATOM 4260 O O . THR B 1 133 ? 45.725 14.303 20.992 1.00 9.78 132 THR B O 1
ATOM 4271 N N . ILE B 1 134 ? 47.286 15.354 22.221 1.00 10.04 133 ILE B N 1
ATOM 4272 C CA . ILE B 1 134 ? 47.551 16.383 21.216 1.00 11.11 133 ILE B CA 1
ATOM 4273 C C . ILE B 1 134 ? 48.170 15.782 19.954 1.00 12.90 133 ILE B C 1
ATOM 4274 O O . ILE B 1 134 ? 47.751 16.092 18.825 1.00 13.56 133 ILE B O 1
ATOM 4290 N N . ASP B 1 135 ? 49.159 14.921 20.140 1.00 11.12 134 ASP B N 1
ATOM 4291 C CA . ASP B 1 135 ? 49.936 14.381 19.020 1.00 12.57 134 ASP B CA 1
ATOM 4292 C C . ASP B 1 135 ? 49.075 13.404 18.252 1.00 15.16 134 ASP B C 1
ATOM 4293 O O . ASP B 1 135 ? 49.140 13.333 17.018 1.00 15.34 134 ASP B O 1
ATOM 4302 N N . ASN B 1 136 ? 48.268 12.631 18.970 1.00 13.44 135 ASN B N 1
ATOM 4303 C CA . ASN B 1 136 ? 47.397 11.665 18.283 1.00 16.32 135 ASN B CA 1
ATOM 4304 C C . ASN B 1 136 ? 46.311 12.338 17.478 1.00 15.39 135 ASN B C 1
ATOM 4305 O O . ASN B 1 136 ? 45.973 11.866 16.386 1.00 16.35 135 ASN B O 1
ATOM 4316 N N . ALA B 1 137 ? 45.747 13.426 18.009 1.00 13.73 136 ALA B N 1
ATOM 4317 C CA . ALA B 1 137 ? 44.726 14.146 17.266 1.00 11.10 136 ALA B CA 1
ATOM 4318 C C . ALA B 1 137 ? 45.321 14.803 16.029 1.00 12.80 136 ALA B C 1
ATOM 4319 O O . ALA B 1 137 ? 44.709 14.806 14.950 1.00 15.37 136 ALA B O 1
ATOM 4326 N N . ALA B 1 138 ? 46.486 15.426 16.177 1.00 10.56 137 ALA B N 1
ATOM 4327 C CA . ALA B 1 138 ? 47.102 16.040 14.981 1.00 11.64 137 ALA B CA 1
ATOM 4328 C C . ALA B 1 138 ? 47.425 15.012 13.891 1.00 14.88 137 ALA B C 1
ATOM 4329 O O . ALA B 1 138 ? 47.291 15.310 12.713 1.00 12.30 137 ALA B O 1
ATOM 4336 N N . ALA B 1 139 ? 47.880 13.821 14.277 1.00 9.57 138 ALA B N 1
ATOM 4337 C CA . ALA B 1 139 ? 48.274 12.810 13.285 1.00 13.82 138 ALA B CA 1
ATOM 4338 C C . ALA B 1 139 ? 47.023 12.262 12.585 1.00 15.10 138 ALA B C 1
ATOM 4339 O O . ALA B 1 139 ? 47.030 11.957 11.385 1.00 13.96 138 ALA B O 1
ATOM 4346 N N . ALA B 1 140 ? 45.923 12.175 13.320 1.00 14.30 139 ALA B N 1
ATOM 4347 C CA . ALA B 1 140 ? 44.714 11.647 12.709 1.00 14.36 139 ALA B CA 1
ATOM 4348 C C . ALA B 1 140 ? 44.200 12.634 11.665 1.00 20.84 139 ALA B C 1
ATOM 4349 O O . ALA B 1 140 ? 43.784 12.243 10.571 1.00 12.54 139 ALA B O 1
ATOM 4356 N N . LYS B 1 141 ? 44.211 13.915 12.022 1.00 11.24 140 LYS B N 1
ATOM 4357 C CA . LYS B 1 141 ? 43.730 14.962 11.142 1.00 16.45 140 LYS B CA 1
ATOM 4358 C C . LYS B 1 141 ? 44.621 15.088 9.893 1.00 16.54 140 LYS B C 1
ATOM 4359 O O . LYS B 1 141 ? 44.118 15.221 8.765 1.00 16.36 140 LYS B O 1
ATOM 4378 N N . ALA B 1 142 ? 45.930 15.020 10.094 1.00 9.23 141 ALA B N 1
ATOM 4379 C CA . ALA B 1 142 ? 46.893 15.150 8.988 1.00 11.55 141 ALA B CA 1
ATOM 4380 C C . ALA B 1 142 ? 46.770 13.981 8.012 1.00 17.36 141 ALA B C 1
ATOM 4381 O O . ALA B 1 142 ? 46.911 14.151 6.800 1.00 13.47 141 ALA B O 1
ATOM 4388 N N . ALA B 1 143 ? 46.544 12.782 8.540 1.00 15.22 142 ALA B N 1
ATOM 4389 C CA . ALA B 1 143 ? 46.339 11.619 7.671 1.00 15.40 142 ALA B CA 1
ATOM 4390 C C . ALA B 1 143 ? 45.073 11.765 6.824 1.00 13.05 142 ALA B C 1
ATOM 4391 O O . ALA B 1 143 ? 45.063 11.378 5.654 1.00 12.56 142 ALA B O 1
ATOM 4398 N N . ALA B 1 144 ? 44.008 12.296 7.420 1.00 10.36 143 ALA B N 1
ATOM 4399 C CA . ALA B 1 144 ? 42.759 12.532 6.704 1.00 19.93 143 ALA B CA 1
ATOM 4400 C C . ALA B 1 144 ? 42.920 13.594 5.615 1.00 17.09 143 ALA B C 1
ATOM 4401 O O . ALA B 1 144 ? 42.346 13.469 4.550 1.00 13.27 143 ALA B O 1
ATOM 4408 N N . VAL B 1 145 ? 43.653 14.665 5.901 1.00 13.85 144 VAL B N 1
ATOM 4409 C CA . VAL B 1 145 ? 43.900 15.714 4.908 1.00 13.67 144 VAL B CA 1
ATOM 4410 C C . VAL B 1 145 ? 44.644 15.094 3.724 1.00 13.27 144 VAL B C 1
ATOM 4411 O O . VAL B 1 145 ? 44.287 15.317 2.558 1.00 15.24 144 VAL B O 1
ATOM 4424 N N . ALA B 1 146 ? 45.624 14.245 4.022 1.00 14.51 145 ALA B N 1
ATOM 4425 C CA . ALA B 1 146 ? 46.403 13.570 2.988 1.00 13.66 145 ALA B CA 1
ATOM 4426 C C . ALA B 1 146 ? 45.547 12.612 2.157 1.00 16.48 145 ALA B C 1
ATOM 4427 O O . ALA B 1 146 ? 45.679 12.567 0.940 1.00 13.40 145 ALA B O 1
ATOM 4434 N N . THR B 1 147 ? 44.682 11.834 2.813 1.00 16.24 146 THR B N 1
ATOM 4435 C CA . THR B 1 147 ? 43.731 10.986 2.094 1.00 18.92 146 THR B CA 1
ATOM 4436 C C . THR B 1 147 ? 42.794 11.811 1.219 1.00 15.78 146 THR B C 1
ATOM 4437 O O . THR B 1 147 ? 42.474 11.413 0.085 1.00 15.96 146 THR B O 1
ATOM 4448 N N . ALA B 1 148 ? 42.371 12.968 1.706 1.00 13.98 147 ALA B N 1
ATOM 4449 C CA . ALA B 1 148 ? 41.527 13.855 0.885 1.00 16.39 147 ALA B CA 1
ATOM 4450 C C . ALA B 1 148 ? 42.267 14.323 -0.381 1.00 16.96 147 ALA B C 1
ATOM 4451 O O . ALA B 1 148 ? 41.697 14.390 -1.493 1.00 16.91 147 ALA B O 1
ATOM 4458 N N . VAL B 1 149 ? 43.538 14.671 -0.249 1.00 14.42 148 VAL B N 1
ATOM 4459 C CA . VAL B 1 149 ? 44.243 15.151 -1.434 1.00 10.17 148 VAL B CA 1
ATOM 4460 C C . VAL B 1 149 ? 44.365 14.022 -2.444 1.00 14.91 148 VAL B C 1
ATOM 4461 O O . VAL B 1 149 ? 44.249 14.234 -3.659 1.00 17.91 148 VAL B O 1
ATOM 4474 N N . SER B 1 150 ? 44.620 12.818 -1.945 1.00 15.49 149 SER B N 1
ATOM 4475 C CA . SER B 1 150 ? 44.759 11.668 -2.814 1.00 18.57 149 SER B CA 1
ATOM 4476 C C . SER B 1 150 ? 43.450 11.292 -3.487 1.00 17.17 149 SER B C 1
ATOM 4477 O O . SER B 1 150 ? 43.414 11.034 -4.691 1.00 15.66 149 SER B O 1
ATOM 4485 N N . ASP B 1 151 ? 42.372 11.234 -2.706 1.00 12.57 150 ASP B N 1
ATOM 4486 C CA . ASP B 1 151 ? 41.054 10.968 -3.277 1.00 19.05 150 ASP B CA 1
ATOM 4487 C C . ASP B 1 151 ? 40.675 12.011 -4.337 1.00 13.50 150 ASP B C 1
ATOM 4488 O O . ASP B 1 151 ? 40.034 11.686 -5.332 1.00 15.04 150 ASP B O 1
ATOM 4497 N N . ALA B 1 152 ? 41.035 13.266 -4.115 1.00 11.38 151 ALA B N 1
ATOM 4498 C CA . ALA B 1 152 ? 40.705 14.324 -5.072 1.00 10.87 151 ALA B CA 1
ATOM 4499 C C . ALA B 1 152 ? 41.465 14.112 -6.372 1.00 16.85 151 ALA B C 1
ATOM 4500 O O . ALA B 1 152 ? 40.936 14.359 -7.463 1.00 15.55 151 ALA B O 1
ATOM 4507 N N . ALA B 1 153 ? 42.716 13.710 -6.271 1.00 11.29 152 ALA B N 1
ATOM 4508 C CA . ALA B 1 153 ? 43.494 13.455 -7.493 1.00 11.07 152 ALA B CA 1
ATOM 4509 C C . ALA B 1 153 ? 42.904 12.291 -8.291 1.00 18.95 152 ALA B C 1
ATOM 4510 O O . ALA B 1 153 ? 42.817 12.340 -9.531 1.00 13.73 152 ALA B O 1
ATOM 4517 N N . ALA B 1 154 ? 42.502 11.236 -7.592 1.00 13.82 153 ALA B N 1
ATOM 4518 C CA . ALA B 1 154 ? 41.930 10.078 -8.268 1.00 13.37 153 ALA B CA 1
ATOM 4519 C C . ALA B 1 154 ? 40.593 10.464 -8.894 1.00 16.72 153 ALA B C 1
ATOM 4520 O O . ALA B 1 154 ? 40.301 10.080 -10.005 1.00 15.15 153 ALA B O 1
ATOM 4527 N N . THR B 1 155 ? 39.795 11.236 -8.166 1.00 15.71 154 THR B N 1
ATOM 4528 C CA . THR B 1 155 ? 38.508 11.679 -8.683 1.00 15.66 154 THR B CA 1
ATOM 4529 C C . THR B 1 155 ? 38.693 12.505 -9.972 1.00 13.28 154 THR B C 1
ATOM 4530 O O . THR B 1 155 ? 37.937 12.355 -10.928 1.00 12.32 154 THR B O 1
ATOM 4541 N N . ALA B 1 156 ? 39.681 13.389 -9.993 1.00 11.45 155 ALA B N 1
ATOM 4542 C CA . ALA B 1 156 ? 39.885 14.247 -11.159 1.00 8.35 155 ALA B CA 1
ATOM 4543 C C . ALA B 1 156 ? 40.433 13.483 -12.337 1.00 12.51 155 ALA B C 1
ATOM 4544 O O . ALA B 1 156 ? 40.043 13.761 -13.469 1.00 11.37 155 ALA B O 1
ATOM 4551 N N . ALA B 1 157 ? 41.318 12.518 -12.106 1.00 11.79 156 ALA B N 1
ATOM 4552 C CA . ALA B 1 157 ? 41.830 11.704 -13.211 1.00 14.55 156 ALA B CA 1
ATOM 4553 C C . ALA B 1 157 ? 40.697 10.897 -13.831 1.00 16.29 156 ALA B C 1
ATOM 4554 O O . ALA B 1 157 ? 40.609 10.763 -15.051 1.00 16.11 156 ALA B O 1
ATOM 4561 N N . THR B 1 158 ? 39.823 10.340 -12.993 1.00 15.65 157 THR B N 1
ATOM 4562 C CA . THR B 1 158 ? 38.666 9.620 -13.510 1.00 13.84 157 THR B CA 1
ATOM 4563 C C . THR B 1 158 ? 37.752 10.540 -14.309 1.00 15.98 157 THR B C 1
ATOM 4564 O O . THR B 1 158 ? 37.289 10.185 -15.398 1.00 17.11 157 THR B O 1
ATOM 4575 N N . ALA B 1 159 ? 37.502 11.735 -13.798 1.00 13.83 158 ALA B N 1
ATOM 4576 C CA . ALA B 1 159 ? 36.603 12.646 -14.513 1.00 14.23 158 ALA B CA 1
ATOM 4577 C C . ALA B 1 159 ? 37.206 13.023 -15.857 1.00 12.54 158 ALA B C 1
ATOM 4578 O O . ALA B 1 159 ? 36.492 13.134 -16.856 1.00 12.51 158 ALA B O 1
ATOM 4585 N N . ALA B 1 160 ? 38.512 13.262 -15.885 1.00 15.05 159 ALA B N 1
ATOM 4586 C CA . ALA B 1 160 ? 39.178 13.622 -17.150 1.00 16.03 159 ALA B CA 1
ATOM 4587 C C . ALA B 1 160 ? 39.032 12.504 -18.191 1.00 14.57 159 ALA B C 1
ATOM 4588 O O . ALA B 1 160 ? 38.783 12.756 -19.385 1.00 16.30 159 ALA B O 1
ATOM 4595 N N . ALA B 1 161 ? 39.146 11.264 -17.727 1.00 14.96 160 ALA B N 1
ATOM 4596 C CA . ALA B 1 161 ? 39.115 10.101 -18.609 1.00 17.25 160 ALA B CA 1
ATOM 4597 C C . ALA B 1 161 ? 37.709 9.882 -19.162 1.00 18.43 160 ALA B C 1
ATOM 4598 O O . ALA B 1 161 ? 37.537 9.558 -20.340 1.00 12.75 160 ALA B O 1
ATOM 4605 N N . VAL B 1 162 ? 36.712 10.039 -18.300 1.00 16.24 161 VAL B N 1
ATOM 4606 C CA . VAL B 1 162 ? 35.309 9.943 -18.726 1.00 14.97 161 VAL B CA 1
ATOM 4607 C C . VAL B 1 162 ? 35.000 11.032 -19.775 1.00 16.24 161 VAL B C 1
ATOM 4608 O O . VAL B 1 162 ? 34.372 10.768 -20.817 1.00 16.56 161 VAL B O 1
ATOM 4621 N N . ALA B 1 163 ? 35.430 12.260 -19.491 1.00 13.70 162 ALA B N 1
ATOM 4622 C CA . ALA B 1 163 ? 35.191 13.385 -20.405 1.00 18.92 162 ALA B CA 1
ATOM 4623 C C . ALA B 1 163 ? 35.820 13.128 -21.765 1.00 17.74 162 ALA B C 1
ATOM 4624 O O . ALA B 1 163 ? 35.226 13.379 -22.823 1.00 18.67 162 ALA B O 1
ATOM 4631 N N . ALA B 1 164 ? 37.032 12.628 -21.753 1.00 13.33 163 ALA B N 1
ATOM 4632 C CA . ALA B 1 164 ? 37.720 12.381 -23.006 1.00 16.94 163 ALA B CA 1
ATOM 4633 C C . ALA B 1 164 ? 37.019 11.273 -23.788 1.00 21.35 163 ALA B C 1
ATOM 4634 O O . ALA B 1 164 ? 36.845 11.369 -25.010 1.00 19.91 163 ALA B O 1
ATOM 4641 N N . ALA B 1 165 ? 36.597 10.221 -23.100 1.00 15.73 164 ALA B N 1
ATOM 4642 C CA . ALA B 1 165 ? 35.942 9.108 -23.799 1.00 19.96 164 ALA B CA 1
ATOM 4643 C C . ALA B 1 165 ? 34.603 9.530 -24.376 1.00 19.54 164 ALA B C 1
ATOM 4644 O O . ALA B 1 165 ? 34.219 9.057 -25.446 1.00 14.51 164 ALA B O 1
ATOM 4651 N N . THR B 1 166 ? 33.898 10.390 -23.644 1.00 13.58 165 THR B N 1
ATOM 4652 C CA . THR B 1 166 ? 32.624 10.951 -24.113 1.00 16.44 165 THR B CA 1
ATOM 4653 C C . THR B 1 166 ? 32.790 11.818 -25.355 1.00 20.44 165 THR B C 1
ATOM 4654 O O . THR B 1 166 ? 32.048 11.670 -26.329 1.00 15.05 165 THR B O 1
ATOM 4665 N N . LEU B 1 167 ? 33.743 12.747 -25.324 1.00 16.94 166 LEU B N 1
ATOM 4666 C CA . LEU B 1 167 ? 33.906 13.653 -26.461 1.00 23.17 166 LEU B CA 1
ATOM 4667 C C . LEU B 1 167 ? 34.400 12.874 -27.675 1.00 19.40 166 LEU B C 1
ATOM 4668 O O . LEU B 1 167 ? 33.987 13.147 -28.816 1.00 21.66 166 LEU B O 1
ATOM 4684 N N . GLU B 1 168 ? 35.246 11.880 -27.448 1.00 21.95 167 GLU B N 1
ATOM 4685 C CA . GLU B 1 168 ? 35.785 11.109 -28.567 1.00 20.93 167 GLU B CA 1
ATOM 4686 C C . GLU B 1 168 ? 34.708 10.237 -29.218 1.00 19.94 167 GLU B C 1
ATOM 4687 O O . GLU B 1 168 ? 34.659 10.101 -30.452 1.00 18.40 167 GLU B O 1
ATOM 4699 N N . ALA B 1 169 ? 33.823 9.669 -28.411 1.00 16.22 168 ALA B N 1
ATOM 4700 C CA . ALA B 1 169 ? 32.782 8.812 -28.967 1.00 18.39 168 ALA B CA 1
ATOM 4701 C C . ALA B 1 169 ? 31.834 9.669 -29.807 1.00 20.29 168 ALA B C 1
ATOM 4702 O O . ALA B 1 169 ? 31.362 9.245 -30.863 1.00 23.90 168 ALA B O 1
ATOM 4709 N N . ALA B 1 170 ? 31.575 10.884 -29.334 1.00 14.94 169 ALA B N 1
ATOM 4710 C CA . ALA B 1 170 ? 30.675 11.790 -30.030 1.00 21.25 169 ALA B CA 1
ATOM 4711 C C . ALA B 1 170 ? 31.309 12.273 -31.321 1.00 16.75 169 ALA B C 1
ATOM 4712 O O . ALA B 1 170 ? 30.635 12.362 -32.357 1.00 19.84 169 ALA B O 1
ATOM 4719 N N . ALA B 1 171 ? 32.606 12.557 -31.284 1.00 15.63 170 ALA B N 1
ATOM 4720 C CA . ALA B 1 171 ? 33.318 13.005 -32.481 1.00 25.32 170 ALA B CA 1
ATOM 4721 C C . ALA B 1 171 ? 33.315 11.898 -33.526 1.00 23.17 170 ALA B C 1
ATOM 4722 O O . ALA B 1 171 ? 33.100 12.145 -34.727 1.00 19.81 170 ALA B O 1
ATOM 4729 N N . ALA B 1 172 ? 33.500 10.664 -33.082 1.00 18.77 171 ALA B N 1
ATOM 4730 C CA . ALA B 1 172 ? 33.501 9.563 -34.027 1.00 20.95 171 ALA B CA 1
ATOM 4731 C C . ALA B 1 172 ? 32.111 9.329 -34.611 1.00 23.20 171 ALA B C 1
ATOM 4732 O O . ALA B 1 172 ? 31.984 9.037 -35.802 1.00 16.97 171 ALA B O 1
ATOM 4739 N N . LYS B 1 173 ? 31.074 9.441 -33.783 1.00 19.01 172 LYS B N 1
ATOM 4740 C CA . LYS B 1 173 ? 29.707 9.213 -34.270 1.00 17.30 172 LYS B CA 1
ATOM 4741 C C . LYS B 1 173 ? 29.365 10.288 -35.291 1.00 22.22 172 LYS B C 1
ATOM 4742 O O . LYS B 1 173 ? 28.680 10.030 -36.297 1.00 16.51 172 LYS B O 1
ATOM 4761 N N . ALA B 1 174 ? 29.849 11.502 -35.045 1.00 14.49 173 ALA B N 1
ATOM 4762 C CA . ALA B 1 174 ? 29.589 12.602 -35.972 1.00 21.41 173 ALA B CA 1
ATOM 4763 C C . ALA B 1 174 ? 30.292 12.363 -37.295 1.00 25.29 173 ALA B C 1
ATOM 4764 O O . ALA B 1 174 ? 29.716 12.609 -38.352 1.00 18.40 173 ALA B O 1
ATOM 4771 N N . ALA B 1 175 ? 31.541 11.905 -37.256 1.00 20.38 174 ALA B N 1
ATOM 4772 C CA . ALA B 1 175 ? 32.251 11.627 -38.505 1.00 20.56 174 ALA B CA 1
ATOM 4773 C C . ALA B 1 175 ? 31.526 10.525 -39.271 1.00 17.10 174 ALA B C 1
ATOM 4774 O O . ALA B 1 175 ? 31.362 10.593 -40.500 1.00 23.37 174 ALA B O 1
ATOM 4781 N N . ALA B 1 176 ? 31.056 9.504 -38.574 1.00 17.30 175 ALA B N 1
ATOM 4782 C CA . ALA B 1 176 ? 30.351 8.411 -39.259 1.00 18.74 175 ALA B CA 1
ATOM 4783 C C . ALA B 1 176 ? 29.025 8.899 -39.891 1.00 23.63 175 ALA B C 1
ATOM 4784 O O . ALA B 1 176 ? 28.628 8.471 -40.996 1.00 18.56 175 ALA B O 1
ATOM 4791 N N . THR B 1 177 ? 28.341 9.783 -39.170 1.00 18.64 176 THR B N 1
ATOM 4792 C CA . THR B 1 177 ? 27.108 10.397 -39.667 1.00 18.83 176 THR B CA 1
ATOM 4793 C C . THR B 1 177 ? 27.390 11.183 -40.958 1.00 21.41 176 THR B C 1
ATOM 4794 O O . THR B 1 177 ? 26.668 11.035 -41.957 1.00 21.03 176 THR B O 1
ATOM 4805 N N . ALA B 1 178 ? 28.432 12.008 -40.951 1.00 19.30 177 ALA B N 1
ATOM 4806 C CA . ALA B 1 178 ? 28.746 12.857 -42.112 1.00 19.09 177 ALA B CA 1
ATOM 4807 C C . ALA B 1 178 ? 29.195 12.050 -43.319 1.00 28.42 177 ALA B C 1
ATOM 4808 O O . ALA B 1 178 ? 28.948 12.440 -44.469 1.00 22.28 177 ALA B O 1
ATOM 4815 N N . VAL B 1 179 ? 29.886 10.945 -43.065 1.00 25.85 178 VAL B N 1
ATOM 4816 C CA . VAL B 1 179 ? 30.310 10.078 -44.160 1.00 21.57 178 VAL B CA 1
ATOM 4817 C C . VAL B 1 179 ? 29.053 9.510 -44.832 1.00 25.64 178 VAL B C 1
ATOM 4818 O O . VAL B 1 179 ? 28.905 9.550 -46.062 1.00 28.24 178 VAL B O 1
ATOM 4831 N N . SER B 1 180 ? 28.141 8.984 -44.023 1.00 28.99 179 SER B N 1
ATOM 4832 C CA . SER B 1 180 ? 26.922 8.376 -44.548 1.00 23.46 179 SER B CA 1
ATOM 4833 C C . SER B 1 180 ? 26.076 9.378 -45.338 1.00 31.67 179 SER B C 1
ATOM 4834 O O . SER B 1 180 ? 25.465 9.023 -46.356 1.00 26.19 179 SER B O 1
ATOM 4842 N N . ALA B 1 181 ? 26.033 10.619 -44.863 1.00 21.87 180 ALA B N 1
ATOM 4843 C CA . ALA B 1 181 ? 25.246 11.645 -45.518 1.00 26.23 180 ALA B CA 1
ATOM 4844 C C . ALA B 1 181 ? 25.865 11.964 -46.869 1.00 30.12 180 ALA B C 1
ATOM 4845 O O . ALA B 1 181 ? 25.159 12.104 -47.872 1.00 23.90 180 ALA B O 1
ATOM 4852 N N . ALA B 1 182 ? 27.188 12.074 -46.898 1.00 24.08 181 ALA B N 1
ATOM 4853 C CA . ALA B 1 182 ? 27.884 12.394 -48.146 1.00 23.80 181 ALA B CA 1
ATOM 4854 C C . ALA B 1 182 ? 27.691 11.276 -49.170 1.00 24.72 181 ALA B C 1
ATOM 4855 O O . ALA B 1 182 ? 27.584 11.526 -50.384 1.00 31.50 181 ALA B O 1
ATOM 4862 N N . ALA B 1 183 ? 27.616 10.046 -48.679 1.00 28.36 182 ALA B N 1
ATOM 4863 C CA . ALA B 1 183 ? 27.452 8.892 -49.554 1.00 29.12 182 ALA B CA 1
ATOM 4864 C C . ALA B 1 183 ? 26.040 8.824 -50.144 1.00 34.42 182 ALA B C 1
ATOM 4865 O O . ALA B 1 183 ? 25.871 8.462 -51.314 1.00 22.56 182 ALA B O 1
ATOM 4872 N N . ALA B 1 184 ? 25.024 9.129 -49.337 1.00 21.67 183 ALA B N 1
ATOM 4873 C CA . ALA B 1 184 ? 23.651 9.106 -49.844 1.00 21.99 183 ALA B CA 1
ATOM 4874 C C . ALA B 1 184 ? 23.435 10.237 -50.861 1.00 29.45 183 ALA B C 1
ATOM 4875 O O . ALA B 1 184 ? 22.767 10.053 -51.872 1.00 26.05 183 ALA B O 1
ATOM 4882 N N . ALA B 1 185 ? 24.012 11.406 -50.607 1.00 23.60 184 ALA B N 1
ATOM 4883 C CA . ALA B 1 185 ? 23.828 12.527 -51.524 1.00 32.83 184 ALA B CA 1
ATOM 4884 C C . ALA B 1 185 ? 24.509 12.225 -52.852 1.00 31.88 184 ALA B C 1
ATOM 4885 O O . ALA B 1 185 ? 23.933 12.442 -53.921 1.00 21.22 184 ALA B O 1
ATOM 4892 N N . ALA B 1 186 ? 25.734 11.726 -52.777 1.00 22.28 185 ALA B N 1
ATOM 4893 C CA . ALA B 1 186 ? 26.457 11.278 -53.968 1.00 31.15 185 ALA B CA 1
ATOM 4894 C C . ALA B 1 186 ? 25.611 10.319 -54.807 1.00 24.03 185 ALA B C 1
ATOM 4895 O O . ALA B 1 186 ? 25.473 10.505 -56.021 1.00 29.12 185 ALA B O 1
ATOM 4902 N N . ALA B 1 187 ? 25.027 9.308 -54.165 1.00 23.52 186 ALA B N 1
ATOM 4903 C CA . ALA B 1 187 ? 24.182 8.342 -54.868 1.00 27.73 186 ALA B CA 1
ATOM 4904 C C . ALA B 1 187 ? 22.951 8.984 -55.525 1.00 24.96 186 ALA B C 1
ATOM 4905 O O . ALA B 1 187 ? 22.609 8.678 -56.664 1.00 23.51 186 ALA B O 1
ATOM 4912 N N . ALA B 1 188 ? 22.278 9.860 -54.791 1.00 23.62 187 ALA B N 1
ATOM 4913 C CA . ALA B 1 188 ? 21.106 10.547 -55.311 1.00 19.85 187 ALA B CA 1
ATOM 4914 C C . ALA B 1 188 ? 21.449 11.415 -56.525 1.00 22.78 187 ALA B C 1
ATOM 4915 O O . ALA B 1 188 ? 20.700 11.442 -57.507 1.00 25.44 187 ALA B O 1
ATOM 4922 N N . ALA B 1 189 ? 22.573 12.126 -56.469 1.00 18.31 188 ALA B N 1
ATOM 4923 C CA . ALA B 1 189 ? 22.959 12.995 -57.561 1.00 21.17 188 ALA B CA 1
ATOM 4924 C C . ALA B 1 189 ? 23.244 12.137 -58.784 1.00 29.61 188 ALA B C 1
ATOM 4925 O O . ALA B 1 189 ? 22.820 12.460 -59.893 1.00 25.77 188 ALA B O 1
ATOM 4932 N N . ILE B 1 190 ? 23.940 11.027 -58.569 1.00 24.04 189 ILE B N 1
ATOM 4933 C CA . ILE B 1 190 ? 24.250 10.105 -59.662 1.00 30.79 189 ILE B CA 1
ATOM 4934 C C . ILE B 1 190 ? 22.962 9.556 -60.298 1.00 28.76 189 ILE B C 1
ATOM 4935 O O . ILE B 1 190 ? 22.827 9.533 -61.523 1.00 28.45 189 ILE B O 1
ATOM 4951 N N . ALA B 1 191 ? 22.004 9.153 -59.465 1.00 24.68 190 ALA B N 1
ATOM 4952 C CA . ALA B 1 191 ? 20.712 8.665 -59.954 1.00 27.71 190 ALA B CA 1
ATOM 4953 C C . ALA B 1 191 ? 19.986 9.724 -60.791 1.00 37.30 190 ALA B C 1
ATOM 4954 O O . ALA B 1 191 ? 19.481 9.427 -61.879 1.00 31.91 190 ALA B O 1
ATOM 4961 N N . PHE B 1 192 ? 19.933 10.957 -60.283 1.00 30.04 191 PHE B N 1
ATOM 4962 C CA . PHE B 1 192 ? 19.246 12.038 -60.988 1.00 24.41 191 PHE B CA 1
ATOM 4963 C C . PHE B 1 192 ? 19.890 12.236 -62.360 1.00 33.79 191 PHE B C 1
ATOM 4964 O O . PHE B 1 192 ? 19.203 12.473 -63.356 1.00 29.99 191 PHE B O 1
ATOM 4981 N N . ALA B 1 193 ? 21.216 12.133 -62.411 1.00 26.00 192 ALA B N 1
ATOM 4982 C CA . ALA B 1 193 ? 21.944 12.377 -63.651 1.00 30.52 192 ALA B CA 1
ATOM 4983 C C . ALA B 1 193 ? 21.706 11.262 -64.665 1.00 35.03 192 ALA B C 1
ATOM 4984 O O . ALA B 1 193 ? 21.703 11.512 -65.873 1.00 31.24 192 ALA B O 1
ATOM 4991 N N . ALA B 1 194 ? 21.516 10.040 -64.172 1.00 24.15 193 ALA B N 1
ATOM 4992 C CA . ALA B 1 194 ? 21.300 8.884 -65.039 1.00 41.70 193 ALA B CA 1
ATOM 4993 C C . ALA B 1 194 ? 19.877 8.808 -65.604 1.00 41.46 193 ALA B C 1
ATOM 4994 O O . ALA B 1 194 ? 19.674 8.259 -66.684 1.00 45.87 193 ALA B O 1
ATOM 5001 N N . ALA B 1 195 ? 18.897 9.333 -64.872 1.00 36.17 194 ALA B N 1
ATOM 5002 C CA . ALA B 1 195 ? 17.504 9.333 -65.340 1.00 39.14 194 ALA B CA 1
ATOM 5003 C C . ALA B 1 195 ? 17.355 10.031 -66.707 1.00 49.69 194 ALA B C 1
ATOM 5004 O O . ALA B 1 195 ? 18.068 10.995 -67.005 1.00 43.92 194 ALA B O 1
ATOM 5011 N N . PRO B 1 196 ? 16.421 9.545 -67.545 1.00 48.18 195 PRO B N 1
ATOM 5012 C CA . PRO B 1 196 ? 16.284 10.108 -68.898 1.00 50.90 195 PRO B CA 1
ATOM 5013 C C . PRO B 1 196 ? 15.979 11.606 -68.882 1.00 49.96 195 PRO B C 1
ATOM 5014 O O . PRO B 1 196 ? 16.757 12.424 -69.380 1.00 57.00 195 PRO B O 1
ATOM 5026 N N . MET C 1 1 ? 68.086 15.743 71.762 1.00 56.09 0 MET C N 1
ATOM 5027 C CA . MET C 1 1 ? 67.354 14.443 71.799 1.00 48.01 0 MET C CA 1
ATOM 5028 C C . MET C 1 1 ? 65.863 14.686 71.998 1.00 42.68 0 MET C C 1
ATOM 5029 O O . MET C 1 1 ? 65.054 14.350 71.136 1.00 32.92 0 MET C O 1
ATOM 5035 N N . ASN C 1 2 ? 65.487 15.267 73.133 1.00 46.86 1 ASN C N 1
ATOM 5036 C CA . ASN C 1 2 ? 64.079 15.599 73.349 1.00 52.96 1 ASN C CA 1
ATOM 5037 C C . ASN C 1 2 ? 63.621 16.627 72.341 1.00 34.54 1 ASN C C 1
ATOM 5038 O O . ASN C 1 2 ? 64.432 17.380 71.795 1.00 34.22 1 ASN C O 1
ATOM 5049 N N . ILE C 1 3 ? 62.315 16.651 72.095 1.00 35.23 2 ILE C N 1
ATOM 5050 C CA . ILE C 1 3 ? 61.724 17.613 71.174 1.00 23.72 2 ILE C CA 1
ATOM 5051 C C . ILE C 1 3 ? 60.865 18.623 71.917 1.00 23.13 2 ILE C C 1
ATOM 5052 O O . ILE C 1 3 ? 59.933 18.255 72.622 1.00 25.01 2 ILE C O 1
ATOM 5068 N N . ASP C 1 4 ? 61.176 19.901 71.737 1.00 25.18 3 ASP C N 1
ATOM 5069 C CA . ASP C 1 4 ? 60.372 20.976 72.282 1.00 24.96 3 ASP C CA 1
ATOM 5070 C C . ASP C 1 4 ? 58.962 20.912 71.711 1.00 32.22 3 ASP C C 1
ATOM 5071 O O . ASP C 1 4 ? 58.797 20.825 70.481 1.00 23.44 3 ASP C O 1
ATOM 5080 N N . PRO C 1 5 ? 57.938 20.967 72.589 1.00 19.81 4 PRO C N 1
ATOM 5081 C CA . PRO C 1 5 ? 56.551 20.862 72.113 1.00 20.46 4 PRO C CA 1
ATOM 5082 C C . PRO C 1 5 ? 56.178 21.907 71.077 1.00 25.35 4 PRO C C 1
ATOM 5083 O O . PRO C 1 5 ? 55.496 21.594 70.085 1.00 21.96 4 PRO C O 1
ATOM 5094 N N . ALA C 1 6 ? 56.608 23.139 71.300 1.00 18.40 5 ALA C N 1
ATOM 5095 C CA . ALA C 1 6 ? 56.293 24.205 70.359 1.00 21.11 5 ALA C CA 1
ATOM 5096 C C . ALA C 1 6 ? 57.010 24.015 68.999 1.00 24.79 5 ALA C C 1
ATOM 5097 O O . ALA C 1 6 ? 56.428 24.329 67.945 1.00 22.74 5 ALA C O 1
ATOM 5104 N N . ALA C 1 7 ? 58.242 23.500 69.022 1.00 21.13 6 ALA C N 1
ATOM 5105 C CA . ALA C 1 7 ? 58.956 23.161 67.776 1.00 21.93 6 ALA C CA 1
ATOM 5106 C C . ALA C 1 7 ? 58.214 22.057 67.024 1.00 21.27 6 ALA C C 1
ATOM 5107 O O . ALA C 1 7 ? 58.026 22.146 65.797 1.00 16.01 6 ALA C O 1
ATOM 5114 N N . ARG C 1 8 ? 57.825 21.004 67.743 1.00 19.25 7 ARG C N 1
ATOM 5115 C CA . ARG C 1 8 ? 57.034 19.929 67.131 1.00 18.94 7 ARG C CA 1
ATOM 5116 C C . ARG C 1 8 ? 55.782 20.514 66.493 1.00 17.69 7 ARG C C 1
ATOM 5117 O O . ARG C 1 8 ? 55.458 20.210 65.323 1.00 22.77 7 ARG C O 1
ATOM 5138 N N . ALA C 1 9 ? 55.080 21.373 67.227 1.00 17.08 8 ALA C N 1
ATOM 5139 C CA . ALA C 1 9 ? 53.818 21.926 66.724 1.00 26.43 8 ALA C CA 1
ATOM 5140 C C . ALA C 1 9 ? 54.017 22.801 65.490 1.00 21.30 8 ALA C C 1
ATOM 5141 O O . ALA C 1 9 ? 53.158 22.845 64.583 1.00 16.45 8 ALA C O 1
ATOM 5148 N N . ALA C 1 10 ? 55.114 23.548 65.477 1.00 16.03 9 ALA C N 1
ATOM 5149 C CA . ALA C 1 10 ? 55.407 24.412 64.333 1.00 19.46 9 ALA C CA 1
ATOM 5150 C C . ALA C 1 10 ? 55.676 23.560 63.096 1.00 19.58 9 ALA C C 1
ATOM 5151 O O . ALA C 1 10 ? 55.301 23.924 61.985 1.00 20.67 9 ALA C O 1
ATOM 5158 N N . ALA C 1 11 ? 56.372 22.446 63.299 1.00 13.84 10 ALA C N 1
ATOM 5159 C CA . ALA C 1 11 ? 56.690 21.550 62.214 1.00 18.79 10 ALA C CA 1
ATOM 5160 C C . ALA C 1 11 ? 55.392 20.970 61.677 1.00 22.20 10 ALA C C 1
ATOM 5161 O O . ALA C 1 11 ? 55.199 20.900 60.476 1.00 13.18 10 ALA C O 1
ATOM 5168 N N . ALA C 1 12 ? 54.485 20.577 62.572 1.00 13.08 11 ALA C N 1
ATOM 5169 C CA . ALA C 1 12 ? 53.243 19.943 62.122 1.00 15.17 11 ALA C CA 1
ATOM 5170 C C . ALA C 1 12 ? 52.332 20.929 61.421 1.00 16.92 11 ALA C C 1
ATOM 5171 O O . ALA C 1 12 ? 51.591 20.561 60.503 1.00 18.82 11 ALA C O 1
ATOM 5178 N N . ALA C 1 13 ? 52.354 22.175 61.872 1.00 9.93 12 ALA C N 1
ATOM 5179 C CA . ALA C 1 13 ? 51.565 23.219 61.254 1.00 14.98 12 ALA C CA 1
ATOM 5180 C C . ALA C 1 13 ? 52.109 23.523 59.838 1.00 14.41 12 ALA C C 1
ATOM 5181 O O . ALA C 1 13 ? 51.337 23.759 58.889 1.00 17.56 12 ALA C O 1
ATOM 5188 N N . ALA C 1 14 ? 53.429 23.504 59.704 1.00 13.51 13 ALA C N 1
ATOM 5189 C CA . ALA C 1 14 ? 54.014 23.738 58.368 1.00 15.39 13 ALA C CA 1
ATOM 5190 C C . ALA C 1 14 ? 53.571 22.627 57.411 1.00 19.33 13 ALA C C 1
ATOM 5191 O O . ALA C 1 14 ? 53.271 22.894 56.252 1.00 17.26 13 ALA C O 1
ATOM 5198 N N . ALA C 1 15 ? 53.567 21.380 57.881 1.00 17.17 14 ALA C N 1
ATOM 5199 C CA . ALA C 1 15 ? 53.210 20.257 57.018 1.00 17.95 14 ALA C CA 1
ATOM 5200 C C . ALA C 1 15 ? 51.729 20.306 56.641 1.00 14.16 14 ALA C C 1
ATOM 5201 O O . ALA C 1 15 ? 51.348 19.952 55.515 1.00 13.28 14 ALA C O 1
ATOM 5208 N N . SER C 1 16 ? 50.902 20.718 57.593 1.00 15.73 15 SER C N 1
ATOM 5209 C CA . SER C 1 16 ? 49.473 20.829 57.364 1.00 19.81 15 SER C CA 1
ATOM 5210 C C . SER C 1 16 ? 49.183 21.937 56.322 1.00 22.77 15 SER C C 1
ATOM 5211 O O . SER C 1 16 ? 48.415 21.735 55.359 1.00 16.76 15 SER C O 1
ATOM 5219 N N . LYS C 1 17 ? 49.814 23.095 56.504 1.00 13.97 16 LYS C N 1
ATOM 5220 C CA . LYS C 1 17 ? 49.730 24.206 55.553 1.00 14.73 16 LYS C CA 1
ATOM 5221 C C . LYS C 1 17 ? 50.204 23.798 54.165 1.00 14.31 16 LYS C C 1
ATOM 5222 O O . LYS C 1 17 ? 49.549 24.106 53.185 1.00 14.20 16 LYS C O 1
ATOM 5241 N N . ALA C 1 18 ? 51.318 23.078 54.084 1.00 10.67 17 ALA C N 1
ATOM 5242 C CA . ALA C 1 18 ? 51.827 22.661 52.768 1.00 14.04 17 ALA C CA 1
ATOM 5243 C C . ALA C 1 18 ? 50.804 21.758 52.080 1.00 15.73 17 ALA C C 1
ATOM 5244 O O . ALA C 1 18 ? 50.668 21.765 50.852 1.00 13.01 17 ALA C O 1
ATOM 5251 N N . ALA C 1 19 ? 50.099 20.948 52.867 1.00 15.78 18 ALA C N 1
ATOM 5252 C CA . ALA C 1 19 ? 49.093 20.055 52.268 1.00 16.66 18 ALA C CA 1
ATOM 5253 C C . ALA C 1 19 ? 47.943 20.826 51.627 1.00 12.71 18 ALA C C 1
ATOM 5254 O O . ALA C 1 19 ? 47.464 20.435 50.550 1.00 16.90 18 ALA C O 1
ATOM 5261 N N . VAL C 1 20 ? 47.496 21.909 52.262 1.00 12.57 19 VAL C N 1
ATOM 5262 C CA . VAL C 1 20 ? 46.423 22.724 51.704 1.00 13.12 19 VAL C CA 1
ATOM 5263 C C . VAL C 1 20 ? 46.895 23.378 50.390 1.00 16.68 19 VAL C C 1
ATOM 5264 O O . VAL C 1 20 ? 46.216 23.356 49.352 1.00 12.66 19 VAL C O 1
ATOM 5277 N N . THR C 1 21 ? 48.066 23.984 50.458 1.00 17.04 20 THR C N 1
ATOM 5278 C CA . THR C 1 21 ? 48.671 24.624 49.288 1.00 15.31 20 THR C CA 1
ATOM 5279 C C . THR C 1 21 ? 48.814 23.649 48.124 1.00 12.81 20 THR C C 1
ATOM 5280 O O . THR C 1 21 ? 48.466 23.978 47.006 1.00 14.95 20 THR C O 1
ATOM 5291 N N . ALA C 1 22 ? 49.307 22.448 48.391 1.00 10.52 21 ALA C N 1
ATOM 5292 C CA . ALA C 1 22 ? 49.502 21.468 47.327 1.00 10.44 21 ALA C CA 1
ATOM 5293 C C . ALA C 1 22 ? 48.191 21.041 46.692 1.00 16.81 21 ALA C C 1
ATOM 5294 O O . ALA C 1 22 ? 48.099 20.885 45.457 1.00 10.43 21 ALA C O 1
ATOM 5301 N N . ALA C 1 23 ? 47.171 20.877 47.518 1.00 14.10 22 ALA C N 1
ATOM 5302 C CA . ALA C 1 23 ? 45.860 20.454 47.021 1.00 13.43 22 ALA C CA 1
ATOM 5303 C C . ALA C 1 23 ? 45.223 21.536 46.193 1.00 13.65 22 ALA C C 1
ATOM 5304 O O . ALA C 1 23 ? 44.567 21.251 45.184 1.00 11.92 22 ALA C O 1
ATOM 5311 N N . ASP C 1 24 ? 45.386 22.784 46.617 1.00 14.49 23 ASP C N 1
ATOM 5312 C CA A ASP C 1 24 ? 44.869 23.888 45.838 0.54 15.92 23 ASP C CA 1
ATOM 5313 C CA B ASP C 1 24 ? 44.907 23.932 45.859 0.46 15.93 23 ASP C CA 1
ATOM 5314 C C . ASP C 1 24 ? 45.589 23.973 44.499 1.00 16.24 23 ASP C C 1
ATOM 5315 O O . ASP C 1 24 ? 44.944 24.192 43.478 1.00 16.45 23 ASP C O 1
ATOM 5332 N N . ALA C 1 25 ? 46.910 23.789 44.501 1.00 12.55 24 ALA C N 1
ATOM 5333 C CA . ALA C 1 25 ? 47.658 23.865 43.220 1.00 15.69 24 ALA C CA 1
ATOM 5334 C C . ALA C 1 25 ? 47.268 22.759 42.258 1.00 15.66 24 ALA C C 1
ATOM 5335 O O . ALA C 1 25 ? 47.171 22.990 41.049 1.00 10.44 24 ALA C O 1
ATOM 5342 N N . ALA C 1 26 ? 47.076 21.550 42.774 1.00 14.86 25 ALA C N 1
ATOM 5343 C CA . ALA C 1 26 ? 46.756 20.414 41.919 1.00 13.50 25 ALA C CA 1
ATOM 5344 C C . ALA C 1 26 ? 45.359 20.577 41.293 1.00 12.76 25 ALA C C 1
ATOM 5345 O O . ALA C 1 26 ? 45.164 20.270 40.102 1.00 9.25 25 ALA C O 1
ATOM 5352 N N . ALA C 1 27 ? 44.387 21.059 42.082 1.00 12.82 26 ALA C N 1
ATOM 5353 C CA . ALA C 1 27 ? 43.059 21.389 41.575 1.00 11.81 26 ALA C CA 1
ATOM 5354 C C . ALA C 1 27 ? 43.106 22.502 40.536 1.00 14.07 26 ALA C C 1
ATOM 5355 O O . ALA C 1 27 ? 42.431 22.452 39.504 1.00 12.32 26 ALA C O 1
ATOM 5362 N N . ALA C 1 28 ? 43.890 23.530 40.815 1.00 15.06 27 ALA C N 1
ATOM 5363 C CA . ALA C 1 28 ? 44.013 24.650 39.887 1.00 15.60 27 ALA C CA 1
ATOM 5364 C C . ALA C 1 28 ? 44.541 24.172 38.545 1.00 11.18 27 ALA C C 1
ATOM 5365 O O . ALA C 1 28 ? 44.021 24.571 37.510 1.00 13.39 27 ALA C O 1
ATOM 5372 N N . ALA C 1 29 ? 45.532 23.293 38.558 1.00 10.28 28 ALA C N 1
ATOM 5373 C CA . ALA C 1 29 ? 46.136 22.815 37.316 1.00 11.66 28 ALA C CA 1
ATOM 5374 C C . ALA C 1 29 ? 45.159 21.938 36.547 1.00 14.70 28 ALA C C 1
ATOM 5375 O O . ALA C 1 29 ? 45.086 22.005 35.325 1.00 11.38 28 ALA C O 1
ATOM 5382 N N . ALA C 1 30 ? 44.473 21.054 37.259 1.00 9.06 29 ALA C N 1
ATOM 5383 C CA . ALA C 1 30 ? 43.547 20.108 36.609 1.00 11.81 29 ALA C CA 1
ATOM 5384 C C . ALA C 1 30 ? 42.466 20.875 35.888 1.00 13.18 29 ALA C C 1
ATOM 5385 O O . ALA C 1 30 ? 42.012 20.484 34.790 1.00 9.34 29 ALA C O 1
ATOM 5392 N N . THR C 1 31 ? 42.040 21.959 36.523 1.00 12.19 30 THR C N 1
ATOM 5393 C CA . THR C 1 31 ? 40.916 22.752 36.023 1.00 10.44 30 THR C CA 1
ATOM 5394 C C . THR C 1 31 ? 41.332 23.528 34.782 1.00 17.06 30 THR C C 1
ATOM 5395 O O . THR C 1 31 ? 40.631 23.546 33.761 1.00 13.65 30 THR C O 1
ATOM 5406 N N . ILE C 1 32 ? 42.494 24.152 34.848 1.00 13.21 31 ILE C N 1
ATOM 5407 C CA . ILE C 1 32 ? 43.018 24.835 33.647 1.00 12.60 31 ILE C CA 1
ATOM 5408 C C . ILE C 1 32 ? 43.212 23.872 32.480 1.00 10.70 31 ILE C C 1
ATOM 5409 O O . ILE C 1 32 ? 42.906 24.197 31.332 1.00 12.94 31 ILE C O 1
ATOM 5425 N N . ALA C 1 33 ? 43.725 22.689 32.756 1.00 9.43 32 ALA C N 1
ATOM 5426 C CA . ALA C 1 33 ? 44.019 21.740 31.694 1.00 8.87 32 ALA C CA 1
ATOM 5427 C C . ALA C 1 33 ? 42.698 21.283 31.069 1.00 12.35 32 ALA C C 1
ATOM 5428 O O . ALA C 1 33 ? 42.562 21.179 29.838 1.00 9.70 32 ALA C O 1
ATOM 5435 N N . ALA C 1 34 ? 41.704 21.041 31.912 1.00 13.84 33 ALA C N 1
ATOM 5436 C CA . ALA C 1 34 ? 40.433 20.503 31.404 1.00 12.49 33 ALA C CA 1
ATOM 5437 C C . ALA C 1 34 ? 39.714 21.548 30.589 1.00 11.61 33 ALA C C 1
ATOM 5438 O O . ALA C 1 34 ? 39.034 21.237 29.586 1.00 13.30 33 ALA C O 1
ATOM 5445 N N . SER C 1 35 ? 39.847 22.813 30.976 1.00 11.70 34 SER C N 1
ATOM 5446 C CA A SER C 1 35 ? 39.239 23.885 30.202 0.56 14.16 34 SER C CA 1
ATOM 5447 C CA B SER C 1 35 ? 39.225 23.875 30.201 0.44 14.19 34 SER C CA 1
ATOM 5448 C C . SER C 1 35 ? 39.888 23.959 28.819 1.00 15.32 34 SER C C 1
ATOM 5449 O O . SER C 1 35 ? 39.197 24.045 27.809 1.00 16.74 34 SER C O 1
ATOM 5464 N N . ALA C 1 36 ? 41.219 23.905 28.781 1.00 12.63 35 ALA C N 1
ATOM 5465 C CA . ALA C 1 36 ? 41.934 23.991 27.505 1.00 16.59 35 ALA C CA 1
ATOM 5466 C C . ALA C 1 36 ? 41.605 22.817 26.593 1.00 15.71 35 ALA C C 1
ATOM 5467 O O . ALA C 1 36 ? 41.472 22.981 25.373 1.00 13.87 35 ALA C O 1
ATOM 5474 N N . ALA C 1 37 ? 41.494 21.627 27.171 1.00 14.44 36 ALA C N 1
ATOM 5475 C CA . ALA C 1 37 ? 41.279 20.431 26.376 1.00 13.15 36 ALA C CA 1
ATOM 5476 C C . ALA C 1 37 ? 39.890 20.466 25.757 1.00 16.43 36 ALA C C 1
ATOM 5477 O O . ALA C 1 37 ? 39.703 20.042 24.613 1.00 14.11 36 ALA C O 1
ATOM 5484 N N . SER C 1 38 ? 38.936 20.983 26.522 1.00 13.82 37 SER C N 1
ATOM 5485 C CA . SER C 1 38 ? 37.560 21.123 26.051 1.00 17.83 37 SER C CA 1
ATOM 5486 C C . SER C 1 38 ? 37.446 22.176 24.951 1.00 17.68 37 SER C C 1
ATOM 5487 O O . SER C 1 38 ? 36.689 22.010 23.999 1.00 12.18 37 SER C O 1
ATOM 5495 N N . VAL C 1 39 ? 38.181 23.270 25.094 1.00 12.60 38 VAL C N 1
ATOM 5496 C CA . VAL C 1 39 ? 38.197 24.307 24.063 1.00 15.97 38 VAL C CA 1
ATOM 5497 C C . VAL C 1 39 ? 38.812 23.783 22.765 1.00 14.93 38 VAL C C 1
ATOM 5498 O O . VAL C 1 39 ? 38.292 24.069 21.680 1.00 14.48 38 VAL C O 1
ATOM 5511 N N . ALA C 1 40 ? 39.898 23.013 22.852 1.00 12.46 39 ALA C N 1
ATOM 5512 C CA . ALA C 1 40 ? 40.497 22.446 21.637 1.00 14.63 39 ALA C CA 1
ATOM 5513 C C . ALA C 1 40 ? 39.493 21.529 20.928 1.00 14.35 39 ALA C C 1
ATOM 5514 O O . ALA C 1 40 ? 39.353 21.547 19.683 1.00 12.20 39 ALA C O 1
ATOM 5521 N N . ALA C 1 41 ? 38.797 20.707 21.714 1.00 11.53 40 ALA C N 1
ATOM 5522 C CA . ALA C 1 41 ? 37.842 19.762 21.131 1.00 9.33 40 ALA C CA 1
ATOM 5523 C C . ALA C 1 41 ? 36.719 20.489 20.403 1.00 15.93 40 ALA C C 1
ATOM 5524 O O . ALA C 1 41 ? 36.357 20.107 19.283 1.00 13.14 40 ALA C O 1
ATOM 5531 N N . ALA C 1 42 ? 36.171 21.522 21.034 1.00 10.74 41 ALA C N 1
ATOM 5532 C CA . ALA C 1 42 ? 35.067 22.297 20.449 1.00 15.06 41 ALA C CA 1
ATOM 5533 C C . ALA C 1 42 ? 35.530 23.006 19.184 1.00 18.72 41 ALA C C 1
ATOM 5534 O O . ALA C 1 42 ? 34.832 23.050 18.159 1.00 17.03 41 ALA C O 1
ATOM 5541 N N . THR C 1 43 ? 36.709 23.589 19.276 1.00 14.34 42 THR C N 1
ATOM 5542 C CA . THR C 1 43 ? 37.266 24.308 18.143 1.00 14.39 42 THR C CA 1
ATOM 5543 C C . THR C 1 43 ? 37.490 23.380 16.956 1.00 12.27 42 THR C C 1
ATOM 5544 O O . THR C 1 43 ? 37.211 23.751 15.823 1.00 17.16 42 THR C O 1
ATOM 5555 N N . ALA C 1 44 ? 37.981 22.180 17.210 1.00 8.53 43 ALA C N 1
ATOM 5556 C CA . ALA C 1 44 ? 38.148 21.191 16.161 1.00 12.56 43 ALA C CA 1
ATOM 5557 C C . ALA C 1 44 ? 36.797 20.818 15.537 1.00 16.70 43 ALA C C 1
ATOM 5558 O O . ALA C 1 44 ? 36.668 20.743 14.309 1.00 13.70 43 ALA C O 1
ATOM 5565 N N . ALA C 1 45 ? 35.789 20.585 16.377 1.00 13.43 44 ALA C N 1
ATOM 5566 C CA . ALA C 1 45 ? 34.438 20.298 15.870 1.00 14.01 44 ALA C CA 1
ATOM 5567 C C . ALA C 1 45 ? 33.876 21.441 15.021 1.00 11.29 44 ALA C C 1
ATOM 5568 O O . ALA C 1 45 ? 33.249 21.192 13.974 1.00 17.20 44 ALA C O 1
ATOM 5575 N N . ASP C 1 46 ? 34.118 22.681 15.423 1.00 17.96 45 ASP C N 1
ATOM 5576 C CA . ASP C 1 46 ? 33.661 23.833 14.650 1.00 18.59 45 ASP C CA 1
ATOM 5577 C C . ASP C 1 46 ? 34.348 23.886 13.293 1.00 21.99 45 ASP C C 1
ATOM 5578 O O . ASP C 1 46 ? 33.724 24.292 12.306 1.00 16.17 45 ASP C O 1
ATOM 5587 N N . ASP C 1 47 ? 35.629 23.519 13.256 1.00 17.62 46 ASP C N 1
ATOM 5588 C CA A ASP C 1 47 ? 36.398 23.480 11.995 0.51 18.92 46 ASP C CA 1
ATOM 5589 C CA B ASP C 1 47 ? 36.368 23.532 12.005 0.49 18.94 46 ASP C CA 1
ATOM 5590 C C . ASP C 1 47 ? 35.886 22.401 11.070 1.00 16.51 46 ASP C C 1
ATOM 5591 O O . ASP C 1 47 ? 35.827 22.585 9.864 1.00 16.18 46 ASP C O 1
ATOM 5608 N N . ALA C 1 48 ? 35.500 21.255 11.622 1.00 15.45 47 ALA C N 1
ATOM 5609 C CA . ALA C 1 48 ? 34.930 20.202 10.782 1.00 16.58 47 ALA C CA 1
ATOM 5610 C C . ALA C 1 48 ? 33.627 20.693 10.135 1.00 22.09 47 ALA C C 1
ATOM 5611 O O . ALA C 1 48 ? 33.391 20.489 8.925 1.00 14.16 47 ALA C O 1
ATOM 5618 N N . ALA C 1 49 ? 32.789 21.353 10.934 1.00 16.01 48 ALA C N 1
ATOM 5619 C CA . ALA C 1 49 ? 31.528 21.887 10.436 1.00 16.51 48 ALA C CA 1
ATOM 5620 C C . ALA C 1 49 ? 31.756 22.939 9.353 1.00 18.60 48 ALA C C 1
ATOM 5621 O O . ALA C 1 49 ? 31.013 23.006 8.355 1.00 17.72 48 ALA C O 1
ATOM 5628 N N . ALA C 1 50 ? 32.762 23.779 9.556 1.00 18.32 49 ALA C N 1
ATOM 5629 C CA . ALA C 1 50 ? 33.061 24.821 8.586 1.00 15.81 49 ALA C CA 1
ATOM 5630 C C . ALA C 1 50 ? 33.583 24.212 7.282 1.00 18.40 49 ALA C C 1
ATOM 5631 O O . ALA C 1 50 ? 33.199 24.665 6.199 1.00 20.57 49 ALA C O 1
ATOM 5638 N N . SER C 1 51 ? 34.423 23.182 7.362 1.00 14.50 50 SER C N 1
ATOM 5639 C CA A SER C 1 51 ? 34.889 22.497 6.162 0.78 16.43 50 SER C CA 1
ATOM 5640 C CA B SER C 1 51 ? 34.883 22.507 6.153 0.22 16.51 50 SER C CA 1
ATOM 5641 C C . SER C 1 51 ? 33.680 21.951 5.394 1.00 17.19 50 SER C C 1
ATOM 5642 O O . SER C 1 51 ? 33.621 22.001 4.171 1.00 17.91 50 SER C O 1
ATOM 5657 N N . ILE C 1 52 ? 32.696 21.446 6.125 1.00 17.54 51 ILE C N 1
ATOM 5658 C CA . ILE C 1 52 ? 31.526 20.851 5.482 1.00 15.87 51 ILE C CA 1
ATOM 5659 C C . ILE C 1 52 ? 30.700 21.914 4.800 1.00 20.89 51 ILE C C 1
ATOM 5660 O O . ILE C 1 52 ? 30.223 21.703 3.655 1.00 18.06 51 ILE C O 1
ATOM 5676 N N . ALA C 1 53 ? 30.550 23.068 5.453 1.00 14.95 52 ALA C N 1
ATOM 5677 C CA . ALA C 1 53 ? 29.778 24.158 4.841 1.00 17.36 52 ALA C CA 1
ATOM 5678 C C . ALA C 1 53 ? 30.452 24.620 3.552 1.00 20.36 52 ALA C C 1
ATOM 5679 O O . ALA C 1 53 ? 29.788 24.984 2.582 1.00 19.88 52 ALA C O 1
ATOM 5686 N N . THR C 1 54 ? 31.778 24.581 3.542 1.00 17.43 53 THR C N 1
ATOM 5687 C CA . THR C 1 54 ? 32.547 25.010 2.381 1.00 16.99 53 THR C CA 1
ATOM 5688 C C . THR C 1 54 ? 32.305 24.061 1.200 1.00 22.90 53 THR C C 1
ATOM 5689 O O . THR C 1 54 ? 32.047 24.504 0.078 1.00 20.10 53 THR C O 1
ATOM 5700 N N . ILE C 1 55 ? 32.334 22.761 1.463 1.00 16.55 54 ILE C N 1
ATOM 5701 C CA . ILE C 1 55 ? 32.067 21.761 0.437 1.00 21.40 54 ILE C CA 1
ATOM 5702 C C . ILE C 1 55 ? 30.655 21.915 -0.144 1.00 23.49 54 ILE C C 1
ATOM 5703 O O . ILE C 1 55 ? 30.450 21.855 -1.366 1.00 17.67 54 ILE C O 1
ATOM 5719 N N . ASN C 1 56 ? 29.682 22.114 0.732 1.00 18.37 55 ASN C N 1
ATOM 5720 C CA . ASN C 1 56 ? 28.297 22.291 0.297 1.00 18.68 55 ASN C CA 1
ATOM 5721 C C . ASN C 1 56 ? 28.115 23.550 -0.546 1.00 23.90 55 ASN C C 1
ATOM 5722 O O . ASN C 1 56 ? 27.386 23.551 -1.556 1.00 21.69 55 ASN C O 1
ATOM 5733 N N . ALA C 1 57 ? 28.770 24.625 -0.140 1.00 15.05 56 ALA C N 1
ATOM 5734 C CA . ALA C 1 57 ? 28.768 25.845 -0.937 1.00 18.58 56 ALA C CA 1
ATOM 5735 C C . ALA C 1 57 ? 29.353 25.594 -2.329 1.00 22.93 56 ALA C C 1
ATOM 5736 O O . ALA C 1 57 ? 28.807 26.052 -3.340 1.00 21.38 56 ALA C O 1
ATOM 5743 N N . ALA C 1 58 ? 30.470 24.881 -2.386 1.00 19.25 57 ALA C N 1
ATOM 5744 C CA . ALA C 1 58 ? 31.137 24.673 -3.683 1.00 19.87 57 ALA C CA 1
ATOM 5745 C C . ALA C 1 58 ? 30.261 23.824 -4.580 1.00 17.62 57 ALA C C 1
ATOM 5746 O O . ALA C 1 58 ? 30.132 24.078 -5.785 1.00 20.37 57 ALA C O 1
ATOM 5753 N N . SER C 1 59 ? 29.661 22.808 -3.983 1.00 11.07 58 SER C N 1
ATOM 5754 C CA . SER C 1 59 ? 28.816 21.884 -4.708 1.00 19.05 58 SER C CA 1
ATOM 5755 C C . SER C 1 59 ? 27.573 22.595 -5.223 1.00 30.07 58 SER C C 1
ATOM 5756 O O . SER C 1 59 ? 27.172 22.387 -6.387 1.00 21.12 58 SER C O 1
ATOM 5764 N N . ALA C 1 60 ? 26.963 23.443 -4.385 1.00 16.04 59 ALA C N 1
ATOM 5765 C CA . ALA C 1 60 ? 25.790 24.198 -4.837 1.00 25.87 59 ALA C CA 1
ATOM 5766 C C . ALA C 1 60 ? 26.180 25.096 -6.005 1.00 21.68 59 ALA C C 1
ATOM 5767 O O . ALA C 1 60 ? 25.451 25.204 -7.004 1.00 18.91 59 ALA C O 1
ATOM 5774 N N . ALA C 1 61 ? 27.342 25.738 -5.913 1.00 16.72 60 ALA C N 1
ATOM 5775 C CA . ALA C 1 61 ? 27.769 26.610 -7.007 1.00 22.24 60 ALA C CA 1
ATOM 5776 C C . ALA C 1 61 ? 27.973 25.796 -8.281 1.00 26.88 60 ALA C C 1
ATOM 5777 O O . ALA C 1 61 ? 27.494 26.174 -9.348 1.00 20.30 60 ALA C O 1
ATOM 5784 N N . ALA C 1 62 ? 28.676 24.672 -8.165 1.00 13.23 61 ALA C N 1
ATOM 5785 C CA . ALA C 1 62 ? 28.905 23.810 -9.317 1.00 19.48 61 ALA C CA 1
ATOM 5786 C C . ALA C 1 62 ? 27.587 23.347 -9.947 1.00 18.26 61 ALA C C 1
ATOM 5787 O O . ALA C 1 62 ? 27.489 23.231 -11.181 1.00 16.57 61 ALA C O 1
ATOM 5794 N N . LYS C 1 63 ? 26.576 23.061 -9.128 1.00 13.83 62 LYS C N 1
ATOM 5795 C CA . LYS C 1 63 ? 25.291 22.544 -9.675 1.00 13.05 62 LYS C CA 1
ATOM 5796 C C . LYS C 1 63 ? 24.545 23.616 -10.474 1.00 20.15 62 LYS C C 1
ATOM 5797 O O . LYS C 1 63 ? 23.901 23.342 -11.506 1.00 20.06 62 LYS C O 1
ATOM 5816 N N . SER C 1 64 ? 24.664 24.846 -10.008 1.00 21.28 63 SER C N 1
ATOM 5817 C CA . SER C 1 64 ? 24.116 25.991 -10.707 1.00 26.13 63 SER C CA 1
ATOM 5818 C C . SER C 1 64 ? 24.783 26.180 -12.078 1.00 19.69 63 SER C C 1
ATOM 5819 O O . SER C 1 64 ? 24.100 26.280 -13.117 1.00 17.66 63 SER C O 1
ATOM 5827 N N A ILE C 1 65 ? 26.111 26.226 -12.072 0.37 18.16 64 ILE C N 1
ATOM 5828 N N B ILE C 1 65 ? 26.108 26.230 -12.085 0.63 18.10 64 ILE C N 1
ATOM 5829 C CA A ILE C 1 65 ? 26.898 26.358 -13.304 0.37 16.66 64 ILE C CA 1
ATOM 5830 C CA B ILE C 1 65 ? 26.864 26.387 -13.339 0.63 16.56 64 ILE C CA 1
ATOM 5831 C C A ILE C 1 65 ? 26.525 25.289 -14.319 0.37 16.41 64 ILE C C 1
ATOM 5832 C C B ILE C 1 65 ? 26.567 25.278 -14.337 0.63 16.35 64 ILE C C 1
ATOM 5833 O O A ILE C 1 65 ? 26.339 25.584 -15.501 0.37 16.80 64 ILE C O 1
ATOM 5834 O O B ILE C 1 65 ? 26.467 25.541 -15.535 0.63 16.75 64 ILE C O 1
ATOM 5865 N N . ALA C 1 66 ? 26.409 24.051 -13.854 1.00 13.79 65 ALA C N 1
ATOM 5866 C CA . ALA C 1 66 ? 26.123 22.933 -14.734 1.00 15.99 65 ALA C CA 1
ATOM 5867 C C . ALA C 1 66 ? 24.705 23.042 -15.278 1.00 20.17 65 ALA C C 1
ATOM 5868 O O . ALA C 1 66 ? 24.442 22.701 -16.438 1.00 14.27 65 ALA C O 1
ATOM 5876 N N . ALA C 1 67 ? 23.784 23.522 -14.448 1.00 16.00 66 ALA C N 1
ATOM 5877 C CA . ALA C 1 67 ? 22.419 23.766 -14.906 1.00 18.24 66 ALA C CA 1
ATOM 5878 C C . ALA C 1 67 ? 22.374 24.830 -15.995 1.00 11.66 66 ALA C C 1
ATOM 5879 O O . ALA C 1 67 ? 21.665 24.673 -16.985 1.00 16.95 66 ALA C O 1
ATOM 5886 N N . ALA C 1 68 ? 23.127 25.911 -15.835 1.00 15.87 67 ALA C N 1
ATOM 5887 C CA . ALA C 1 68 ? 23.130 26.959 -16.839 1.00 18.53 67 ALA C CA 1
ATOM 5888 C C . ALA C 1 68 ? 23.731 26.409 -18.135 1.00 20.82 67 ALA C C 1
ATOM 5889 O O . ALA C 1 68 ? 23.217 26.650 -19.224 1.00 15.92 67 ALA C O 1
ATOM 5896 N N . ALA C 1 69 ? 24.796 25.631 -18.018 1.00 14.07 68 ALA C N 1
ATOM 5897 C CA . ALA C 1 69 ? 25.403 25.062 -19.218 1.00 12.96 68 ALA C CA 1
ATOM 5898 C C . ALA C 1 69 ? 24.463 24.098 -19.907 1.00 11.49 68 ALA C C 1
ATOM 5899 O O . ALA C 1 69 ? 24.462 24.009 -21.134 1.00 16.69 68 ALA C O 1
ATOM 5906 N N . ALA C 1 70 ? 23.665 23.363 -19.142 1.00 11.07 69 ALA C N 1
ATOM 5907 C CA . ALA C 1 70 ? 22.766 22.400 -19.777 1.00 14.30 69 ALA C CA 1
ATOM 5908 C C . ALA C 1 70 ? 21.653 23.153 -20.533 1.00 15.75 69 ALA C C 1
ATOM 5909 O O . ALA C 1 70 ? 21.276 22.779 -21.649 1.00 13.86 69 ALA C O 1
ATOM 5916 N N . MET C 1 71 ? 21.151 24.240 -19.955 1.00 20.17 70 MET C N 1
ATOM 5917 C CA . MET C 1 71 ? 20.128 25.049 -20.650 1.00 15.64 70 MET C CA 1
ATOM 5918 C C . MET C 1 71 ? 20.717 25.671 -21.911 1.00 18.24 70 MET C C 1
ATOM 5919 O O . MET C 1 71 ? 20.071 25.703 -22.963 1.00 15.45 70 MET C O 1
ATOM 5933 N N . ALA C 1 72 ? 21.935 26.190 -21.810 1.00 17.07 71 ALA C N 1
ATOM 5934 C CA . ALA C 1 72 ? 22.605 26.747 -22.987 1.00 15.49 71 ALA C CA 1
ATOM 5935 C C . ALA C 1 72 ? 22.686 25.725 -24.126 1.00 14.51 71 ALA C C 1
ATOM 5936 O O . ALA C 1 72 ? 22.358 26.047 -25.270 1.00 13.63 71 ALA C O 1
ATOM 5943 N N . ALA C 1 73 ? 23.131 24.507 -23.820 1.00 11.26 72 ALA C N 1
ATOM 5944 C CA . ALA C 1 73 ? 23.336 23.488 -24.848 1.00 12.39 72 ALA C CA 1
ATOM 5945 C C . ALA C 1 73 ? 21.990 23.051 -25.437 1.00 12.77 72 ALA C C 1
ATOM 5946 O O . ALA C 1 73 ? 21.886 22.768 -26.629 1.00 12.20 72 ALA C O 1
ATOM 5953 N N . LYS C 1 74 ? 20.969 23.010 -24.577 1.00 13.16 73 LYS C N 1
ATOM 5954 C CA . LYS C 1 74 ? 19.620 22.619 -24.984 1.00 11.46 73 LYS C CA 1
ATOM 5955 C C . LYS C 1 74 ? 19.055 23.665 -25.921 1.00 11.97 73 LYS C C 1
ATOM 5956 O O . LYS C 1 74 ? 18.510 23.327 -26.966 1.00 17.37 73 LYS C O 1
ATOM 5975 N N . ASP C 1 75 ? 19.187 24.939 -25.549 1.00 17.09 74 ASP C N 1
ATOM 5976 C CA . ASP C 1 75 ? 18.685 26.028 -26.387 1.00 15.94 74 ASP C CA 1
ATOM 5977 C C . ASP C 1 75 ? 19.439 26.108 -27.717 1.00 19.50 74 ASP C C 1
ATOM 5978 O O . ASP C 1 75 ? 18.845 26.386 -28.781 1.00 13.39 74 ASP C O 1
ATOM 5987 N N . THR C 1 76 ? 20.743 25.867 -27.655 1.00 14.50 75 THR C N 1
ATOM 5988 C CA . THR C 1 76 ? 21.593 25.916 -28.850 1.00 9.79 75 THR C CA 1
ATOM 5989 C C . THR C 1 76 ? 21.222 24.813 -29.835 1.00 16.77 75 THR C C 1
ATOM 5990 O O . THR C 1 76 ? 21.164 25.042 -31.048 1.00 16.98 75 THR C O 1
ATO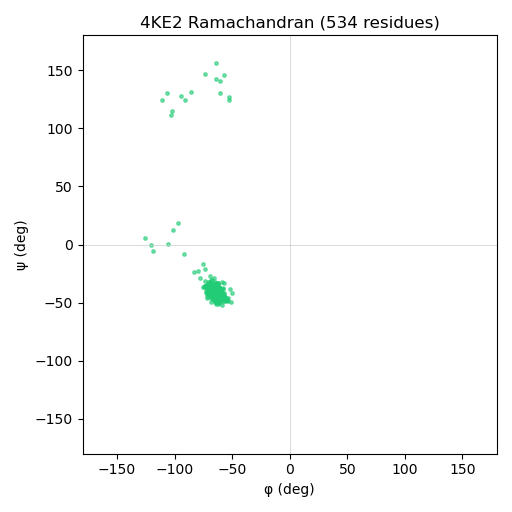M 6001 N N . ALA C 1 77 ? 20.953 23.619 -29.325 1.00 13.98 76 ALA C N 1
ATOM 6002 C CA . ALA C 1 77 ? 20.547 22.525 -30.194 1.00 16.28 76 ALA C CA 1
ATOM 6003 C C . ALA C 1 77 ? 19.169 22.784 -30.776 1.00 14.58 76 ALA C C 1
ATOM 6004 O O . ALA C 1 77 ? 18.914 22.483 -31.947 1.00 12.53 76 ALA C O 1
ATOM 6011 N N . ALA C 1 78 ? 18.274 23.299 -29.948 1.00 13.68 77 ALA C N 1
ATOM 6012 C CA . ALA C 1 78 ? 16.911 23.581 -30.424 1.00 18.79 77 ALA C CA 1
ATOM 6013 C C . ALA C 1 78 ? 16.950 24.596 -31.542 1.00 14.44 77 ALA C C 1
ATOM 6014 O O . ALA C 1 78 ? 16.276 24.422 -32.569 1.00 14.28 77 ALA C O 1
ATOM 6021 N N . ALA C 1 79 ? 17.723 25.664 -31.359 1.00 11.01 78 ALA C N 1
ATOM 6022 C CA . ALA C 1 79 ? 17.873 26.687 -32.410 1.00 18.79 78 ALA C CA 1
ATOM 6023 C C . ALA C 1 79 ? 18.469 26.096 -33.702 1.00 18.81 78 ALA C C 1
ATOM 6024 O O . ALA C 1 79 ? 18.015 26.392 -34.824 1.00 10.69 78 ALA C O 1
ATOM 6031 N N . ALA C 1 80 ? 19.473 25.240 -33.559 1.00 15.55 79 ALA C N 1
ATOM 6032 C CA . ALA C 1 80 ? 20.091 24.626 -34.764 1.00 15.73 79 ALA C CA 1
ATOM 6033 C C . ALA C 1 80 ? 19.093 23.746 -35.518 1.00 11.70 79 ALA C C 1
ATOM 6034 O O . ALA C 1 80 ? 19.036 23.738 -36.770 1.00 15.73 79 ALA C O 1
ATOM 6041 N N . ALA C 1 81 ? 18.312 22.998 -34.759 1.00 14.09 80 ALA C N 1
ATOM 6042 C CA . ALA C 1 81 ? 17.320 22.096 -35.329 1.00 14.88 80 ALA C CA 1
ATOM 6043 C C . ALA C 1 81 ? 16.242 22.904 -36.040 1.00 15.50 80 ALA C C 1
ATOM 6044 O O . ALA C 1 81 ? 15.745 22.516 -37.112 1.00 12.06 80 ALA C O 1
ATOM 6051 N N . SER C 1 82 ? 15.847 24.021 -35.444 1.00 13.14 81 SER C N 1
ATOM 6052 C CA . SER C 1 82 ? 14.819 24.844 -36.099 1.00 13.03 81 SER C CA 1
ATOM 6053 C C . SER C 1 82 ? 15.359 25.460 -37.403 1.00 15.79 81 SER C C 1
ATOM 6054 O O . SER C 1 82 ? 14.668 25.485 -38.438 1.00 16.36 81 SER C O 1
ATOM 6062 N N . ALA C 1 83 ? 16.589 25.946 -37.365 1.00 14.61 82 ALA C N 1
ATOM 6063 C CA . ALA C 1 83 ? 17.237 26.499 -38.563 1.00 14.75 82 ALA C CA 1
ATOM 6064 C C . ALA C 1 83 ? 17.374 25.454 -39.667 1.00 17.82 82 ALA C C 1
ATOM 6065 O O . ALA C 1 83 ? 17.154 25.746 -40.848 1.00 14.38 82 ALA C O 1
ATOM 6072 N N . ALA C 1 84 ? 17.730 24.235 -39.294 1.00 11.47 83 ALA C N 1
ATOM 6073 C CA . ALA C 1 84 ? 17.898 23.186 -40.286 1.00 14.12 83 ALA C CA 1
ATOM 6074 C C . ALA C 1 84 ? 16.535 22.803 -40.894 1.00 15.34 83 ALA C C 1
ATOM 6075 O O . ALA C 1 84 ? 16.433 22.557 -42.093 1.00 11.66 83 ALA C O 1
ATOM 6082 N N . ALA C 1 85 ? 15.491 22.727 -40.076 1.00 15.90 84 ALA C N 1
ATOM 6083 C CA . ALA C 1 85 ? 14.155 22.411 -40.608 1.00 10.36 84 ALA C CA 1
ATOM 6084 C C . ALA C 1 85 ? 13.647 23.507 -41.554 1.00 14.11 84 ALA C C 1
ATOM 6085 O O . ALA C 1 85 ? 12.952 23.205 -42.535 1.00 15.52 84 ALA C O 1
ATOM 6092 N N . ALA C 1 86 ? 13.982 24.764 -41.271 1.00 13.19 85 ALA C N 1
ATOM 6093 C CA . ALA C 1 86 ? 13.579 25.870 -42.155 1.00 18.89 85 ALA C CA 1
ATOM 6094 C C . ALA C 1 86 ? 14.276 25.771 -43.501 1.00 19.48 85 ALA C C 1
ATOM 6095 O O . ALA C 1 86 ? 13.685 26.044 -44.554 1.00 15.28 85 ALA C O 1
ATOM 6102 N N . ALA C 1 87 ? 15.540 25.374 -43.486 1.00 14.67 86 ALA C N 1
ATOM 6103 C CA . ALA C 1 87 ? 16.257 25.250 -44.766 1.00 16.37 86 ALA C CA 1
ATOM 6104 C C . ALA C 1 87 ? 15.708 24.092 -45.573 1.00 15.31 86 ALA C C 1
ATOM 6105 O O . ALA C 1 87 ? 15.653 24.129 -46.807 1.00 14.53 86 ALA C O 1
ATOM 6112 N N . VAL C 1 88 ? 15.340 23.027 -44.886 1.00 13.65 87 VAL C N 1
ATOM 6113 C CA . VAL C 1 88 ? 14.855 21.850 -45.580 1.00 10.95 87 VAL C CA 1
ATOM 6114 C C . VAL C 1 88 ? 13.542 22.189 -46.285 1.00 13.91 87 VAL C C 1
ATOM 6115 O O . VAL C 1 88 ? 13.300 21.825 -47.457 1.00 13.33 87 VAL C O 1
ATOM 6128 N N . ALA C 1 89 ? 12.690 22.889 -45.555 1.00 15.04 88 ALA C N 1
ATOM 6129 C CA . ALA C 1 89 ? 11.376 23.239 -46.086 1.00 19.44 88 ALA C CA 1
ATOM 6130 C C . ALA C 1 89 ? 11.505 24.226 -47.243 1.00 16.96 88 ALA C C 1
ATOM 6131 O O . ALA C 1 89 ? 10.852 24.073 -48.283 1.00 17.03 88 ALA C O 1
ATOM 6138 N N . SER C 1 90 ? 12.322 25.257 -47.079 1.00 16.64 89 SER C N 1
ATOM 6139 C CA A SER C 1 90 ? 12.458 26.290 -48.104 0.55 17.14 89 SER C CA 1
ATOM 6140 C CA B SER C 1 90 ? 12.429 26.283 -48.112 0.45 17.15 89 SER C CA 1
ATOM 6141 C C . SER C 1 90 ? 13.093 25.697 -49.357 1.00 22.31 89 SER C C 1
ATOM 6142 O O . SER C 1 90 ? 12.735 26.041 -50.480 1.00 20.80 89 SER C O 1
ATOM 6157 N N . ALA C 1 91 ? 14.037 24.783 -49.166 1.00 15.01 90 ALA C N 1
ATOM 6158 C CA . ALA C 1 91 ? 14.657 24.122 -50.318 1.00 14.34 90 ALA C CA 1
ATOM 6159 C C . ALA C 1 91 ? 13.617 23.328 -51.121 1.00 20.95 90 ALA C C 1
ATOM 6160 O O . ALA C 1 91 ? 13.571 23.401 -52.343 1.00 18.80 90 ALA C O 1
ATOM 6167 N N . ALA C 1 92 ? 12.801 22.546 -50.431 1.00 21.12 91 ALA C N 1
ATOM 6168 C CA . ALA C 1 92 ? 11.864 21.658 -51.116 1.00 25.32 91 ALA C CA 1
ATOM 6169 C C . ALA C 1 92 ? 10.865 22.476 -51.933 1.00 22.74 91 ALA C C 1
ATOM 6170 O O . ALA C 1 92 ? 10.548 22.133 -53.079 1.00 24.72 91 ALA C O 1
ATOM 6177 N N . LYS C 1 93 ? 10.377 23.559 -51.335 1.00 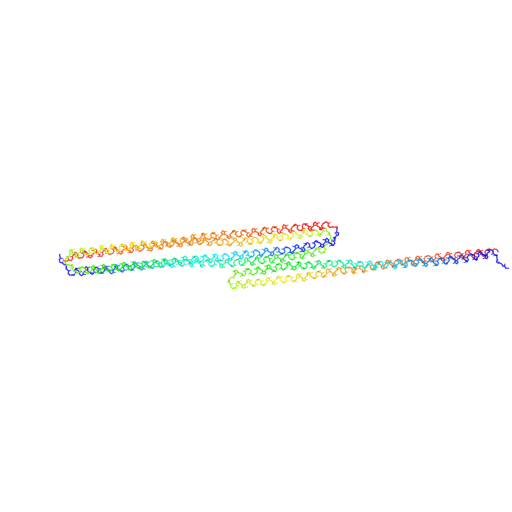25.06 92 LYS C N 1
ATOM 6178 C CA . LYS C 1 93 ? 9.376 24.412 -51.981 1.00 25.37 92 LYS C CA 1
ATOM 6179 C C . LYS C 1 93 ? 9.972 25.084 -53.217 1.00 20.53 92 LYS C C 1
ATOM 6180 O O . LYS C 1 93 ? 9.361 25.099 -54.292 1.00 21.47 92 LYS C O 1
ATOM 6199 N N . ALA C 1 94 ? 11.183 25.617 -53.094 1.00 19.56 93 ALA C N 1
ATOM 6200 C CA . ALA C 1 94 ? 11.776 26.316 -54.221 1.00 21.61 93 ALA C CA 1
ATOM 6201 C C . ALA C 1 94 ? 11.979 25.373 -55.407 1.00 26.26 93 ALA C C 1
ATOM 6202 O O . ALA C 1 94 ? 11.830 25.787 -56.565 1.00 20.67 93 ALA C O 1
ATOM 6209 N N . LEU C 1 95 ? 12.302 24.109 -55.133 1.00 16.93 94 LEU C N 1
ATOM 6210 C CA . LEU C 1 95 ? 12.637 23.184 -56.226 1.00 18.07 94 LEU C CA 1
ATOM 6211 C C . LEU C 1 95 ? 11.363 22.783 -56.987 1.00 24.80 94 LEU C C 1
ATOM 6212 O O . LEU C 1 95 ? 11.430 22.336 -58.139 1.00 18.66 94 LEU C O 1
ATOM 6228 N N . GLU C 1 96 ? 10.210 22.939 -56.350 1.00 25.90 95 GLU C N 1
ATOM 6229 C CA . GLU C 1 96 ? 8.955 22.551 -56.998 1.00 28.29 95 GLU C CA 1
ATOM 6230 C C . GLU C 1 96 ? 8.772 23.322 -58.282 1.00 29.70 95 GLU C C 1
ATOM 6231 O O . GLU C 1 96 ? 8.180 22.807 -59.233 1.00 33.61 95 GLU C O 1
ATOM 6243 N N . THR C 1 97 ? 9.256 24.560 -58.326 1.00 20.64 96 THR C N 1
ATOM 6244 C CA . THR C 1 97 ? 9.040 2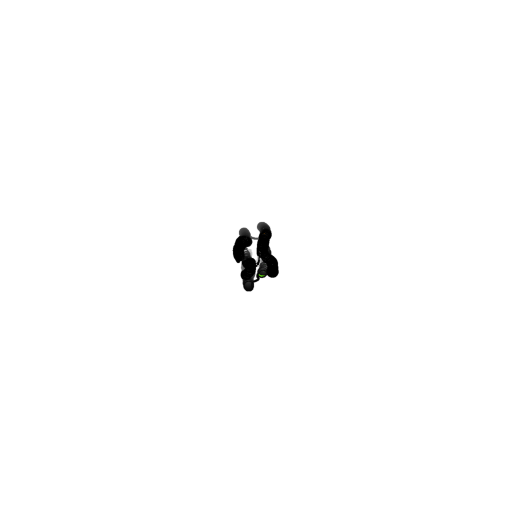5.378 -59.528 1.00 29.88 96 THR C CA 1
ATOM 6245 C C . THR C 1 97 ? 10.243 25.458 -60.444 1.00 29.57 96 THR C C 1
ATOM 6246 O O . THR C 1 97 ? 10.277 26.302 -61.333 1.00 25.42 96 THR C O 1
ATOM 6257 N N . ILE C 1 98 ? 11.236 24.602 -60.218 1.00 23.28 97 ILE C N 1
ATOM 6258 C CA . ILE C 1 98 ? 12.360 24.479 -61.151 1.00 22.47 97 ILE C CA 1
ATOM 6259 C C . ILE C 1 98 ? 12.061 23.333 -62.114 1.00 26.72 97 ILE C C 1
ATOM 6260 O O . ILE C 1 98 ? 11.711 22.228 -61.682 1.00 25.81 97 ILE C O 1
ATOM 6276 N N . ASN C 1 99 ? 12.163 23.611 -63.416 1.00 29.00 98 ASN C N 1
ATOM 6277 C CA . ASN C 1 99 ? 11.780 22.653 -64.453 1.00 26.24 98 ASN C CA 1
ATOM 6278 C C . ASN C 1 99 ? 12.909 22.393 -65.462 1.00 35.03 98 ASN C C 1
ATOM 6279 O O . ASN C 1 99 ? 12.720 21.698 -66.462 1.00 36.54 98 ASN C O 1
ATOM 6290 N N . VAL C 1 100 ? 14.080 22.956 -65.208 1.00 24.32 99 VAL C N 1
ATOM 6291 C CA . VAL C 1 100 ? 15.232 22.684 -66.045 1.00 25.83 99 VAL C CA 1
ATOM 6292 C C . VAL C 1 100 ? 16.197 21.779 -65.285 1.00 36.61 99 VAL C C 1
ATOM 6293 O O . VAL C 1 100 ? 16.536 22.043 -64.126 1.00 26.01 99 VAL C O 1
ATOM 6306 N N . LYS C 1 101 ? 16.639 20.708 -65.931 1.00 25.09 100 LYS C N 1
ATOM 6307 C CA . LYS C 1 101 ? 17.387 19.672 -65.219 1.00 31.72 100 LYS C CA 1
ATOM 6308 C C . LYS C 1 101 ? 18.705 20.202 -64.638 1.00 28.76 100 LYS C C 1
ATOM 6309 O O . LYS C 1 101 ? 18.976 20.012 -63.451 1.00 26.41 100 LYS C O 1
ATOM 6328 N N . ALA C 1 102 ? 19.527 20.859 -65.453 1.00 22.37 101 ALA C N 1
ATOM 6329 C CA . ALA C 1 102 ? 20.813 21.358 -64.951 1.00 27.72 101 ALA C CA 1
ATOM 6330 C C . ALA C 1 102 ? 20.628 22.280 -63.752 1.00 30.19 101 ALA C C 1
ATOM 6331 O O . ALA C 1 102 ? 21.490 22.344 -62.865 1.00 25.50 101 ALA C O 1
ATOM 6338 N N . ALA C 1 103 ? 19.520 23.017 -63.755 1.00 22.00 102 ALA C N 1
ATOM 6339 C CA . ALA C 1 103 ? 19.229 23.996 -62.718 1.00 25.76 102 ALA C CA 1
ATOM 6340 C C . ALA C 1 103 ? 18.786 23.284 -61.461 1.00 23.53 102 ALA C C 1
ATOM 6341 O O . ALA C 1 103 ? 19.096 23.712 -60.367 1.00 22.49 102 ALA C O 1
ATOM 6348 N N . TYR C 1 104 ? 18.043 22.198 -61.633 1.00 22.01 103 TYR C N 1
ATOM 6349 C CA . TYR C 1 104 ? 17.550 21.414 -60.517 1.00 21.22 103 TYR C CA 1
ATOM 6350 C C . TYR C 1 104 ? 18.755 20.761 -59.824 1.00 21.46 103 TYR C C 1
ATOM 6351 O O . TYR C 1 104 ? 18.899 20.797 -58.599 1.00 18.69 103 TYR C O 1
ATOM 6369 N N . ALA C 1 105 ? 19.639 20.182 -60.623 1.00 18.04 104 ALA C N 1
ATOM 6370 C CA . ALA C 1 105 ? 20.876 19.620 -60.090 1.00 20.78 104 ALA C CA 1
ATOM 6371 C C . ALA C 1 105 ? 21.732 20.676 -59.377 1.00 20.77 104 ALA C C 1
ATOM 6372 O O . ALA C 1 105 ? 22.312 20.396 -58.323 1.00 19.42 104 ALA C O 1
ATOM 6379 N N . ALA C 1 106 ? 21.860 21.871 -59.952 1.00 16.88 105 ALA C N 1
ATOM 6380 C CA . ALA C 1 106 ? 22.709 22.877 -59.317 1.00 19.55 105 ALA C CA 1
ATOM 6381 C C . ALA C 1 106 ? 22.132 23.291 -57.955 1.00 17.09 105 ALA C C 1
ATOM 6382 O O . ALA C 1 106 ? 22.863 23.382 -56.950 1.00 14.91 105 ALA C O 1
ATOM 6389 N N . ALA C 1 107 ? 20.824 23.530 -57.917 1.00 16.28 106 ALA C N 1
ATOM 6390 C CA . ALA C 1 107 ? 20.175 23.894 -56.651 1.00 16.33 106 ALA C CA 1
ATOM 6391 C C . ALA C 1 107 ? 20.310 22.786 -55.595 1.00 16.63 106 ALA C C 1
ATOM 6392 O O . ALA C 1 107 ? 20.534 23.069 -54.410 1.00 19.12 106 ALA C O 1
ATOM 6399 N N . THR C 1 108 ? 20.172 21.535 -56.009 1.00 14.37 107 THR C N 1
ATOM 6400 C CA . THR C 1 108 ? 20.298 20.398 -55.095 1.00 18.64 107 THR C CA 1
ATOM 6401 C C . THR C 1 108 ? 21.722 20.314 -54.536 1.00 20.20 107 THR C C 1
ATOM 6402 O O . THR C 1 108 ? 21.927 20.059 -53.338 1.00 16.64 107 THR C O 1
ATOM 6413 N N . THR C 1 109 ? 22.705 20.540 -55.407 1.00 14.37 108 THR C N 1
ATOM 6414 C CA . THR C 1 109 ? 24.116 20.500 -55.017 1.00 14.77 108 THR C CA 1
ATOM 6415 C C . THR C 1 109 ? 24.424 21.595 -54.002 1.00 14.12 108 THR C C 1
ATOM 6416 O O . THR C 1 109 ? 25.054 21.363 -52.941 1.00 12.80 108 THR C O 1
ATOM 6427 N N . ALA C 1 110 ? 23.961 22.793 -54.318 1.00 15.30 109 ALA C N 1
ATOM 6428 C CA . ALA C 1 110 ? 24.056 23.909 -53.394 1.00 17.65 109 ALA C CA 1
ATOM 6429 C C . ALA C 1 110 ? 23.368 23.594 -52.058 1.00 15.57 109 ALA C C 1
ATOM 6430 O O . ALA C 1 110 ? 23.941 23.880 -51.022 1.00 16.32 109 ALA C O 1
ATOM 6437 N N . ASN C 1 111 ? 22.170 23.001 -52.077 1.00 16.68 110 ASN C N 1
ATOM 6438 C CA . ASN C 1 111 ? 21.449 22.701 -50.836 1.00 17.98 110 ASN C CA 1
ATOM 6439 C C . ASN C 1 111 ? 22.264 21.734 -49.986 1.00 20.41 110 ASN C C 1
ATOM 6440 O O . ASN C 1 111 ? 22.341 21.886 -48.757 1.00 14.35 110 ASN C O 1
ATOM 6451 N N . THR C 1 112 ? 22.893 20.758 -50.642 1.00 14.21 111 THR C N 1
ATOM 6452 C CA . THR C 1 112 ? 23.732 19.777 -49.939 1.00 11.52 111 THR C CA 1
ATOM 6453 C C . THR C 1 112 ? 24.919 20.470 -49.293 1.00 15.40 111 THR C C 1
ATOM 6454 O O . THR C 1 112 ? 25.243 20.211 -48.130 1.00 12.61 111 THR C O 1
ATOM 6465 N N . ALA C 1 113 ? 25.574 21.358 -50.034 1.00 8.94 112 ALA C N 1
ATOM 6466 C CA . ALA C 1 113 ? 26.744 22.016 -49.470 1.00 11.00 112 ALA C CA 1
ATOM 6467 C C . ALA C 1 113 ? 26.364 22.918 -48.310 1.00 12.51 112 ALA C C 1
ATOM 6468 O O . ALA C 1 113 ? 27.099 23.018 -47.319 1.00 12.10 112 ALA C O 1
ATOM 6475 N N . ALA C 1 114 ? 25.241 23.620 -48.451 1.00 13.22 113 ALA C N 1
ATOM 6476 C CA . ALA C 1 114 ? 24.810 24.555 -47.399 1.00 16.37 113 ALA C CA 1
ATOM 6477 C C . ALA C 1 114 ? 24.502 23.821 -46.118 1.00 13.70 113 ALA C C 1
ATO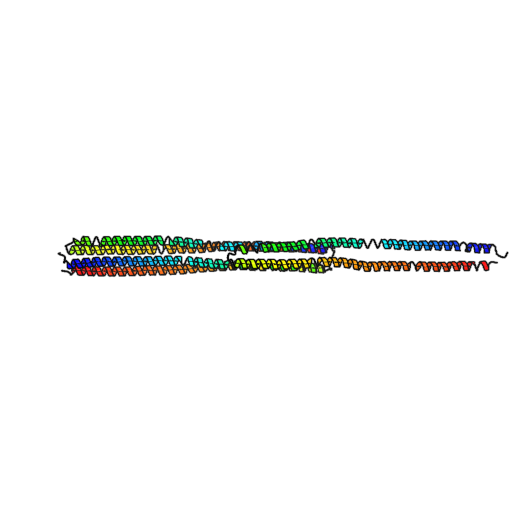M 6478 O O . ALA C 1 114 ? 24.812 24.318 -45.026 1.00 15.09 113 ALA C O 1
ATOM 6485 N N . ALA C 1 115 ? 23.874 22.657 -46.246 1.00 9.84 114 ALA C N 1
ATOM 6486 C CA . ALA C 1 115 ? 23.482 21.883 -45.080 1.00 10.14 114 ALA C CA 1
ATOM 6487 C C . ALA C 1 115 ? 24.719 21.265 -44.446 1.00 12.11 114 ALA C C 1
ATOM 6488 O O . ALA C 1 115 ? 24.806 21.136 -43.227 1.00 9.54 114 ALA C O 1
ATOM 6495 N N . ALA C 1 116 ? 25.677 20.876 -45.280 1.00 13.78 115 ALA C N 1
ATOM 6496 C CA . ALA C 1 116 ? 26.923 20.308 -44.747 1.00 13.58 115 ALA C CA 1
ATOM 6497 C C . ALA C 1 116 ? 27.685 21.346 -43.970 1.00 12.62 115 ALA C C 1
ATOM 6498 O O . ALA C 1 116 ? 28.297 21.033 -42.946 1.00 14.64 115 ALA C O 1
ATOM 6505 N N . ALA C 1 117 ? 27.722 22.576 -44.479 1.00 10.31 116 ALA C N 1
ATOM 6506 C CA . ALA C 1 117 ? 28.492 23.611 -43.795 1.00 9.68 116 ALA C CA 1
ATOM 6507 C C . ALA C 1 117 ? 27.823 23.940 -42.450 1.00 11.08 116 ALA C C 1
ATOM 6508 O O . ALA C 1 117 ? 28.500 24.047 -41.401 1.00 11.36 116 ALA C O 1
ATOM 6515 N N . ALA C 1 118 ? 26.494 24.077 -42.452 1.00 11.12 117 ALA C N 1
ATOM 6516 C CA . ALA C 1 118 ? 25.792 24.335 -41.175 1.00 13.47 117 ALA C CA 1
ATOM 6517 C C . ALA C 1 118 ? 25.952 23.179 -40.178 1.00 10.91 117 ALA C C 1
ATOM 6518 O O . ALA C 1 118 ? 26.188 23.419 -38.986 1.00 11.98 117 ALA C O 1
ATOM 6525 N N . ALA C 1 119 ? 25.863 21.937 -40.646 1.00 13.56 118 ALA C N 1
ATOM 6526 C CA . ALA C 1 119 ? 25.938 20.805 -39.725 1.00 13.84 118 ALA C CA 1
ATOM 6527 C C . ALA C 1 119 ? 27.349 20.701 -39.117 1.00 11.11 118 ALA C C 1
ATOM 6528 O O . ALA C 1 119 ? 27.503 20.477 -37.923 1.00 13.79 118 ALA C O 1
ATOM 6535 N N . THR C 1 120 ? 28.355 20.841 -39.971 1.00 12.34 119 THR C N 1
ATOM 6536 C CA . THR C 1 120 ? 29.753 20.832 -39.545 1.00 12.64 119 THR C CA 1
ATOM 6537 C C . THR C 1 120 ? 30.034 21.911 -38.486 1.00 14.05 119 THR C C 1
ATOM 6538 O O . THR C 1 120 ? 30.660 21.650 -37.431 1.00 14.35 119 THR C O 1
ATOM 6549 N N . ALA C 1 121 ? 29.584 23.130 -38.763 1.00 12.10 120 ALA C N 1
ATOM 6550 C CA . ALA C 1 121 ? 29.800 24.235 -37.833 1.00 12.95 120 ALA C CA 1
ATOM 6551 C C . ALA C 1 121 ? 29.057 24.017 -36.497 1.00 13.93 120 ALA C C 1
ATOM 6552 O O . ALA C 1 121 ? 29.595 24.356 -35.433 1.00 14.53 120 ALA C O 1
ATOM 6559 N N . THR C 1 122 ? 27.863 23.428 -36.557 1.00 11.94 121 THR C N 1
ATOM 6560 C CA . THR C 1 122 ? 27.062 23.171 -35.355 1.00 12.20 121 THR C CA 1
ATOM 6561 C C . THR C 1 122 ? 27.812 22.136 -34.504 1.00 11.03 121 THR C C 1
ATOM 6562 O O . THR C 1 122 ? 27.939 22.275 -33.302 1.00 11.84 121 THR C O 1
ATOM 6573 N N . THR C 1 123 ? 28.356 21.118 -35.157 1.00 13.95 122 THR C N 1
ATOM 6574 C CA . THR C 1 123 ? 29.159 20.116 -34.481 1.00 13.96 122 THR C CA 1
ATOM 6575 C C . THR C 1 123 ? 30.411 20.730 -33.837 1.00 12.22 122 THR C C 1
ATOM 6576 O O . THR C 1 123 ? 30.714 20.452 -32.663 1.00 14.88 122 THR C O 1
ATOM 6587 N N . ALA C 1 124 ? 31.131 21.577 -34.571 1.00 11.31 123 ALA C N 1
ATOM 6588 C CA . ALA C 1 124 ? 32.349 22.155 -34.013 1.00 9.66 123 ALA C CA 1
ATOM 6589 C C . ALA C 1 124 ? 32.037 23.042 -32.813 1.00 15.55 123 ALA C C 1
ATOM 6590 O O . ALA C 1 124 ? 32.764 23.035 -31.811 1.00 12.60 123 ALA C O 1
ATOM 6597 N N . ALA C 1 125 ? 30.950 23.802 -32.908 1.00 12.39 124 ALA C N 1
ATOM 6598 C CA . ALA C 1 125 ? 30.591 24.732 -31.846 1.00 12.89 124 ALA C CA 1
ATOM 6599 C C . ALA C 1 125 ? 30.239 23.989 -30.577 1.00 12.48 124 ALA C C 1
ATOM 6600 O O . ALA C 1 125 ? 30.651 24.394 -29.494 1.00 12.53 124 ALA C O 1
ATOM 6607 N N . ALA C 1 126 ? 29.489 22.898 -30.715 1.00 12.27 125 ALA C N 1
ATOM 6608 C CA . ALA C 1 126 ? 29.030 22.147 -29.560 1.00 14.02 125 ALA C CA 1
ATOM 6609 C C . ALA C 1 126 ? 30.243 21.513 -28.894 1.00 12.33 125 ALA C C 1
ATOM 6610 O O . ALA C 1 126 ? 30.349 21.484 -27.682 1.00 12.07 125 ALA C O 1
ATOM 6617 N N . ALA C 1 127 ? 31.172 21.041 -29.710 1.00 11.25 126 ALA C N 1
ATOM 6618 C CA . ALA C 1 127 ? 32.371 20.418 -29.188 1.00 14.17 126 ALA C CA 1
ATOM 6619 C C . ALA C 1 127 ? 33.205 21.418 -28.401 1.00 14.97 126 ALA C C 1
ATOM 6620 O O . ALA C 1 127 ? 33.740 21.077 -27.353 1.00 13.99 126 ALA C O 1
ATOM 6627 N N . ALA C 1 128 ? 33.364 22.631 -28.911 1.00 10.04 127 ALA C N 1
ATOM 6628 C CA . ALA C 1 128 ? 34.144 23.629 -28.196 1.00 13.30 127 ALA C CA 1
ATOM 6629 C C . ALA C 1 128 ? 33.464 24.041 -26.882 1.00 10.82 127 ALA C C 1
ATOM 6630 O O . ALA C 1 128 ? 34.136 24.246 -25.854 1.00 11.09 127 ALA C O 1
ATOM 6637 N N . ALA C 1 129 ? 32.138 24.205 -26.925 1.00 9.49 128 ALA C N 1
ATOM 6638 C CA . ALA C 1 129 ? 31.398 24.584 -25.713 1.00 12.71 128 ALA C CA 1
ATOM 6639 C C . ALA C 1 129 ? 31.504 23.477 -24.663 1.00 12.37 128 ALA C C 1
ATOM 6640 O O . ALA C 1 129 ? 31.736 23.737 -23.472 1.00 9.67 128 ALA C O 1
ATOM 6647 N N . ALA C 1 130 ? 31.379 22.231 -25.102 1.00 13.64 129 ALA C N 1
ATOM 6648 C CA . ALA C 1 130 ? 31.460 21.119 -24.155 1.00 11.05 129 ALA C CA 1
ATOM 6649 C C . ALA C 1 130 ? 32.843 21.026 -23.507 1.00 12.87 129 ALA C C 1
ATOM 6650 O O . ALA C 1 130 ? 32.937 20.864 -22.287 1.00 10.83 129 ALA C O 1
ATOM 6657 N N . LYS C 1 131 ? 33.909 21.133 -24.298 1.00 13.15 130 LYS C N 1
ATOM 6658 C CA . LYS C 1 131 ? 35.263 21.180 -23.715 1.00 10.09 130 LYS C CA 1
ATOM 6659 C C . LYS C 1 131 ? 35.456 22.340 -22.713 1.00 17.55 130 LYS C C 1
ATOM 6660 O O . LYS C 1 131 ? 35.982 22.137 -21.622 1.00 15.07 130 LYS C O 1
ATOM 6679 N N . ALA C 1 132 ? 35.057 23.554 -23.078 1.00 14.56 131 ALA C N 1
ATOM 6680 C CA . ALA C 1 132 ? 35.166 24.694 -22.173 1.00 17.59 131 ALA C CA 1
ATOM 6681 C C . ALA C 1 132 ? 34.409 24.445 -20.853 1.00 14.26 131 ALA C C 1
ATOM 6682 O O . ALA C 1 132 ? 34.905 24.778 -19.754 1.00 16.68 131 ALA C O 1
ATOM 6689 N N . THR C 1 133 ? 33.214 23.870 -20.956 1.00 11.31 132 THR C N 1
ATOM 6690 C CA . THR C 1 133 ? 32.419 23.544 -19.749 1.00 12.55 132 THR C CA 1
ATOM 6691 C C . THR C 1 133 ? 33.184 22.541 -18.858 1.00 14.83 132 THR C C 1
ATOM 6692 O O . THR C 1 133 ? 33.240 22.672 -17.632 1.00 14.77 132 THR C O 1
ATOM 6703 N N . ILE C 1 134 ? 33.798 21.551 -19.487 1.00 11.55 133 ILE C N 1
ATOM 6704 C CA A ILE C 1 134 ? 34.505 20.517 -18.747 0.78 14.63 133 ILE C CA 1
ATOM 6705 C CA B ILE C 1 134 ? 34.532 20.507 -18.778 0.22 14.64 133 ILE C CA 1
ATOM 6706 C C . ILE C 1 134 ? 35.749 21.096 -18.088 1.00 14.86 133 ILE C C 1
ATOM 6707 O O . ILE C 1 134 ? 36.065 20.772 -16.930 1.00 13.17 133 ILE C O 1
ATOM 6738 N N . ASP C 1 135 ? 36.451 21.955 -18.813 1.00 14.84 134 ASP C N 1
ATOM 6739 C CA . ASP C 1 135 ? 37.646 22.585 -18.267 1.00 13.60 134 ASP C CA 1
ATOM 6740 C C . ASP C 1 135 ? 37.326 23.495 -17.089 1.00 17.58 134 ASP C C 1
ATOM 6741 O O . ASP C 1 135 ? 38.051 23.515 -16.107 1.00 12.06 134 ASP C O 1
ATOM 6750 N N . ASN C 1 136 ? 36.270 24.296 -17.217 1.00 12.64 135 ASN C N 1
ATOM 6751 C CA . ASN C 1 136 ? 35.893 25.234 -16.164 1.00 12.75 135 ASN C CA 1
ATOM 6752 C C . ASN C 1 136 ? 35.534 24.486 -14.891 1.00 13.68 135 ASN C C 1
ATOM 6753 O O . ASN C 1 136 ? 35.890 24.903 -13.784 1.00 13.76 135 ASN C O 1
ATOM 6764 N N . ALA C 1 137 ? 34.840 23.370 -15.048 1.00 11.47 136 ALA C N 1
ATOM 6765 C CA . ALA C 1 137 ? 34.457 22.566 -13.895 1.00 12.00 136 ALA C CA 1
ATOM 6766 C C . ALA C 1 137 ? 35.696 21.979 -13.214 1.00 14.20 136 ALA C C 1
ATOM 6767 O O . ALA C 1 137 ? 35.792 21.923 -11.969 1.00 12.72 136 ALA C O 1
ATOM 6774 N N . ALA C 1 138 ? 36.657 21.541 -14.017 1.00 13.35 137 ALA C N 1
ATOM 6775 C CA . ALA C 1 138 ? 37.872 20.950 -13.441 1.00 15.34 137 ALA C CA 1
ATOM 6776 C C . ALA C 1 138 ? 38.654 21.999 -12.700 1.00 13.29 137 ALA C C 1
ATOM 6777 O O . ALA C 1 138 ? 39.249 21.714 -11.642 1.00 12.98 137 ALA C O 1
ATOM 6784 N N . ALA C 1 139 ? 38.688 23.212 -13.251 1.00 13.64 138 ALA C N 1
ATOM 6785 C CA . ALA C 1 139 ? 39.490 24.264 -12.625 1.00 11.59 138 ALA C CA 1
ATOM 6786 C C . ALA C 1 139 ? 38.842 24.738 -11.302 1.00 14.10 138 ALA C C 1
ATOM 6787 O O . ALA C 1 139 ? 39.538 24.975 -10.313 1.00 18.24 138 ALA C O 1
ATOM 6794 N N . ALA C 1 140 ? 37.522 24.880 -11.298 1.00 11.74 139 ALA C N 1
ATOM 6795 C CA . ALA C 1 140 ? 36.813 25.236 -10.071 1.00 13.05 139 ALA C CA 1
ATOM 6796 C C . ALA C 1 140 ? 37.011 24.185 -8.978 1.00 12.47 139 ALA C C 1
ATOM 6797 O O . ALA C 1 140 ? 37.218 24.518 -7.806 1.00 12.36 139 ALA C O 1
ATOM 6804 N N . LYS C 1 141 ? 36.946 22.916 -9.336 1.00 12.70 140 LYS C N 1
ATOM 6805 C CA . LYS C 1 141 ? 37.120 21.867 -8.349 1.00 16.97 140 LYS C CA 1
ATOM 6806 C C . LYS C 1 141 ? 38.556 21.877 -7.817 1.00 17.91 140 LYS C C 1
ATOM 6807 O O . LYS C 1 141 ? 38.784 21.785 -6.604 1.00 14.64 140 LYS C O 1
ATOM 6826 N N . ALA C 1 142 ? 39.530 21.991 -8.716 1.00 12.64 141 ALA C N 1
ATOM 6827 C CA . ALA C 1 142 ? 40.923 21.946 -8.277 1.00 11.45 141 ALA C CA 1
ATOM 6828 C C . ALA C 1 142 ? 41.270 23.149 -7.387 1.00 13.98 141 ALA C C 1
ATOM 6829 O O . ALA C 1 142 ? 42.059 23.036 -6.438 1.00 14.53 141 ALA C O 1
ATOM 6836 N N . ALA C 1 143 ? 40.641 24.288 -7.635 1.00 12.08 142 ALA C N 1
ATOM 6837 C CA . ALA C 1 143 ? 40.853 25.452 -6.772 1.00 16.02 142 ALA C CA 1
ATOM 6838 C C . ALA C 1 143 ? 40.236 25.224 -5.396 1.00 14.84 142 ALA C C 1
ATOM 6839 O O . ALA C 1 143 ? 40.826 25.615 -4.373 1.00 15.73 142 ALA C O 1
ATOM 6846 N N . ALA C 1 144 ? 39.056 24.592 -5.369 1.00 17.72 143 ALA C N 1
ATOM 6847 C CA . ALA C 1 144 ? 38.399 24.290 -4.086 1.00 16.27 143 ALA C CA 1
ATOM 6848 C C . ALA C 1 144 ? 39.241 23.360 -3.228 1.00 16.58 143 ALA C C 1
ATOM 6849 O O . ALA C 1 144 ? 39.299 23.510 -2.010 1.00 16.83 143 ALA C O 1
ATOM 6856 N N . VAL C 1 145 ? 39.828 22.365 -3.875 1.00 14.11 144 VAL C N 1
ATOM 6857 C CA . VAL C 1 145 ? 40.642 21.364 -3.204 1.00 14.05 144 VAL C CA 1
ATOM 6858 C C . VAL C 1 145 ? 41.929 21.990 -2.682 1.00 16.07 144 VAL C C 1
ATOM 6859 O O . VAL C 1 145 ? 42.319 21.725 -1.537 1.00 14.98 144 VAL C O 1
ATOM 6872 N N . ALA C 1 146 ? 42.564 22.850 -3.474 1.00 12.07 145 ALA C N 1
ATOM 6873 C CA . ALA C 1 146 ? 43.761 23.544 -3.005 1.00 15.32 145 ALA C CA 1
ATOM 6874 C C . ALA C 1 146 ? 43.481 24.482 -1.816 1.00 15.76 145 ALA C C 1
ATOM 6875 O O . ALA C 1 146 ? 44.301 24.585 -0.899 1.00 16.37 145 ALA C O 1
ATOM 6882 N N . THR C 1 147 ? 42.354 25.188 -1.860 1.00 15.04 146 THR C N 1
ATOM 6883 C CA . THR C 1 147 ? 41.971 26.099 -0.775 1.00 14.14 146 THR C CA 1
ATOM 6884 C C . THR C 1 147 ? 41.681 25.308 0.491 1.00 14.25 146 THR C C 1
ATOM 6885 O O . THR C 1 147 ? 42.048 25.732 1.588 1.00 15.65 146 THR C O 1
ATOM 6896 N N . ALA C 1 148 ? 41.056 24.150 0.340 1.00 15.64 147 ALA C N 1
ATOM 6897 C CA . ALA C 1 148 ? 40.743 23.285 1.482 1.00 20.20 147 ALA C CA 1
ATOM 6898 C C . ALA C 1 148 ? 42.031 22.773 2.138 1.00 20.56 147 ALA C C 1
ATOM 6899 O O . ALA C 1 148 ? 42.146 22.726 3.373 1.00 15.15 147 ALA C O 1
ATOM 6906 N N . VAL C 1 149 ? 43.018 22.407 1.329 1.00 13.89 148 VAL C N 1
ATOM 6907 C CA . VAL C 1 149 ? 44.279 21.947 1.880 1.00 10.78 148 VAL C CA 1
ATOM 6908 C C . VAL C 1 149 ? 45.036 23.080 2.546 1.00 14.93 148 VAL C C 1
ATOM 6909 O O . VAL C 1 149 ? 45.676 22.891 3.575 1.00 16.61 148 VAL C O 1
ATOM 6922 N N . SER C 1 150 ? 44.963 24.263 1.951 1.00 15.64 149 SER C N 1
ATOM 6923 C CA . SER C 1 150 ? 45.615 25.421 2.532 1.00 14.05 149 SER C CA 1
ATOM 6924 C C . SER C 1 150 ? 44.930 25.761 3.873 1.00 17.44 149 SER C C 1
ATOM 6925 O O . SER C 1 150 ? 45.608 26.013 4.886 1.00 18.66 149 SER C O 1
ATOM 6933 N N . ASP C 1 151 ? 43.595 25.747 3.894 1.00 14.10 150 ASP C N 1
ATOM 6934 C CA . ASP C 1 151 ? 42.862 26.066 5.140 1.00 15.06 150 ASP C CA 1
ATOM 6935 C C . ASP C 1 151 ? 43.153 25.030 6.236 1.00 16.73 150 ASP C C 1
ATOM 6936 O O . ASP C 1 151 ? 43.222 25.360 7.433 1.00 13.39 150 ASP C O 1
ATOM 6945 N N . ALA C 1 152 ? 43.349 23.778 5.840 1.00 12.17 151 ALA C N 1
ATOM 6946 C CA . ALA C 1 152 ? 43.622 22.741 6.836 1.00 15.05 151 ALA C CA 1
ATOM 6947 C C . ALA C 1 152 ? 44.996 22.956 7.446 1.00 17.28 151 ALA C C 1
ATOM 6948 O O . ALA C 1 152 ? 45.202 22.705 8.646 1.00 12.66 151 ALA C O 1
ATOM 6955 N N . ALA C 1 153 ? 45.954 23.408 6.632 1.00 11.89 152 ALA C N 1
ATOM 6956 C CA . ALA C 1 153 ? 47.296 23.677 7.157 1.00 15.63 152 ALA C CA 1
ATOM 6957 C C . ALA C 1 153 ? 47.283 24.808 8.171 1.00 11.12 152 ALA C C 1
ATOM 6958 O O . ALA C 1 153 ? 48.023 24.773 9.191 1.00 10.78 152 ALA C O 1
ATOM 6965 N N . ALA C 1 154 ? 46.451 25.818 7.906 1.00 12.49 153 ALA C N 1
ATOM 6966 C CA . ALA C 1 154 ? 46.347 26.986 8.780 1.00 14.86 153 ALA C CA 1
ATOM 6967 C C . ALA C 1 154 ? 45.717 26.588 10.118 1.00 15.33 153 ALA C C 1
ATOM 6968 O O . ALA C 1 154 ? 46.223 26.914 11.175 1.00 14.63 153 ALA C O 1
ATOM 6975 N N . THR C 1 155 ? 44.596 25.876 10.030 1.00 12.47 154 THR C N 1
ATOM 6976 C CA . THR C 1 155 ? 43.899 25.318 11.195 1.00 10.39 154 THR C CA 1
ATOM 6977 C C . THR C 1 155 ? 44.879 24.474 12.041 1.00 11.61 154 THR C C 1
ATOM 6978 O O . THR C 1 155 ? 44.918 24.585 13.265 1.00 11.97 154 THR C O 1
ATOM 6989 N N . ALA C 1 156 ? 45.668 23.624 11.381 1.00 11.98 155 ALA C N 1
ATOM 6990 C CA . ALA C 1 156 ? 46.658 22.805 12.106 1.00 10.75 155 ALA C CA 1
ATOM 6991 C C . ALA C 1 156 ? 47.722 23.660 12.767 1.00 11.56 155 ALA C C 1
ATOM 6992 O O . ALA C 1 156 ? 48.145 23.366 13.892 1.00 12.83 155 ALA C O 1
ATOM 6999 N N . ALA C 1 157 ? 48.196 24.693 12.074 1.00 11.42 156 ALA C N 1
ATOM 7000 C CA . ALA C 1 157 ? 49.255 25.541 12.654 1.00 11.56 156 ALA C CA 1
ATOM 7001 C C . ALA C 1 157 ? 48.751 26.230 13.907 1.00 10.90 156 ALA C C 1
ATOM 7002 O O . ALA C 1 157 ? 49.447 26.284 14.910 1.00 13.38 156 ALA C O 1
ATOM 7009 N N . THR C 1 158 ? 47.535 26.763 13.846 1.00 11.37 157 THR C N 1
ATOM 7010 C CA . THR C 1 158 ? 46.918 27.382 15.009 1.00 16.58 157 THR C CA 1
ATOM 7011 C C . THR C 1 158 ? 46.788 26.358 16.153 1.00 12.57 157 THR C C 1
ATOM 7012 O O . THR C 1 158 ? 47.113 26.656 17.301 1.00 15.23 157 THR C O 1
ATOM 7023 N N . ALA C 1 159 ? 46.318 25.148 15.854 1.00 12.61 158 ALA C N 1
ATOM 7024 C CA . ALA C 1 159 ? 46.134 24.156 16.927 1.00 13.99 158 ALA C CA 1
ATOM 7025 C C . ALA C 1 159 ? 47.460 23.796 17.565 1.00 16.31 158 ALA C C 1
ATOM 7026 O O . ALA C 1 159 ? 47.555 23.621 18.808 1.00 11.34 158 ALA C O 1
ATOM 7033 N N . ALA C 1 160 ? 48.494 23.661 16.730 1.00 12.69 159 ALA C N 1
ATOM 7034 C CA . ALA C 1 160 ? 49.806 23.292 17.242 1.00 11.63 159 ALA C CA 1
ATOM 7035 C C . ALA C 1 160 ? 50.379 24.358 18.168 1.00 12.14 159 ALA C C 1
ATOM 7036 O O . ALA C 1 160 ? 51.001 24.011 19.196 1.00 12.45 159 ALA C O 1
ATOM 7043 N N . ALA C 1 161 ? 50.204 25.630 17.801 1.00 12.08 160 ALA C N 1
ATOM 7044 C CA . ALA C 1 161 ? 50.722 26.736 18.627 1.00 12.67 160 ALA C CA 1
ATOM 7045 C C . ALA C 1 161 ? 49.921 26.830 19.928 1.00 13.33 160 ALA C C 1
ATOM 7046 O O . ALA C 1 161 ? 50.501 27.063 20.988 1.00 11.81 160 ALA C O 1
ATOM 7053 N N . VAL C 1 162 ? 48.598 26.647 19.852 1.00 13.88 161 VAL C N 1
ATOM 7054 C CA . VAL C 1 162 ? 47.784 26.681 21.081 1.00 13.10 161 VAL C CA 1
ATOM 7055 C C . VAL C 1 162 ? 48.201 25.545 22.006 1.00 11.32 161 VAL C C 1
ATOM 7056 O O . VAL C 1 162 ? 48.344 25.736 23.229 1.00 11.45 161 VAL C O 1
ATOM 7069 N N . ALA C 1 163 ? 48.417 24.363 21.440 1.00 10.30 162 ALA C N 1
ATOM 7070 C CA . ALA C 1 163 ? 48.736 23.197 22.270 1.00 16.60 162 ALA C CA 1
ATOM 7071 C C . ALA C 1 163 ? 50.077 23.426 22.931 1.00 12.57 162 ALA C C 1
ATOM 7072 O O . ALA C 1 163 ? 50.263 23.211 24.138 1.00 10.22 162 ALA C O 1
ATOM 7079 N N . ALA C 1 164 ? 51.028 23.905 22.144 1.00 8.63 163 ALA C N 1
ATOM 7080 C CA . ALA C 1 164 ? 52.358 24.146 22.688 1.00 11.74 163 ALA C CA 1
ATOM 7081 C C . ALA C 1 164 ? 52.346 25.184 23.813 1.00 10.26 163 ALA C C 1
ATOM 7082 O O . ALA C 1 164 ? 53.081 25.055 24.814 1.00 11.48 163 ALA C O 1
ATOM 7089 N N . ALA C 1 165 ? 51.535 26.221 23.655 1.00 10.57 164 ALA C N 1
ATOM 7090 C CA . ALA C 1 165 ? 51.495 27.297 24.647 1.00 12.42 164 ALA C CA 1
ATOM 7091 C C . ALA C 1 165 ? 50.824 26.804 25.927 1.00 14.12 164 ALA C C 1
ATOM 7092 O O . ALA C 1 165 ? 51.206 27.176 27.044 1.00 12.03 164 ALA C O 1
ATOM 7099 N N . THR C 1 166 ? 49.829 25.949 25.763 1.00 10.65 165 THR C N 1
ATOM 7100 C CA . THR C 1 166 ? 49.142 25.342 26.914 1.00 8.85 165 THR C CA 1
ATOM 7101 C C . THR C 1 166 ? 50.112 24.457 27.700 1.00 7.61 165 THR C C 1
ATOM 7102 O O . THR C 1 166 ? 50.247 24.592 28.927 1.00 11.78 165 THR C O 1
ATOM 7113 N N . LEU C 1 167 ? 50.807 23.554 27.014 1.00 7.65 166 LEU C N 1
ATOM 7114 C CA . LEU C 1 167 ? 51.745 22.678 27.707 1.00 6.78 166 LEU C CA 1
ATOM 7115 C C . LEU C 1 167 ? 52.865 23.524 28.333 1.00 10.58 166 LEU C C 1
ATOM 7116 O O . LEU C 1 167 ? 53.325 23.229 29.441 1.00 9.97 166 LEU C O 1
ATOM 7132 N N . GLU C 1 168 ? 53.307 24.567 27.621 1.00 9.23 167 GLU C N 1
ATOM 7133 C CA . GLU C 1 168 ? 54.398 25.422 28.150 1.00 11.02 167 GLU C CA 1
ATOM 7134 C C . GLU C 1 168 ? 53.997 26.091 29.467 1.00 10.80 167 GLU C C 1
ATOM 7135 O O . GLU C 1 168 ? 54.763 26.093 30.466 1.00 14.64 167 GLU C O 1
ATOM 7147 N N . ALA C 1 169 ? 52.835 26.719 29.480 1.00 11.17 168 ALA C N 1
ATOM 7148 C CA . ALA C 1 169 ? 52.388 27.378 30.717 1.00 11.25 168 ALA C CA 1
ATOM 7149 C C . ALA C 1 169 ? 52.231 26.387 31.868 1.00 13.68 168 ALA C C 1
ATOM 7150 O O . ALA C 1 169 ? 52.568 26.718 33.010 1.00 11.46 168 ALA C O 1
ATOM 7157 N N . ALA C 1 170 ? 51.743 25.184 31.588 1.00 12.73 169 ALA C N 1
ATOM 7158 C CA . ALA C 1 170 ? 51.535 24.199 32.648 1.00 16.87 169 ALA C CA 1
ATOM 7159 C C . ALA C 1 170 ? 52.859 23.734 33.234 1.00 15.87 169 ALA C C 1
ATOM 7160 O O . ALA C 1 170 ? 52.975 23.547 34.452 1.00 10.91 169 ALA C O 1
ATOM 7167 N N . ALA C 1 171 ? 53.842 23.509 32.370 1.00 8.17 170 ALA C N 1
ATOM 7168 C CA . ALA C 1 171 ? 55.122 22.970 32.821 1.00 5.85 170 ALA C CA 1
ATOM 7169 C C . ALA C 1 171 ? 55.837 24.025 33.648 1.00 13.37 170 ALA C C 1
ATOM 7170 O O . ALA C 1 171 ? 56.494 23.688 34.626 1.00 11.94 170 ALA C O 1
ATOM 7177 N N . ALA C 1 172 ? 55.710 25.293 33.253 1.00 9.10 171 ALA C N 1
ATOM 7178 C CA . ALA C 1 172 ? 56.365 26.359 34.021 1.00 16.38 171 ALA C CA 1
ATOM 7179 C C . ALA C 1 172 ? 55.675 26.489 35.385 1.00 13.60 171 ALA C C 1
ATOM 7180 O O . ALA C 1 172 ? 56.317 26.669 36.435 1.00 9.68 171 ALA C O 1
ATOM 7187 N N . LYS C 1 173 ? 54.361 26.389 35.365 1.00 10.41 172 LYS C N 1
ATOM 7188 C CA . LYS C 1 173 ? 53.597 26.521 36.615 1.00 11.45 172 LYS C CA 1
ATOM 7189 C C . LYS C 1 173 ? 53.927 25.394 37.569 1.00 8.97 172 LYS C C 1
ATOM 7190 O O . LYS C 1 173 ? 54.020 25.609 38.805 1.00 12.91 172 LYS C O 1
ATOM 7209 N N . ALA C 1 174 ? 54.043 24.182 37.037 1.00 11.59 173 ALA C N 1
ATOM 7210 C CA . ALA C 1 174 ? 54.410 23.037 37.867 1.00 12.77 173 ALA C CA 1
ATOM 7211 C C . ALA C 1 174 ? 55.814 23.242 38.453 1.00 14.35 173 ALA C C 1
ATOM 7212 O O . ALA C 1 174 ? 56.074 22.938 39.624 1.00 8.64 173 ALA C O 1
ATOM 7219 N N . ALA C 1 175 ? 56.741 23.741 37.639 1.00 9.07 174 ALA C N 1
ATOM 7220 C CA . ALA C 1 175 ? 58.093 23.935 38.148 1.00 9.46 174 ALA C CA 1
ATOM 7221 C C . ALA C 1 175 ? 58.098 24.981 39.266 1.00 8.62 174 ALA C C 1
ATOM 7222 O O . ALA C 1 175 ? 58.795 24.813 40.281 1.00 12.83 174 ALA C O 1
ATOM 7229 N N . ALA C 1 176 ? 57.355 26.056 39.076 1.00 8.08 175 ALA C N 1
ATOM 7230 C CA . ALA C 1 176 ? 57.338 27.152 40.041 1.00 11.97 175 ALA C CA 1
ATOM 7231 C C . ALA C 1 176 ? 56.657 26.713 41.330 1.00 16.45 175 ALA C C 1
ATOM 7232 O O . ALA C 1 176 ? 57.047 27.091 42.445 1.00 13.15 175 ALA C O 1
ATOM 7239 N N . THR C 1 177 ? 55.658 25.868 41.183 1.00 7.19 176 THR C N 1
ATOM 7240 C CA . THR C 1 177 ? 54.962 25.324 42.358 1.00 9.01 176 THR C CA 1
ATOM 7241 C C . THR C 1 177 ? 55.922 24.453 43.164 1.00 8.31 176 THR C C 1
ATOM 7242 O O . THR C 1 177 ? 55.977 24.538 44.406 1.00 12.82 176 THR C O 1
ATOM 7253 N N . ALA C 1 178 ? 56.710 23.643 42.469 1.00 9.75 177 ALA C N 1
ATOM 7254 C CA . ALA C 1 178 ? 57.691 22.815 43.155 1.00 11.86 177 ALA C CA 1
ATOM 7255 C C . ALA C 1 178 ? 58.792 23.660 43.824 1.00 13.56 177 ALA C C 1
ATOM 7256 O O . ALA C 1 178 ? 59.294 23.289 44.899 1.00 11.47 177 ALA C O 1
ATOM 7263 N N . VAL C 1 179 ? 59.208 24.753 43.176 1.00 12.01 178 VAL C N 1
ATOM 7264 C CA . VAL C 1 179 ? 60.247 25.626 43.767 1.00 10.10 178 VAL C CA 1
ATOM 7265 C C . VAL C 1 179 ? 59.748 26.168 45.108 1.00 13.95 178 VAL C C 1
ATOM 7266 O O . VAL C 1 179 ? 60.462 26.156 46.131 1.00 13.09 178 VAL C O 1
ATOM 7279 N N . SER C 1 180 ? 58.531 26.681 45.098 1.00 15.59 179 SER C N 1
ATOM 7280 C CA . SER C 1 180 ? 57.950 27.216 46.318 1.00 15.31 179 SER C CA 1
ATOM 7281 C C . SER C 1 180 ? 57.865 26.148 47.435 1.00 13.92 179 SER C C 1
ATOM 7282 O O . SER C 1 180 ? 58.177 26.428 48.604 1.00 10.99 179 SER C O 1
ATOM 7290 N N . ALA C 1 181 ? 57.445 24.934 47.094 1.00 13.71 180 ALA C N 1
ATOM 7291 C CA . ALA C 1 181 ? 57.254 23.898 48.119 1.00 17.31 180 ALA C CA 1
ATOM 7292 C C . ALA C 1 181 ? 58.586 23.482 48.735 1.00 14.59 180 ALA C C 1
ATOM 7293 O O . ALA C 1 181 ? 58.699 23.298 49.962 1.00 12.28 180 ALA C O 1
ATOM 7300 N N . ALA C 1 182 ? 59.618 23.369 47.902 1.00 10.15 181 ALA C N 1
ATOM 7301 C CA . ALA C 1 182 ? 60.944 22.982 48.423 1.00 8.56 181 ALA C CA 1
ATOM 7302 C C . ALA C 1 182 ? 61.509 24.077 49.332 1.00 10.61 181 ALA C C 1
ATOM 7303 O O . ALA C 1 182 ? 62.135 23.772 50.353 1.00 13.74 181 ALA C O 1
ATOM 7310 N N . ALA C 1 183 ? 61.254 25.339 48.989 1.00 12.18 182 ALA C N 1
ATOM 7311 C CA . ALA C 1 183 ? 61.762 26.442 49.806 1.00 13.99 182 ALA C CA 1
ATOM 7312 C C . ALA C 1 183 ? 61.054 26.465 51.173 1.00 16.31 182 ALA C C 1
ATOM 7313 O O . ALA C 1 183 ? 61.698 26.610 52.210 1.00 12.06 182 ALA C O 1
ATOM 7320 N N . ALA C 1 184 ? 59.735 26.295 51.165 1.00 10.80 183 ALA C N 1
ATOM 7321 C CA . ALA C 1 184 ? 58.970 26.297 52.406 1.00 12.82 183 ALA C CA 1
ATOM 7322 C C . ALA C 1 184 ? 59.388 25.147 53.299 1.00 10.80 183 ALA C C 1
ATOM 7323 O O . ALA C 1 184 ? 59.444 25.299 54.523 1.00 15.65 183 ALA C O 1
ATOM 7330 N N . ALA C 1 185 ? 59.689 23.995 52.711 1.00 12.37 184 ALA C N 1
ATOM 7331 C CA . ALA C 1 185 ? 60.045 22.835 53.514 1.00 18.01 184 ALA C CA 1
ATOM 7332 C C . ALA C 1 185 ? 61.426 23.025 54.108 1.00 13.41 184 ALA C C 1
ATOM 7333 O O . ALA C 1 185 ? 61.660 22.721 55.290 1.00 10.29 184 ALA C O 1
ATOM 7340 N N . ALA C 1 186 ? 62.347 23.546 53.301 1.00 10.79 185 ALA C N 1
ATOM 7341 C CA . ALA C 1 186 ? 63.699 23.843 53.829 1.00 13.86 185 ALA C CA 1
ATOM 7342 C C . ALA C 1 186 ? 63.626 24.801 55.003 1.00 9.27 185 ALA C C 1
ATOM 7343 O O . ALA C 1 186 ? 64.337 24.644 56.003 1.00 17.21 185 ALA C O 1
ATOM 7350 N N . ALA C 1 187 ? 62.787 25.817 54.887 1.00 11.16 186 ALA C N 1
ATOM 7351 C CA . ALA C 1 187 ? 62.716 26.837 55.929 1.00 14.00 186 ALA C CA 1
ATOM 7352 C C . ALA C 1 187 ? 62.130 26.240 57.200 1.00 22.72 186 ALA C C 1
ATOM 7353 O O . ALA C 1 187 ? 62.602 26.520 58.327 1.00 14.91 186 ALA C O 1
ATOM 7360 N N . ALA C 1 188 ? 61.121 25.386 57.027 1.00 15.72 187 ALA C N 1
ATOM 7361 C CA . ALA C 1 188 ? 60.518 24.733 58.188 1.00 12.10 187 ALA C CA 1
ATOM 7362 C C . ALA C 1 188 ? 61.516 23.827 58.887 1.00 10.80 187 ALA C C 1
ATOM 7363 O O . ALA C 1 188 ? 61.541 23.753 60.123 1.00 15.04 187 ALA C O 1
ATOM 7370 N N . ALA C 1 189 ? 62.337 23.113 58.131 1.00 11.30 188 ALA C N 1
ATOM 7371 C CA . ALA C 1 189 ? 63.326 22.245 58.744 1.00 10.28 188 ALA C CA 1
ATOM 7372 C C . ALA C 1 189 ? 64.392 23.051 59.498 1.00 15.65 188 ALA C C 1
ATOM 7373 O O . ALA C 1 189 ? 64.910 22.600 60.529 1.00 18.44 188 ALA C O 1
ATOM 7380 N N . ILE C 1 190 ? 64.744 24.226 58.980 1.00 16.82 189 ILE C N 1
ATOM 7381 C CA . ILE C 1 190 ? 65.728 25.081 59.668 1.00 10.85 189 ILE C CA 1
ATOM 7382 C C . ILE C 1 190 ? 65.168 25.493 61.043 1.00 15.49 189 ILE C C 1
ATOM 7383 O O . ILE C 1 190 ? 65.878 25.479 62.075 1.00 16.74 189 ILE C O 1
ATOM 7399 N N . ALA C 1 191 ? 63.894 25.857 61.068 1.00 14.84 190 ALA C N 1
ATOM 7400 C CA . ALA C 1 191 ? 63.277 26.316 62.314 1.00 18.51 190 ALA C CA 1
ATOM 7401 C C . ALA C 1 191 ? 63.218 25.184 63.325 1.00 22.15 190 ALA C C 1
ATOM 7402 O O . ALA C 1 191 ? 63.524 25.379 64.521 1.00 19.80 190 ALA C O 1
ATOM 7409 N N . PHE C 1 192 ? 62.881 23.985 62.859 1.00 19.54 191 PHE C N 1
ATOM 7410 C CA . PHE C 1 192 ? 62.876 22.809 63.737 1.00 22.05 191 PHE C CA 1
ATOM 7411 C C . PHE C 1 192 ? 64.262 22.510 64.306 1.00 21.66 191 PHE C C 1
ATOM 7412 O O . PHE C 1 192 ? 64.423 22.245 65.518 1.00 18.19 191 PHE C O 1
ATOM 7429 N N . ALA C 1 193 ? 65.274 22.541 63.445 1.00 16.88 192 ALA C N 1
ATOM 7430 C CA . ALA C 1 193 ? 66.611 22.163 63.883 1.00 16.43 192 ALA C CA 1
ATOM 7431 C C . ALA C 1 193 ? 67.177 23.224 64.848 1.00 16.69 192 ALA C C 1
ATOM 7432 O O . ALA C 1 193 ? 67.980 22.900 65.723 1.00 20.90 192 ALA C O 1
ATOM 7439 N N . ALA C 1 194 ? 66.705 24.465 64.706 1.00 13.90 193 ALA C N 1
ATOM 7440 C CA . ALA C 1 194 ? 67.210 25.604 65.442 1.00 22.21 193 ALA C CA 1
ATOM 7441 C C . ALA C 1 194 ? 66.551 25.656 66.803 1.00 32.32 193 ALA C C 1
ATOM 7442 O O . ALA C 1 194 ? 67.094 26.255 67.717 1.00 20.30 193 ALA C O 1
ATOM 7449 N N . ALA C 1 195 ? 65.370 25.055 66.932 1.00 20.31 194 ALA C N 1
ATOM 7450 C CA . ALA C 1 195 ? 64.680 25.059 68.232 1.00 24.93 194 ALA C CA 1
ATOM 7451 C C . ALA C 1 195 ? 65.508 24.364 69.308 1.00 26.00 194 ALA C C 1
ATOM 7452 O O . ALA C 1 195 ? 66.124 23.330 69.063 1.00 30.26 194 ALA C O 1
ATOM 7459 N N . PRO C 1 196 ? 65.505 24.925 70.527 1.00 39.78 195 PRO C N 1
ATOM 7460 C CA . PRO C 1 196 ? 66.193 24.263 71.644 1.00 49.68 195 PRO C CA 1
ATOM 7461 C C . PRO C 1 196 ? 65.775 22.793 71.783 1.00 50.78 195 PRO C C 1
ATOM 7462 O O . PRO C 1 196 ? 66.590 21.874 71.661 1.00 47.42 195 PRO C O 1
#

CATH classification: 6.10.140.1860

Radius of gyration: 60.51 Å; Cα contacts (8 Å, |Δi|>4): 266; chains: 3; bounding box: 69×20×235 Å

InterPro domains:
  IPR000104 Antifreeze protein, type I [PR00308] (43-57)
  IPR000104 Antifreeze protein, type I [PR00308] (57-68)
  IPR000104 Antifreeze protein, type I [PR00308] (78-87)
  IPR053767 Antifreeze Alpha-Hairpin Domain-Containing Protein [G3DSA:6.10.140.1860] (23-218)

B-factor: mean 23.06, std 10.11, range [5.85, 89.31]

Organism: Pseudopleuronectes americanus (NCBI:txid8265)

GO terms:
  GO:0042802 identical protein binding (F, IPI)

Foldseek 3Di:
DPADPVLVVLLVVLVVVLVVLVVVLVVVLVVLVVVLVVVLVVVVVVVVVVLVVLVVVLVVVLVVLVVVLVVVLVVLVVVLVVVLVVLVVVLVVVLPPDDDPVVSVVSVVVSVVVNVVSVVVSVVVSVVSVVVSVVVSVVSVVVSVVVVVVVVVVSVVVSVVSVVVSVVVSVVSVVVSVVVSVVSNVVSVVSSVPDD/DDADPVLVVLLVVLVVVLVVLVVVLVVVLVVLVVVLVVVLVVVVVVVVVVLVVVVVVLVVVLVVLVVVLVVVLVVLVVVLVVVLVVLVVVLVVVLVPDDDPVVSVVSVVVSVVVNVVSVVVSVVVSVVSVVCSVVVVVVSVVVSVVVVVVVVVVSVVVSVVSVVVSVVVSVVSVVVSVVVSVVSVVVSVVSSVPDD/DDADPVLVVLLVVLVVVLVVLVVVLVVVLVVLVVVLVVVLVVLVVVVVVVLVVLVVVLVVVLVVLVVVLVVVLVVLVVVLVVVLVVLVVVLVVVLVPDDDDVVSVVSVVVSVVVSVVSVVVSVVVSVVSVVVSVVVSVVSVVVSVVVSVVVVVVVVVVSVVSVVVSVVVSVVSVVVSVVVSVVSNVVSVVSSVPDD

Secondary structure (DSSP, 8-state):
----HHHHHHHHHHHHHHHHHHHHHHHHHHHHHHHHHHHHHHHHHHHHHHHHHHHHHHHHHHHHHHHHHHHHHHHHHHHHHHHHHHHHHHHHHHHTT--SHHHHHHHHHHHHHHHHHHHHHHHHHHHHHHHHHHHHHHHHHHHHHHHHHHHHHHHHHHHHHHHHHHHHHHHHHHHHHHHHHHHHHHHHHHHHHH--/----HHHHHHHHHHHHHHHHHHHHHHHHHHHHHHHHHHHHHHHHHHHHHHHHHHHHHHHHHHHHHHHHHHHHHHHHHHHHHHHHHHHHHHHHHHHHT---HHHHHHHHHHHHHHHHHHHHHHHHHHHHHHHHHHHHHHHHHHHHHHHHHHHHHHHHHHHHHHHHHHHHHHHHHHHHHHHHHHHHHHHHHHHHHH--/----HHHHHHHHHHHHHHHHHHHHHHHHHHHHHHHHHHHHHHHHHHHHHHHHHHHHHHHHHHHHHHHHHHHHHHHHHHHHHHHHHHHHHHHHHHHHT---HHHHHHHHHHHHHHHHHHHHHHHHHHHHHHHHHHHHHHHHHHHHHHHHHHHHHHHHHHHHHHHHHHHHHHHHHHHHHHHHHHHHHHHHHHHHHH--

Solvent-accessible surface area: 37088 Å² total; per-residue (Å²): 249,147,76,46,108,71,8,147,60,61,39,60,64,37,66,66,147,54,63,88,74,60,62,93,30,67,61,52,57,64,90,111,58,60,58,33,66,75,96,57,65,57,80,62,63,97,54,52,60,55,58,102,59,84,118,96,65,46,70,61,58,61,162,73,111,62,63,52,29,64,113,39,63,144,26,86,60,43,18,33,61,26,37,58,62,13,34,107,26,15,17,54,38,21,29,131,36,26,112,89,185,73,45,106,55,63,21,56,91,32,25,89,60,30,65,57,66,57,57,95,53,66,94,59,54,60,66,67,57,54,116,25,61,103,64,68,61,61,64,68,142,58,59,44,78,62,73,58,106,65,84,63,63,60,55,61,65,85,62,63,62,85,61,56,60,48,128,121,62,60,56,65,129,64,58,56,48,62,106,74,60,65,60,63,67,60,60,28,62,130,57,86,85,84,31,155,100,129,20,42,106,68,9,55,62,57,18,54,63,36,59,65,151,56,23,89,79,58,62,91,30,62,59,46,53,40,88,106,52,63,59,31,64,70,96,53,37,56,79,57,27,98,34,16,60,58,46,23,60,85,44,78,66,51,18,59,55,57,56,74,113,30,26,60,29,33,95,54,62,21,69,90,40,51,63,30,35,64,65,56,58,63,62,65,62,72,22,52,130,58,19,89,96,48,101,80,49,76,47,6,39,61,32,41,90,62,49,53,58,62,64,57,65,59,58,94,60,62,61,57,61,60,52,67,60,40,91,45,53,48,66,98,59,62,63,66,89,62,60,42,40,62,76,57,63,70,82,17,63,62,45,57,66,85,58,63,63,80,18,44,62,38,50,118,65,47,64,62,128,33,61,54,47,62,104,72,61,65,60,61,33,53,61,32,54,123,57,17,74,84,22,140,104,131,20,49,107,71,11,52,45,59,18,54,61,34,56,21,148,53,20,38,82,59,24,81,28,62,16,49,54,30,42,112,54,26,44,31,58,18,95,57,23,41,80,54,26,99,31,12,60,57,44,25,61,75,39,78,63,42,18,62,57,57,118,73,111,35,62,62,29,57,126,56,65,152,79,79,36,60,65,30,58,75,66,58,62,57,61,66,63,70,24,60,154,60,19,123,113,44,96,82,40,80,45,8,38,61,28,48,88,58,55,60,61,66,62,53,66,62,59,92,62,58,68,62,59,59,53,66,60,36,108,50,54,60,60,98,61,60,65,66,84,63,59,36,36,62,76,52,54,69,81,25,64,60,45,55,64,88,60,62,65,84,14,59,57,43,42,126,66,57,65,61,132,34,60,54,48,61,105,74,62,63,61,64,31,58,59,30,48,126,61,14,66,80,19,145

Sequence (588 aa):
MNIDPAARAAAAAAASSKAAVTAADAAAAAATIAASAASVAAATAADDDAAASSIATINAASAAAKSIAAAAAMMAAKDTAAAAASAAAAAVASSAAKKKALETINVKKAAYAAATTANTAAAAAAATATTAAAAAAAKKATIDNAAAAKAAAVATAVSDAAATAATAAAVAAATLLEAAAAKAAATAVSAAAAAAAAAIIAFAAAPMNIDPAARAAAAAAASKAAVTAADAAAAAATIAASAASVAAATAADDDAAASIATINAASAAAKSSIAAAAAMAAKDTTAAAAASAAAAAVASSAAKALEETINVKKAAYAAATTANTAAAAAAATATTTAAAAAAAKATIDNAAAAKAAAVATAVSDAAATAATAAAVAAATLEAAAAKAAATAVSAAAAAAAAAIAFAAAPMNIDPAARAAAAAAASKAAVTAADDAAAAAATIAASSAASVAAATAADDDAAASSIATINAASAAAKSIIAAAAAMAAKDTAAAAASAAAAAVASSAAKALETINVKAAYAAATTANTAAAAAAATATTAAAAAAAKATIIDNAAAAKAAAVATAVSDAAATAATAAAVAAATLEAAAAKAAATAVSAAAAAAAAAIAFAAAP